Protein AF-A0A8T0JZC1-F1 (afdb_monomer_lite)

Structure (mmCIF, N/CA/C/O backbone):
data_AF-A0A8T0JZC1-F1
#
_entry.id   AF-A0A8T0JZC1-F1
#
loop_
_atom_site.group_PDB
_atom_site.id
_atom_site.type_symbol
_atom_site.label_atom_id
_atom_site.label_alt_id
_atom_site.label_comp_id
_atom_site.label_asym_id
_atom_site.label_entity_id
_atom_site.label_seq_id
_atom_site.pdbx_PDB_ins_code
_atom_site.Cartn_x
_atom_site.Cartn_y
_atom_site.Cartn_z
_atom_site.occupancy
_atom_site.B_iso_or_equiv
_atom_site.auth_seq_id
_atom_site.auth_comp_id
_atom_site.auth_asym_id
_atom_site.auth_atom_id
_atom_site.pdbx_PDB_model_num
ATOM 1 N N . MET A 1 1 ? 53.808 12.771 -13.562 1.00 47.34 1 MET A N 1
ATOM 2 C CA . MET A 1 1 ? 55.279 12.626 -13.417 1.00 47.34 1 MET A CA 1
ATOM 3 C C . MET A 1 1 ? 55.921 11.648 -14.412 1.00 47.34 1 MET A C 1
ATOM 5 O O . MET A 1 1 ? 57.035 11.922 -14.829 1.00 47.34 1 MET A O 1
ATOM 9 N N . HIS A 1 2 ? 55.264 10.574 -14.878 1.00 42.25 2 HIS A N 1
ATOM 10 C CA . HIS A 1 2 ? 55.893 9.611 -15.810 1.00 42.25 2 HIS A CA 1
ATOM 11 C C . HIS A 1 2 ? 56.205 10.121 -17.233 1.00 42.25 2 HIS A C 1
ATOM 13 O O . HIS A 1 2 ? 57.195 9.691 -17.816 1.00 42.25 2 HIS A O 1
ATOM 19 N N . ARG A 1 3 ? 55.459 11.091 -17.787 1.00 44.06 3 ARG A N 1
ATOM 20 C CA . ARG A 1 3 ? 55.759 11.635 -19.134 1.00 44.06 3 ARG A CA 1
ATOM 21 C C . ARG A 1 3 ? 57.061 12.447 -19.205 1.00 44.06 3 ARG A C 1
ATOM 23 O O . ARG A 1 3 ? 57.701 12.469 -20.249 1.00 44.06 3 ARG A O 1
ATOM 30 N N . SER A 1 4 ? 57.489 13.061 -18.099 1.00 50.16 4 SER A N 1
ATOM 31 C CA . SER A 1 4 ? 58.737 13.842 -18.056 1.00 50.16 4 SER A CA 1
ATOM 32 C C . SER A 1 4 ? 59.990 12.961 -17.993 1.00 50.16 4 SER A C 1
ATOM 34 O O . SER A 1 4 ? 61.068 13.413 -18.368 1.00 50.16 4 SER A O 1
ATOM 36 N N . PHE A 1 5 ? 59.860 11.717 -17.522 1.00 50.59 5 PHE A N 1
ATOM 37 C CA . PHE A 1 5 ? 60.988 10.800 -17.349 1.00 50.59 5 PHE A CA 1
ATOM 38 C C . PHE A 1 5 ? 61.365 10.107 -18.668 1.00 50.59 5 PHE A C 1
ATOM 40 O O . PHE A 1 5 ? 62.546 9.977 -18.985 1.00 50.59 5 PHE A O 1
ATOM 47 N N . ASN A 1 6 ? 60.369 9.764 -19.495 1.00 54.78 6 ASN A N 1
ATOM 48 C CA . ASN A 1 6 ? 60.603 9.169 -20.816 1.00 54.78 6 ASN A CA 1
ATOM 49 C C . ASN A 1 6 ? 61.292 10.145 -21.783 1.00 54.78 6 ASN A C 1
ATOM 51 O O . ASN A 1 6 ? 62.243 9.755 -22.455 1.00 54.78 6 ASN A O 1
ATOM 55 N N . GLY A 1 7 ? 60.898 11.426 -21.788 1.00 58.62 7 GLY A N 1
ATOM 56 C CA . GLY A 1 7 ? 61.538 12.439 -22.640 1.00 58.62 7 GLY A CA 1
ATOM 57 C C . GLY A 1 7 ? 63.007 12.711 -22.281 1.00 58.62 7 GLY A C 1
ATOM 58 O O . GLY A 1 7 ? 63.830 12.942 -23.167 1.00 58.62 7 GLY A O 1
ATOM 59 N N . LEU A 1 8 ? 63.365 12.629 -20.993 1.00 59.56 8 LEU A N 1
ATOM 60 C CA . LEU A 1 8 ? 64.747 12.807 -20.537 1.00 59.56 8 LEU A CA 1
ATOM 61 C C . LEU A 1 8 ? 65.630 11.611 -20.932 1.00 59.56 8 LEU A C 1
ATOM 63 O O . LEU A 1 8 ? 66.746 11.804 -21.415 1.00 59.56 8 LEU A O 1
ATOM 67 N N . ASN A 1 9 ? 65.115 10.384 -20.795 1.00 57.81 9 ASN A N 1
ATOM 68 C CA . ASN A 1 9 ? 65.826 9.170 -21.208 1.00 57.81 9 ASN A CA 1
ATOM 69 C C . ASN A 1 9 ? 66.050 9.119 -22.724 1.00 57.81 9 ASN A C 1
ATOM 71 O O . ASN A 1 9 ? 67.135 8.754 -23.183 1.00 57.81 9 ASN A O 1
ATOM 75 N N . GLU A 1 10 ? 65.064 9.538 -23.515 1.00 62.62 10 GLU A N 1
ATOM 76 C CA . GLU A 1 10 ? 65.186 9.569 -24.972 1.00 62.62 10 GLU A CA 1
ATOM 77 C C . GLU A 1 10 ? 66.222 10.612 -25.435 1.00 62.62 10 GLU A C 1
ATOM 79 O O . GLU A 1 10 ? 67.045 10.336 -26.316 1.00 62.62 10 GLU A O 1
ATOM 84 N N . TRP A 1 11 ? 66.266 11.779 -24.779 1.00 68.38 11 TRP A N 1
ATOM 85 C CA . TRP A 1 11 ? 67.260 12.823 -25.044 1.00 68.38 11 TRP A CA 1
ATOM 86 C C . TRP A 1 11 ? 68.688 12.393 -24.677 1.00 68.38 11 TRP A C 1
ATOM 88 O O . TRP A 1 11 ? 69.616 12.591 -25.468 1.00 68.38 11 TRP A O 1
ATOM 98 N N . ILE A 1 12 ? 68.874 11.748 -23.519 1.00 66.88 12 ILE A N 1
ATOM 99 C CA . ILE A 1 12 ? 70.175 11.207 -23.090 1.00 66.88 12 ILE A CA 1
ATOM 100 C C . ILE A 1 12 ? 70.652 10.129 -24.069 1.00 66.88 12 ILE A C 1
ATOM 102 O O . ILE A 1 12 ? 71.805 10.162 -24.503 1.00 66.88 12 ILE A O 1
ATOM 106 N N . THR A 1 13 ? 69.761 9.230 -24.492 1.00 68.12 13 THR A N 1
ATOM 107 C CA . THR A 1 13 ? 70.104 8.143 -25.421 1.00 68.12 13 THR A CA 1
ATOM 108 C C . THR A 1 13 ? 70.494 8.684 -26.801 1.00 68.12 13 THR A C 1
ATOM 110 O O . THR A 1 13 ? 71.486 8.236 -27.382 1.00 68.12 13 THR A O 1
ATOM 113 N N . LYS A 1 14 ? 69.790 9.709 -27.311 1.00 70.25 14 LYS A N 1
ATOM 114 C CA . LYS A 1 14 ? 70.176 10.414 -28.549 1.00 70.25 14 LYS A CA 1
ATOM 115 C C . LYS A 1 14 ? 71.539 11.094 -28.422 1.00 70.25 14 LYS A C 1
ATOM 117 O O . LYS A 1 14 ? 72.369 10.947 -29.317 1.00 70.25 14 LYS A O 1
ATOM 122 N N . LYS A 1 15 ? 71.805 11.791 -27.313 1.00 72.62 15 LYS A N 1
ATOM 123 C CA . LYS A 1 15 ? 73.078 12.494 -27.081 1.00 72.62 15 LYS A CA 1
ATOM 124 C C . LYS A 1 15 ? 74.264 11.531 -26.966 1.00 72.62 15 LYS A C 1
ATOM 126 O O . LYS A 1 15 ? 75.333 11.820 -27.500 1.00 72.62 15 LYS A O 1
ATOM 131 N N . PHE A 1 16 ? 74.068 10.376 -26.332 1.00 71.38 16 PHE A N 1
ATOM 132 C CA . PHE A 1 16 ? 75.100 9.346 -26.202 1.00 71.38 16 PHE A CA 1
ATOM 133 C C . PHE A 1 16 ? 75.422 8.680 -27.548 1.00 71.38 16 PHE A C 1
ATOM 135 O O . PHE A 1 16 ? 76.594 8.536 -27.892 1.00 71.38 16 PHE A O 1
ATOM 142 N N . LYS A 1 17 ? 74.399 8.369 -28.363 1.00 72.94 17 LYS A N 1
ATOM 143 C CA . LYS A 1 17 ? 74.592 7.874 -29.739 1.00 72.94 17 LYS A CA 1
ATOM 144 C C . LYS A 1 17 ? 75.373 8.875 -30.598 1.00 72.94 17 LYS A C 1
ATOM 146 O O . LYS A 1 17 ? 76.289 8.480 -31.310 1.00 72.94 17 LYS A O 1
ATOM 151 N N . LEU A 1 18 ? 75.065 10.170 -30.487 1.00 69.69 18 LEU A N 1
ATOM 152 C CA . LEU A 1 18 ? 75.740 11.231 -31.246 1.00 69.69 18 LEU A CA 1
ATOM 153 C C . LEU A 1 18 ? 77.213 11.401 -30.840 1.00 69.69 18 LEU A C 1
ATOM 155 O O . LEU A 1 18 ? 78.069 11.579 -31.703 1.00 69.69 18 LEU A O 1
ATOM 159 N N . LEU A 1 19 ? 77.524 11.293 -29.544 1.00 74.12 19 LEU A N 1
ATOM 160 C CA . LEU A 1 19 ? 78.903 11.304 -29.044 1.00 74.12 19 LEU A CA 1
ATOM 161 C C . LEU A 1 19 ? 79.692 10.078 -29.515 1.00 74.12 19 LEU A C 1
ATOM 163 O O . LEU A 1 19 ? 80.830 10.229 -29.953 1.00 74.12 19 LEU A O 1
ATOM 167 N N . LEU A 1 20 ? 79.086 8.889 -29.481 1.00 72.62 20 LEU A N 1
ATOM 168 C CA . LEU A 1 20 ? 79.732 7.654 -29.925 1.00 72.62 20 LEU A CA 1
ATOM 169 C C . LEU A 1 20 ? 80.037 7.685 -31.430 1.00 72.62 20 LEU A C 1
ATOM 171 O O . LEU A 1 20 ? 81.151 7.370 -31.837 1.00 72.62 20 LEU A O 1
ATOM 175 N N . ILE A 1 21 ? 79.084 8.153 -32.243 1.00 71.69 21 ILE A N 1
ATOM 176 C CA . ILE A 1 21 ? 79.277 8.353 -33.687 1.00 71.69 21 ILE A CA 1
ATOM 177 C C . ILE A 1 21 ? 80.419 9.345 -33.951 1.00 71.69 21 ILE A C 1
ATOM 179 O O . ILE A 1 21 ? 81.254 9.094 -34.814 1.00 71.69 21 ILE A O 1
ATOM 183 N N . ASN A 1 22 ? 80.506 10.437 -33.185 1.00 72.12 22 ASN A N 1
ATOM 184 C CA . ASN A 1 22 ? 81.554 11.449 -33.349 1.00 72.12 22 ASN A CA 1
ATOM 185 C C . ASN A 1 22 ? 82.952 10.924 -32.957 1.00 72.12 22 ASN A C 1
ATOM 187 O O . ASN A 1 22 ? 83.945 11.254 -33.601 1.00 72.12 22 ASN A O 1
ATOM 191 N N . VAL A 1 23 ? 83.038 10.058 -31.940 1.00 76.44 23 VAL A N 1
ATOM 192 C CA . VAL A 1 23 ? 84.289 9.374 -31.559 1.00 76.44 23 VAL A CA 1
ATOM 193 C C . VAL A 1 23 ? 84.723 8.376 -32.634 1.00 76.44 23 VAL A C 1
ATOM 195 O O . VAL A 1 23 ? 85.892 8.372 -33.014 1.00 76.44 23 VAL A O 1
ATOM 198 N N . ILE A 1 24 ? 83.791 7.583 -33.172 1.00 73.31 24 ILE A N 1
ATOM 199 C CA . ILE A 1 24 ? 84.077 6.628 -34.253 1.00 73.31 24 ILE A CA 1
ATOM 200 C C . ILE A 1 24 ? 84.537 7.373 -35.514 1.00 73.31 24 ILE A C 1
ATOM 202 O O . ILE A 1 24 ? 85.567 7.023 -36.084 1.00 73.31 24 ILE A O 1
ATOM 206 N N . LEU A 1 25 ? 83.845 8.452 -35.901 1.00 69.81 25 LEU A N 1
ATOM 207 C CA . LEU A 1 25 ? 84.245 9.308 -37.023 1.00 69.81 25 LEU A CA 1
ATOM 208 C C . LEU A 1 25 ? 85.635 9.915 -36.817 1.00 69.81 25 LEU A C 1
ATOM 210 O O . LEU A 1 25 ? 86.442 9.887 -37.741 1.00 69.81 25 LEU A O 1
ATOM 214 N N . LYS A 1 26 ? 85.957 10.417 -35.617 1.00 72.06 26 LYS A N 1
ATOM 215 C CA . LYS A 1 26 ? 87.303 10.929 -35.315 1.00 72.06 26 LYS A CA 1
ATOM 216 C C . LYS A 1 26 ? 88.384 9.858 -35.432 1.00 72.06 26 LYS A C 1
ATOM 218 O O . LYS A 1 26 ? 89.443 10.161 -35.973 1.00 72.06 26 LYS A O 1
ATOM 223 N N . ASN A 1 27 ? 88.128 8.638 -34.962 1.00 72.56 27 ASN A N 1
ATOM 224 C CA . ASN A 1 27 ? 89.086 7.538 -35.084 1.00 72.56 27 ASN A CA 1
ATOM 225 C C . ASN A 1 27 ? 89.321 7.160 -36.548 1.00 72.56 27 ASN A C 1
ATOM 227 O O . ASN A 1 27 ? 90.469 7.112 -36.977 1.00 72.56 27 ASN A O 1
ATOM 231 N N . VAL A 1 28 ? 88.250 6.993 -37.331 1.00 70.69 28 VAL A N 1
ATOM 232 C CA . VAL A 1 28 ? 88.349 6.664 -38.762 1.00 70.69 28 VAL A CA 1
ATOM 233 C C . VAL A 1 28 ? 89.075 7.772 -39.532 1.00 70.69 28 VAL A C 1
ATOM 235 O O . VAL A 1 28 ? 89.955 7.486 -40.339 1.00 70.69 28 VAL A O 1
ATOM 238 N N . ILE A 1 29 ? 88.777 9.046 -39.253 1.00 71.25 29 ILE A N 1
ATOM 239 C CA . ILE A 1 29 ? 89.472 10.183 -39.877 1.00 71.25 29 ILE A CA 1
ATOM 240 C C . ILE A 1 29 ? 90.954 10.201 -39.484 1.00 71.25 29 ILE A C 1
ATOM 242 O O . ILE A 1 29 ? 91.805 10.402 -40.345 1.00 71.25 29 ILE A O 1
ATOM 246 N N . SER A 1 30 ? 91.282 9.965 -38.211 1.00 74.81 30 SER A N 1
ATOM 247 C CA . SER A 1 30 ? 92.674 9.938 -37.753 1.00 74.81 30 SER A CA 1
ATOM 248 C C . SER A 1 30 ? 93.465 8.787 -38.384 1.00 74.81 30 SER A C 1
ATOM 250 O O . SER A 1 30 ? 94.638 8.958 -38.706 1.00 74.81 30 SER A O 1
ATOM 252 N N . GLU A 1 31 ? 92.828 7.639 -38.604 1.00 73.56 31 GLU A N 1
ATOM 253 C CA . GLU A 1 31 ? 93.435 6.460 -39.225 1.00 73.56 31 GLU A CA 1
ATOM 254 C C . GLU A 1 31 ? 93.641 6.644 -40.739 1.00 73.56 31 GLU A C 1
ATOM 256 O O . GLU A 1 31 ? 94.682 6.265 -41.280 1.00 73.56 31 GLU A O 1
ATOM 261 N N . ILE A 1 32 ? 92.704 7.318 -41.417 1.00 68.44 32 ILE A N 1
ATOM 262 C CA . ILE A 1 32 ? 92.854 7.726 -42.821 1.00 68.44 32 ILE A CA 1
ATOM 263 C C . ILE A 1 32 ? 93.986 8.751 -42.970 1.00 68.44 32 ILE A C 1
ATOM 265 O O . ILE A 1 32 ? 94.824 8.602 -43.857 1.00 68.44 32 ILE A O 1
ATOM 269 N N . VAL A 1 33 ? 94.056 9.764 -42.097 1.00 72.56 33 VAL A N 1
ATOM 270 C CA . VAL A 1 33 ? 95.120 10.787 -42.124 1.00 72.56 33 VAL A CA 1
ATOM 271 C C . VAL A 1 33 ? 96.493 10.169 -41.849 1.00 72.56 33 VAL A C 1
ATOM 273 O O . VAL A 1 33 ? 97.459 10.523 -42.523 1.00 72.56 33 VAL A O 1
ATOM 276 N N . ALA A 1 34 ? 96.587 9.212 -40.921 1.00 71.06 34 ALA A N 1
ATOM 277 C CA . ALA A 1 34 ? 97.828 8.489 -40.653 1.00 71.06 34 ALA A CA 1
ATOM 278 C C . ALA A 1 34 ? 98.307 7.704 -41.887 1.00 71.06 34 ALA A C 1
ATOM 280 O O . ALA A 1 34 ? 99.453 7.869 -42.300 1.00 71.06 34 ALA A O 1
ATOM 281 N N . LYS A 1 35 ? 97.416 6.940 -42.537 1.00 70.12 35 LYS A N 1
ATOM 282 C CA . LYS A 1 35 ? 97.740 6.210 -43.778 1.00 70.12 35 LYS A CA 1
ATOM 283 C C . LYS A 1 35 ? 98.098 7.142 -44.938 1.00 70.12 35 LYS A C 1
ATOM 285 O O . LYS A 1 35 ? 98.958 6.804 -45.747 1.00 70.12 35 LYS A O 1
ATOM 290 N N . PHE A 1 36 ? 97.462 8.311 -45.032 1.00 66.75 36 PHE A N 1
ATOM 291 C CA . PHE A 1 36 ? 97.771 9.297 -46.070 1.00 66.75 36 PHE A CA 1
ATOM 292 C C . PHE A 1 36 ? 99.149 9.935 -45.855 1.00 66.75 36 PHE A C 1
ATOM 294 O O . PHE A 1 36 ? 99.907 10.068 -46.810 1.00 66.75 36 PHE A O 1
ATOM 301 N N . ASN A 1 37 ? 99.519 10.255 -44.612 1.00 71.62 37 ASN A N 1
ATOM 302 C CA . ASN A 1 37 ? 100.857 10.764 -44.295 1.00 71.62 37 ASN A CA 1
ATOM 303 C C . ASN A 1 37 ? 101.952 9.723 -44.560 1.00 71.62 37 ASN A C 1
ATOM 305 O O . ASN A 1 37 ? 102.977 10.065 -45.141 1.00 71.62 37 ASN A O 1
ATOM 309 N N . GLU A 1 38 ? 101.709 8.454 -44.226 1.00 68.56 38 GLU A N 1
ATOM 310 C CA . GLU A 1 38 ? 102.646 7.353 -44.490 1.00 68.56 38 GLU A CA 1
ATOM 311 C C . GLU A 1 38 ? 102.858 7.138 -46.005 1.00 68.56 38 GLU A C 1
ATOM 313 O O . GLU A 1 38 ? 103.974 6.886 -46.469 1.00 68.56 38 GLU A O 1
ATOM 318 N N . MET A 1 39 ? 101.793 7.317 -46.800 1.00 64.69 39 MET A N 1
ATOM 319 C CA . MET A 1 39 ? 101.839 7.304 -48.267 1.00 64.69 39 MET A CA 1
ATOM 320 C C . MET A 1 39 ? 102.606 8.506 -48.835 1.00 64.69 39 MET A C 1
ATOM 322 O O . MET A 1 39 ? 103.393 8.342 -49.762 1.00 64.69 39 MET A O 1
ATOM 326 N N . VAL A 1 40 ? 102.410 9.707 -48.281 1.00 67.50 40 VAL A N 1
ATOM 327 C CA . VAL A 1 40 ? 103.121 10.927 -48.699 1.00 67.50 40 VAL A CA 1
ATOM 328 C C . VAL A 1 40 ? 104.609 10.841 -48.365 1.00 67.50 40 VAL A C 1
ATOM 330 O O . VAL A 1 40 ? 105.423 11.211 -49.206 1.00 67.50 40 VAL A O 1
ATOM 333 N N . GLU A 1 41 ? 104.986 10.307 -47.200 1.00 66.62 41 GLU A N 1
ATOM 334 C CA . GLU A 1 41 ? 106.390 10.065 -46.839 1.00 66.62 41 GLU A CA 1
ATOM 335 C C . GLU A 1 41 ? 107.053 9.052 -47.774 1.00 66.62 41 GLU A C 1
ATOM 337 O O . GLU A 1 41 ? 108.155 9.298 -48.261 1.00 66.62 41 GLU A O 1
ATOM 342 N N . THR A 1 42 ? 106.373 7.950 -48.106 1.00 64.38 42 THR A N 1
ATOM 343 C CA . THR A 1 42 ? 106.905 6.981 -49.080 1.00 64.38 42 THR A CA 1
ATOM 344 C C . THR A 1 42 ? 107.019 7.568 -50.486 1.00 64.38 42 THR A C 1
ATOM 346 O O . THR A 1 42 ? 107.999 7.287 -51.177 1.00 64.38 42 THR A O 1
ATOM 349 N N . LEU A 1 43 ? 106.083 8.429 -50.898 1.00 65.75 43 LEU A N 1
ATOM 350 C CA . LEU A 1 43 ? 106.166 9.156 -52.167 1.00 65.75 43 LEU A CA 1
ATOM 351 C C . LEU A 1 43 ? 107.312 10.175 -52.168 1.00 65.75 43 LEU A C 1
ATOM 353 O O . LEU A 1 43 ? 107.996 10.306 -53.178 1.00 65.75 43 LEU A O 1
ATOM 357 N N . PHE A 1 44 ? 107.562 10.850 -51.043 1.00 68.62 44 PHE A N 1
ATOM 358 C CA . PHE A 1 44 ? 108.694 11.763 -50.879 1.00 68.62 44 PHE A CA 1
ATOM 359 C C . PHE A 1 44 ? 110.027 11.017 -50.952 1.00 68.62 44 PHE A C 1
ATOM 361 O O . PHE A 1 44 ? 110.924 11.470 -51.651 1.00 68.62 44 PHE A O 1
ATOM 368 N N . ILE A 1 45 ? 110.140 9.848 -50.312 1.00 69.31 45 ILE A N 1
ATOM 369 C CA . ILE A 1 45 ? 111.340 8.999 -50.368 1.00 69.31 45 ILE A CA 1
ATOM 370 C C . ILE A 1 45 ? 111.595 8.508 -51.801 1.00 69.31 45 ILE A C 1
ATOM 372 O O . ILE A 1 45 ? 112.722 8.582 -52.285 1.00 69.31 45 ILE A O 1
ATOM 376 N N . LEU A 1 46 ? 110.557 8.067 -52.519 1.00 63.53 46 LEU A N 1
ATOM 377 C CA . LEU A 1 46 ? 110.663 7.670 -53.930 1.00 63.53 46 LEU A CA 1
ATOM 378 C C . LEU A 1 46 ? 111.041 8.845 -54.839 1.00 63.53 46 LEU A C 1
ATOM 380 O O . LEU A 1 46 ? 111.866 8.681 -55.741 1.00 63.53 46 LEU A O 1
ATOM 384 N N . LEU A 1 47 ? 110.476 10.031 -54.595 1.00 67.44 47 LEU A N 1
ATOM 385 C CA . LEU A 1 47 ? 110.784 11.242 -55.350 1.00 67.44 47 LEU A CA 1
ATOM 386 C C . LEU A 1 47 ? 112.224 11.703 -55.095 1.00 67.44 47 LEU A C 1
ATOM 388 O O . LEU A 1 47 ? 112.914 12.051 -56.048 1.00 67.44 47 LEU A O 1
ATOM 392 N N . ASP A 1 48 ? 112.696 11.647 -53.850 1.00 69.06 48 ASP A N 1
ATOM 393 C CA . ASP A 1 48 ? 114.057 12.030 -53.462 1.00 69.06 48 ASP A CA 1
ATOM 394 C C . ASP A 1 48 ? 115.093 11.018 -53.989 1.00 69.06 48 ASP A C 1
ATOM 396 O O . ASP A 1 48 ? 116.127 11.412 -54.533 1.00 69.06 48 ASP A O 1
ATOM 400 N N . CYS A 1 49 ? 114.770 9.715 -53.990 1.00 64.62 49 CYS A N 1
ATOM 401 C CA . CYS A 1 49 ? 115.542 8.684 -54.695 1.00 64.62 49 CYS A CA 1
ATOM 402 C C . CYS A 1 49 ? 115.617 8.955 -56.207 1.00 64.62 49 CYS A C 1
ATOM 404 O O . CYS A 1 49 ? 116.709 8.926 -56.782 1.00 64.62 49 CYS A O 1
ATOM 406 N N . CYS A 1 50 ? 114.493 9.282 -56.856 1.00 60.47 50 CYS A N 1
ATOM 407 C CA . CYS A 1 50 ? 114.464 9.642 -58.278 1.00 60.47 50 CYS A CA 1
ATOM 408 C C . CYS A 1 50 ? 115.263 10.925 -58.562 1.00 60.47 50 CYS A C 1
ATOM 410 O O . CYS A 1 50 ? 115.957 11.017 -59.579 1.00 60.47 50 CYS A O 1
ATOM 412 N N . PHE A 1 51 ? 115.220 11.906 -57.657 1.00 65.62 51 PHE A N 1
ATOM 413 C CA . PHE A 1 51 ? 115.955 13.162 -57.783 1.00 65.62 51 PHE A CA 1
ATOM 414 C C . PHE A 1 51 ? 117.466 12.957 -57.602 1.00 65.62 51 PHE A C 1
ATOM 416 O O . PHE A 1 51 ? 118.260 13.499 -58.378 1.00 65.62 51 PHE A O 1
ATOM 423 N N . ALA A 1 52 ? 117.882 12.114 -56.651 1.00 62.28 52 ALA A N 1
ATOM 424 C CA . ALA A 1 52 ? 119.273 11.706 -56.456 1.00 62.28 52 ALA A CA 1
ATOM 425 C C . ALA A 1 52 ? 119.826 10.936 -57.672 1.00 62.28 52 ALA A C 1
ATOM 427 O O . ALA A 1 52 ? 120.956 11.187 -58.108 1.00 62.28 52 ALA A O 1
ATOM 428 N N . LEU A 1 53 ? 119.008 10.073 -58.283 1.00 59.16 53 LEU A N 1
ATOM 429 C CA . LEU A 1 53 ? 119.311 9.364 -59.531 1.00 59.16 53 LEU A CA 1
ATOM 430 C C . LEU A 1 53 ? 119.475 10.307 -60.725 1.00 59.16 53 LEU A C 1
ATOM 432 O O . LEU A 1 53 ? 120.473 10.235 -61.448 1.00 59.16 53 LEU A O 1
ATOM 436 N N . CYS A 1 54 ? 118.556 11.260 -60.884 1.00 57.97 54 CYS A N 1
ATOM 437 C CA . CYS A 1 54 ? 118.643 12.287 -61.921 1.00 57.97 54 CYS A CA 1
ATOM 438 C C . CYS A 1 54 ? 119.882 13.180 -61.744 1.00 57.97 54 CYS A C 1
ATOM 440 O O . CYS A 1 54 ? 120.479 13.621 -62.728 1.00 57.97 54 CYS A O 1
ATOM 442 N N . ARG A 1 55 ? 120.306 13.429 -60.499 1.00 61.25 55 ARG A N 1
ATOM 443 C CA . ARG A 1 55 ? 121.498 14.225 -60.176 1.00 61.25 55 ARG A CA 1
ATOM 444 C C . ARG A 1 55 ? 122.806 13.460 -60.440 1.00 61.25 55 ARG A C 1
ATOM 446 O O . ARG A 1 55 ? 123.763 14.073 -60.913 1.00 61.25 55 ARG A O 1
ATOM 453 N N . ARG A 1 56 ? 122.843 12.134 -60.236 1.00 56.53 56 ARG A N 1
ATOM 454 C CA . ARG A 1 56 ? 123.982 11.268 -60.630 1.00 56.53 56 ARG A CA 1
ATOM 455 C C . ARG A 1 56 ? 124.117 11.119 -62.153 1.00 56.53 56 ARG A C 1
ATOM 457 O O . ARG A 1 56 ? 125.232 11.193 -62.666 1.00 56.53 56 ARG A O 1
ATOM 464 N N . LEU A 1 57 ? 123.008 10.997 -62.886 1.00 56.06 57 LEU A N 1
ATOM 465 C CA . LEU A 1 57 ? 123.009 10.954 -64.359 1.00 56.06 57 LEU A CA 1
ATOM 466 C C . LEU A 1 57 ? 123.394 12.303 -64.993 1.00 56.06 57 LEU A C 1
ATOM 468 O O . LEU A 1 57 ? 124.076 12.346 -66.011 1.00 56.06 57 LEU A O 1
ATOM 472 N N . ARG A 1 58 ? 123.024 13.430 -64.373 1.00 52.97 58 ARG A N 1
ATOM 473 C CA . ARG A 1 58 ? 123.356 14.772 -64.888 1.00 52.97 58 ARG A CA 1
ATOM 474 C C . ARG A 1 58 ? 124.839 15.136 -64.754 1.00 52.97 58 ARG A C 1
ATOM 476 O O . ARG A 1 58 ? 125.351 15.875 -65.587 1.00 52.97 58 ARG A O 1
ATOM 483 N N . ASN A 1 59 ? 125.535 14.596 -63.754 1.00 54.09 59 ASN A N 1
ATOM 484 C CA . ASN A 1 59 ? 126.964 14.851 -63.543 1.00 54.09 59 ASN A CA 1
ATOM 485 C C . ASN A 1 59 ? 127.891 13.936 -64.369 1.00 54.09 59 ASN A C 1
ATOM 487 O O . ASN A 1 59 ? 129.092 14.179 -64.397 1.00 54.09 59 ASN A O 1
ATOM 491 N N . SER A 1 60 ? 127.362 12.914 -65.054 1.00 49.97 60 SER A N 1
ATOM 492 C CA . SER A 1 60 ? 128.139 11.969 -65.880 1.00 49.97 60 SER A CA 1
ATOM 493 C C . SER A 1 60 ? 128.119 12.280 -67.387 1.00 49.97 60 SER A C 1
ATOM 495 O O . SER A 1 60 ? 128.785 11.595 -68.156 1.00 49.97 60 SER A O 1
ATOM 497 N N . VAL A 1 61 ? 127.413 13.334 -67.826 1.00 50.03 61 VAL A N 1
ATOM 498 C CA . VAL A 1 61 ? 127.212 13.665 -69.259 1.00 50.03 61 VAL A CA 1
ATOM 499 C C . VAL A 1 61 ? 127.825 15.029 -69.659 1.00 50.03 61 VAL A C 1
ATOM 501 O O . VAL A 1 61 ? 127.601 15.540 -70.752 1.00 50.03 61 VAL A O 1
ATOM 504 N N . GLY A 1 62 ? 128.663 15.631 -68.808 1.00 47.53 62 GLY A N 1
ATOM 505 C CA . GLY A 1 62 ? 129.380 16.877 -69.110 1.00 47.53 62 GLY A CA 1
ATOM 506 C C . GLY A 1 62 ? 130.848 16.670 -69.511 1.00 47.53 62 GLY A C 1
ATOM 507 O O . GLY A 1 62 ? 131.688 16.527 -68.635 1.00 47.53 62 GLY A O 1
ATOM 508 N N . VAL A 1 63 ? 131.143 16.795 -70.815 1.00 45.44 63 VAL A N 1
ATOM 509 C CA . VAL A 1 63 ? 132.473 17.032 -71.441 1.00 45.44 63 VAL A CA 1
ATOM 510 C C . VAL A 1 63 ? 133.428 15.823 -71.535 1.00 45.44 63 VAL A C 1
ATOM 512 O O . VAL A 1 63 ? 133.922 15.296 -70.547 1.00 45.44 63 VAL A O 1
ATOM 515 N N . GLY A 1 64 ? 133.744 15.410 -72.770 1.00 37.22 64 GLY A N 1
ATOM 516 C CA . GLY A 1 64 ? 134.646 14.292 -73.061 1.00 37.22 64 GLY A CA 1
ATOM 517 C C . GLY A 1 64 ? 136.134 14.659 -73.102 1.00 37.22 64 GLY A C 1
ATOM 518 O O . GLY A 1 64 ? 136.501 15.674 -73.685 1.00 37.22 64 GLY A O 1
ATOM 519 N N . SER A 1 65 ? 136.989 13.789 -72.544 1.00 36.50 65 SER A N 1
ATOM 520 C CA . SER A 1 65 ? 138.258 13.314 -73.136 1.00 36.50 65 SER A CA 1
ATOM 521 C C . SER A 1 65 ? 139.143 12.579 -72.106 1.00 36.50 65 SER A C 1
ATOM 523 O O . SER A 1 65 ? 139.642 13.198 -71.174 1.00 36.50 65 SER A O 1
ATOM 525 N N . ARG A 1 66 ? 139.454 11.311 -72.442 1.00 40.34 66 ARG A N 1
ATOM 526 C CA . ARG A 1 66 ? 140.590 10.432 -72.052 1.00 40.34 66 ARG A CA 1
ATOM 527 C C . ARG A 1 66 ? 140.600 9.733 -70.676 1.00 40.34 66 ARG A C 1
ATOM 529 O O . ARG A 1 66 ? 140.827 10.378 -69.669 1.00 40.34 66 ARG A O 1
ATOM 536 N N . PHE A 1 67 ? 140.516 8.390 -70.774 1.00 37.50 67 PHE A N 1
ATOM 537 C CA . PHE A 1 67 ? 141.063 7.290 -69.940 1.00 37.50 67 PHE A CA 1
ATOM 538 C C . PHE A 1 67 ? 140.937 7.447 -68.409 1.00 37.50 67 PHE A C 1
ATOM 540 O O . PHE A 1 67 ? 141.466 8.388 -67.845 1.00 37.50 67 PHE A O 1
ATOM 547 N N . SER A 1 68 ? 140.311 6.555 -67.643 1.00 39.94 68 SER A N 1
ATOM 548 C CA . SER A 1 68 ? 140.399 5.087 -67.612 1.00 39.94 68 SER A CA 1
ATOM 549 C C . SER A 1 68 ? 139.195 4.499 -66.855 1.00 39.94 68 SER A C 1
ATOM 551 O O . SER A 1 68 ? 138.529 5.218 -66.117 1.00 39.94 68 SER A O 1
ATOM 553 N N . GLY A 1 69 ? 138.921 3.208 -67.060 1.00 41.00 69 GLY A N 1
ATOM 554 C CA . GLY A 1 69 ? 137.710 2.521 -66.612 1.00 41.00 69 GLY A CA 1
ATOM 555 C C . GLY A 1 69 ? 137.439 2.523 -65.107 1.00 41.00 69 GLY A C 1
ATOM 556 O O . GLY A 1 69 ? 138.348 2.361 -64.307 1.00 41.00 69 GLY A O 1
ATOM 557 N N . GLU A 1 70 ? 136.162 2.695 -64.781 1.00 43.16 70 GLU A N 1
ATOM 558 C CA . GLU A 1 70 ? 135.321 1.797 -63.979 1.00 43.16 70 GLU A CA 1
ATOM 559 C C . GLU A 1 70 ? 133.866 2.282 -64.156 1.00 43.16 70 GLU A C 1
ATOM 561 O O . GLU A 1 70 ? 133.589 3.483 -64.161 1.00 43.16 70 GLU A O 1
ATOM 566 N N . GLU A 1 71 ? 132.960 1.349 -64.453 1.00 41.53 71 GLU A N 1
ATOM 567 C CA . GLU A 1 71 ? 131.550 1.578 -64.793 1.00 41.53 71 GLU A CA 1
ATOM 568 C C . GLU A 1 71 ? 130.775 2.288 -63.668 1.00 41.53 71 GLU A C 1
ATOM 570 O O . GLU A 1 71 ? 130.936 1.943 -62.497 1.00 41.53 71 GLU A O 1
ATOM 575 N N . PRO A 1 72 ? 129.849 3.217 -63.974 1.00 52.88 72 PRO A N 1
ATOM 576 C CA . PRO A 1 72 ? 128.787 3.538 -63.037 1.00 52.88 72 PRO A CA 1
ATOM 577 C C . PRO A 1 72 ? 127.813 2.350 -62.977 1.00 52.88 72 PRO A C 1
ATOM 579 O O . PRO A 1 72 ? 127.194 1.979 -63.971 1.00 52.88 72 PRO A O 1
ATOM 582 N N . ASP A 1 73 ? 127.734 1.773 -61.782 1.00 58.38 73 ASP A N 1
ATOM 583 C CA . ASP A 1 73 ? 127.108 0.510 -61.381 1.00 58.38 73 ASP A CA 1
ATOM 584 C C . ASP A 1 73 ? 125.604 0.396 -61.736 1.00 58.38 73 ASP A C 1
ATOM 586 O O . ASP A 1 73 ? 124.710 0.563 -60.903 1.00 58.38 73 ASP A O 1
ATOM 590 N N . LEU A 1 74 ? 125.310 0.134 -63.014 1.00 60.22 74 LEU A N 1
ATOM 591 C CA . LEU A 1 74 ? 123.958 -0.079 -63.554 1.00 60.22 74 LEU A CA 1
ATOM 592 C C . LEU A 1 74 ? 123.235 -1.256 -62.880 1.00 60.22 74 LEU A C 1
ATOM 594 O O . LEU A 1 74 ? 122.014 -1.228 -62.765 1.00 60.22 74 LEU A O 1
ATOM 598 N N . ARG A 1 75 ? 123.982 -2.242 -62.366 1.00 65.94 75 ARG A N 1
ATOM 599 C CA . ARG A 1 75 ? 123.433 -3.406 -61.655 1.00 65.94 75 ARG A CA 1
ATOM 600 C C . ARG A 1 75 ? 122.805 -3.058 -60.308 1.00 65.94 75 ARG A C 1
ATOM 602 O O . ARG A 1 75 ? 121.817 -3.680 -59.936 1.00 65.94 75 ARG A O 1
ATOM 609 N N . ILE A 1 76 ? 123.348 -2.077 -59.580 1.00 67.81 76 ILE A N 1
ATOM 610 C CA . ILE A 1 76 ? 122.760 -1.639 -58.302 1.00 67.81 76 ILE A CA 1
ATOM 611 C C . ILE A 1 76 ? 121.428 -0.936 -58.563 1.00 67.81 76 ILE A C 1
ATOM 613 O O . ILE A 1 76 ? 120.444 -1.219 -57.894 1.00 67.81 76 ILE A O 1
ATOM 617 N N . LEU A 1 77 ? 121.372 -0.076 -59.583 1.00 67.31 77 LEU A N 1
ATOM 618 C CA . LEU A 1 77 ? 120.139 0.610 -59.966 1.00 67.31 77 LEU A CA 1
ATOM 619 C C . LEU A 1 77 ? 119.064 -0.356 -60.482 1.00 67.31 77 LEU A C 1
ATOM 621 O O . LEU A 1 77 ? 117.889 -0.197 -60.164 1.00 67.31 77 LEU A O 1
ATOM 625 N N . GLU A 1 78 ? 119.460 -1.344 -61.280 1.00 74.25 78 GLU A N 1
ATOM 626 C CA . GLU A 1 78 ? 118.575 -2.411 -61.747 1.00 74.25 78 GLU A CA 1
ATOM 627 C C . GLU A 1 78 ? 118.034 -3.225 -60.562 1.00 74.25 78 GLU A C 1
ATOM 629 O O . GLU A 1 78 ? 116.824 -3.396 -60.452 1.00 74.25 78 GLU A O 1
ATOM 634 N N . SER A 1 79 ? 118.892 -3.595 -59.604 1.00 78.38 79 SER A N 1
ATOM 635 C CA . SER A 1 79 ? 118.482 -4.260 -58.361 1.00 78.38 79 SER A CA 1
ATOM 636 C C . SER A 1 79 ? 117.558 -3.394 -57.491 1.00 78.38 79 SER A C 1
ATOM 638 O O . SER A 1 79 ? 116.625 -3.923 -56.888 1.00 78.38 79 SER A O 1
ATOM 640 N N . ASP A 1 80 ? 117.788 -2.081 -57.407 1.00 77.75 80 ASP A N 1
ATOM 641 C CA . ASP A 1 80 ? 116.941 -1.148 -56.651 1.00 77.75 80 ASP A CA 1
ATOM 642 C C . ASP A 1 80 ? 115.570 -0.961 -57.325 1.00 77.75 80 ASP A C 1
ATOM 644 O O . ASP A 1 80 ? 114.542 -0.899 -56.646 1.00 77.75 80 ASP A O 1
ATOM 648 N N . LEU A 1 81 ? 115.526 -0.920 -58.662 1.00 76.62 81 LEU A N 1
ATOM 649 C CA . LEU A 1 81 ? 114.285 -0.878 -59.442 1.00 76.62 81 LEU A CA 1
ATOM 650 C C . LEU A 1 81 ? 113.510 -2.197 -59.355 1.00 76.62 81 LEU A C 1
ATOM 652 O O . LEU A 1 81 ? 112.290 -2.170 -59.189 1.00 76.62 81 LEU A O 1
ATOM 656 N N . GLU A 1 82 ? 114.189 -3.342 -59.413 1.00 81.19 82 GLU A N 1
ATOM 657 C CA . GLU A 1 82 ? 113.580 -4.656 -59.191 1.00 81.19 82 GLU A CA 1
ATOM 658 C C . GLU A 1 82 ? 113.035 -4.788 -57.761 1.00 81.19 82 GLU A C 1
ATOM 660 O O . GLU A 1 82 ? 111.918 -5.275 -57.572 1.00 81.19 82 GLU A O 1
ATOM 665 N N . ALA A 1 83 ? 113.756 -4.284 -56.752 1.00 82.44 83 ALA A N 1
ATOM 666 C CA . ALA A 1 83 ? 113.290 -4.249 -55.367 1.00 82.44 83 ALA A CA 1
ATOM 667 C C . ALA A 1 83 ? 112.082 -3.314 -55.180 1.00 82.44 83 ALA A C 1
ATOM 669 O O . ALA A 1 83 ? 111.125 -3.678 -54.491 1.00 82.44 83 ALA A O 1
ATOM 670 N N . ALA A 1 84 ? 112.081 -2.140 -55.821 1.00 77.81 84 ALA A N 1
ATOM 671 C CA . ALA A 1 84 ? 110.952 -1.212 -55.807 1.00 77.81 84 ALA A CA 1
ATOM 672 C C . ALA A 1 84 ? 109.721 -1.796 -56.519 1.00 77.81 84 ALA A C 1
ATOM 674 O O . ALA A 1 84 ? 108.610 -1.688 -56.000 1.00 77.81 84 ALA A O 1
ATOM 675 N N . LEU A 1 85 ? 109.901 -2.478 -57.657 1.00 80.00 85 LEU A N 1
ATOM 676 C CA . LEU A 1 85 ? 108.827 -3.192 -58.353 1.00 80.00 85 LEU A CA 1
ATOM 677 C C . LEU A 1 85 ? 108.282 -4.355 -57.520 1.00 80.00 85 LEU A C 1
ATOM 679 O O . LEU A 1 85 ? 107.067 -4.518 -57.427 1.00 80.00 85 LEU A O 1
ATOM 683 N N . ALA A 1 86 ? 109.144 -5.135 -56.865 1.00 85.69 86 ALA A N 1
ATOM 684 C CA . ALA A 1 86 ? 108.717 -6.200 -55.961 1.00 85.69 86 ALA A CA 1
ATOM 685 C C . ALA A 1 86 ? 107.955 -5.648 -54.741 1.00 85.69 86 ALA A C 1
ATOM 687 O O . ALA A 1 86 ? 106.940 -6.217 -54.334 1.00 85.69 86 ALA A O 1
ATOM 688 N N . ALA A 1 87 ? 108.397 -4.517 -54.181 1.00 84.12 87 ALA A N 1
ATOM 689 C CA . ALA A 1 87 ? 107.711 -3.833 -53.088 1.00 84.12 87 ALA A CA 1
ATOM 690 C C . ALA A 1 87 ? 106.352 -3.262 -53.525 1.00 84.12 87 ALA A C 1
ATOM 692 O O . ALA A 1 87 ? 105.370 -3.420 -52.797 1.00 84.12 87 ALA A O 1
ATOM 693 N N . LEU A 1 88 ? 106.273 -2.655 -54.714 1.00 80.81 88 LEU A N 1
ATOM 694 C CA . LEU A 1 88 ? 105.024 -2.157 -55.296 1.00 80.81 88 LEU A CA 1
ATOM 695 C C . LEU A 1 88 ? 104.046 -3.295 -55.580 1.00 80.81 88 LEU A C 1
ATOM 697 O O . LEU A 1 88 ? 102.894 -3.200 -55.175 1.00 80.81 88 LEU A O 1
ATOM 701 N N . LYS A 1 89 ? 104.510 -4.401 -56.166 1.00 89.94 89 LYS A N 1
ATOM 702 C CA . LYS A 1 89 ? 103.685 -5.589 -56.413 1.00 89.94 89 LYS A CA 1
ATOM 703 C C . LYS A 1 89 ? 103.152 -6.193 -55.114 1.00 89.94 89 LYS A C 1
ATOM 705 O O . LYS A 1 89 ? 101.974 -6.498 -55.005 1.00 89.94 89 LYS A O 1
ATOM 710 N N . LYS A 1 90 ? 103.988 -6.269 -54.074 1.00 91.25 90 LYS A N 1
ATOM 711 C CA . LYS A 1 90 ? 103.553 -6.703 -52.741 1.00 91.25 90 LYS A CA 1
ATOM 712 C C . LYS A 1 90 ? 102.515 -5.749 -52.133 1.00 91.25 90 LYS A C 1
ATOM 714 O O . LYS A 1 90 ? 101.585 -6.198 -51.470 1.00 91.25 90 LYS A O 1
ATOM 719 N N . LYS A 1 91 ? 102.658 -4.434 -52.332 1.00 89.81 91 LYS A N 1
ATOM 720 C CA . LYS A 1 91 ? 101.669 -3.437 -51.886 1.00 89.81 91 LYS A CA 1
ATOM 721 C C . LYS A 1 91 ? 100.365 -3.537 -52.677 1.00 89.81 91 LYS A C 1
ATOM 723 O O . LYS A 1 91 ? 99.313 -3.423 -52.063 1.00 89.81 91 LYS A O 1
ATOM 728 N N . GLU A 1 92 ? 100.425 -3.795 -53.979 1.00 89.56 92 GLU A N 1
ATOM 729 C CA . GLU A 1 92 ? 99.263 -4.071 -54.830 1.00 89.56 92 GLU A CA 1
ATOM 730 C C . GLU A 1 92 ? 98.526 -5.335 -54.370 1.00 89.56 92 GLU A C 1
ATOM 732 O O . GLU A 1 92 ? 97.320 -5.283 -54.151 1.00 89.56 92 GLU A O 1
ATOM 737 N N . ASP A 1 93 ? 99.242 -6.430 -54.098 1.00 91.94 93 ASP A N 1
ATOM 738 C CA . ASP A 1 93 ? 98.658 -7.658 -53.546 1.00 91.94 93 ASP A CA 1
ATOM 739 C C . ASP A 1 93 ? 97.989 -7.409 -52.182 1.00 91.94 93 ASP A C 1
ATOM 741 O O . ASP A 1 93 ? 96.868 -7.857 -51.937 1.00 91.94 93 ASP A O 1
ATOM 745 N N . HIS A 1 94 ? 98.638 -6.647 -51.294 1.00 92.88 94 HIS A N 1
ATOM 746 C CA . HIS A 1 94 ? 98.046 -6.249 -50.015 1.00 92.88 94 HIS A CA 1
ATOM 747 C C . HIS A 1 94 ? 96.829 -5.329 -50.180 1.00 92.88 94 HIS A C 1
ATOM 749 O O . HIS A 1 94 ? 95.895 -5.434 -49.388 1.00 92.88 94 HIS A O 1
ATOM 755 N N . LEU A 1 95 ? 96.821 -4.440 -51.178 1.00 91.56 95 LEU A N 1
ATOM 756 C CA . LEU A 1 95 ? 95.674 -3.584 -51.487 1.00 91.56 95 LEU A CA 1
ATOM 757 C C . LEU A 1 95 ? 94.509 -4.397 -52.049 1.00 91.56 95 LEU A C 1
ATOM 759 O O . LEU A 1 95 ? 93.387 -4.198 -51.599 1.00 91.56 95 LEU A O 1
ATOM 763 N N . MET A 1 96 ? 94.766 -5.346 -52.953 1.00 91.69 96 MET A N 1
ATOM 764 C CA . MET A 1 96 ? 93.741 -6.265 -53.455 1.00 91.69 96 MET A CA 1
ATOM 765 C C . MET A 1 96 ? 93.150 -7.114 -52.326 1.00 91.69 96 MET A C 1
ATOM 767 O O . MET A 1 96 ? 91.940 -7.324 -52.276 1.00 91.69 96 MET A O 1
ATOM 771 N N . GLU A 1 97 ? 93.979 -7.591 -51.394 1.00 93.25 97 GLU A N 1
ATOM 772 C CA . GLU A 1 97 ? 93.492 -8.323 -50.225 1.00 93.25 97 GLU A CA 1
ATOM 773 C C . GLU A 1 97 ? 92.689 -7.413 -49.285 1.00 93.25 97 GLU A C 1
ATOM 775 O O . GLU A 1 97 ? 91.601 -7.784 -48.852 1.00 93.25 97 GLU A O 1
ATOM 780 N N . ALA A 1 98 ? 93.153 -6.183 -49.038 1.00 91.06 98 ALA A N 1
ATOM 781 C CA . ALA A 1 98 ? 92.403 -5.191 -48.274 1.00 91.06 98 ALA A CA 1
ATOM 782 C C . ALA A 1 98 ? 91.043 -4.888 -48.929 1.00 91.06 98 ALA A C 1
ATOM 784 O O . ALA A 1 98 ? 90.022 -4.892 -48.249 1.00 91.06 98 ALA A O 1
ATOM 785 N N . GLU A 1 99 ? 90.991 -4.714 -50.248 1.00 90.38 99 GLU A N 1
ATOM 786 C CA . GLU A 1 99 ? 89.750 -4.494 -50.994 1.00 90.38 99 GLU A CA 1
ATOM 787 C C . GLU A 1 99 ? 88.795 -5.690 -50.873 1.00 90.38 99 GLU A C 1
ATOM 789 O O . GLU A 1 99 ? 87.615 -5.509 -50.564 1.00 90.38 99 GLU A O 1
ATOM 794 N N . ARG A 1 100 ? 89.299 -6.925 -51.015 1.00 93.75 100 ARG A N 1
ATOM 795 C CA . ARG A 1 100 ? 88.505 -8.147 -50.793 1.00 93.75 100 ARG A CA 1
ATOM 796 C C . ARG A 1 100 ? 87.958 -8.224 -49.372 1.00 93.75 100 ARG A C 1
ATOM 798 O O . ARG A 1 100 ? 86.782 -8.546 -49.196 1.00 93.75 100 ARG A O 1
ATOM 805 N N . THR A 1 101 ? 88.775 -7.912 -48.364 1.00 93.62 101 THR A N 1
ATOM 806 C CA . THR A 1 101 ? 88.326 -7.905 -46.963 1.00 93.62 101 THR A CA 1
ATOM 807 C C . THR A 1 101 ? 87.262 -6.837 -46.716 1.00 93.62 101 THR A C 1
ATOM 809 O O . THR A 1 101 ? 86.234 -7.153 -46.124 1.00 93.62 101 THR A O 1
ATOM 812 N N . VAL A 1 102 ? 87.420 -5.626 -47.262 1.00 91.88 102 VAL A N 1
ATOM 813 C CA . VAL A 1 102 ? 86.429 -4.542 -47.161 1.00 91.88 102 VAL A CA 1
ATOM 814 C C . VAL A 1 102 ? 85.119 -4.919 -47.851 1.00 91.88 102 VAL A C 1
ATOM 816 O O . VAL A 1 102 ? 84.049 -4.671 -47.302 1.00 91.88 102 VAL A O 1
ATOM 819 N N . LEU A 1 103 ? 85.161 -5.556 -49.025 1.00 93.44 103 LEU A N 1
ATOM 820 C CA . LEU A 1 103 ? 83.953 -6.040 -49.703 1.00 93.44 103 LEU A CA 1
ATOM 821 C C . LEU A 1 103 ? 83.229 -7.111 -48.878 1.00 93.44 103 LEU A C 1
ATOM 823 O O . LEU A 1 103 ? 82.004 -7.057 -48.731 1.00 93.44 103 LEU A O 1
ATOM 827 N N . LEU A 1 104 ? 83.976 -8.056 -48.299 1.00 94.19 104 LEU A N 1
ATOM 828 C CA . LEU A 1 104 ? 83.420 -9.071 -47.407 1.00 94.19 104 LEU A CA 1
ATOM 829 C C . LEU A 1 104 ? 82.791 -8.425 -46.164 1.00 94.19 104 LEU A C 1
ATOM 831 O O . LEU A 1 104 ? 81.666 -8.766 -45.800 1.00 94.19 104 LEU A O 1
ATOM 835 N N . GLU A 1 105 ? 83.471 -7.475 -45.529 1.00 93.00 105 GLU A N 1
ATOM 836 C CA . GLU A 1 105 ? 82.955 -6.733 -44.377 1.00 93.00 105 GLU A CA 1
ATOM 837 C C . GLU A 1 105 ? 81.723 -5.902 -44.728 1.00 93.00 105 GLU A C 1
ATOM 839 O O . GLU A 1 105 ? 80.752 -5.923 -43.978 1.00 93.00 105 GLU A O 1
ATOM 844 N N . ASN A 1 106 ? 81.698 -5.250 -45.890 1.00 93.00 106 ASN A N 1
ATOM 845 C CA . ASN A 1 106 ? 80.540 -4.492 -46.354 1.00 93.00 106 ASN A CA 1
ATOM 846 C C . ASN A 1 106 ? 79.334 -5.410 -46.621 1.00 93.00 106 ASN A C 1
ATOM 848 O O . ASN A 1 106 ? 78.205 -5.068 -46.275 1.00 93.00 106 ASN A O 1
ATOM 852 N N . SER A 1 107 ? 79.561 -6.613 -47.165 1.00 94.31 107 SER A N 1
ATOM 853 C CA . SER A 1 107 ? 78.500 -7.619 -47.328 1.00 94.31 107 SER A CA 1
ATOM 854 C C . SER A 1 107 ? 77.953 -8.110 -45.979 1.00 94.31 107 SER A C 1
ATOM 856 O O . SER A 1 107 ? 76.737 -8.216 -45.810 1.00 94.31 107 SER A O 1
ATOM 858 N N . LYS A 1 108 ? 78.831 -8.320 -44.986 1.00 95.81 108 LYS A N 1
ATOM 859 C CA . LYS A 1 108 ? 78.444 -8.668 -43.610 1.00 95.81 108 LYS A CA 1
ATOM 860 C C . LYS A 1 108 ? 77.676 -7.528 -42.944 1.00 95.81 108 LYS A C 1
ATOM 862 O O . LYS A 1 108 ? 76.650 -7.783 -42.328 1.00 95.81 108 LYS A O 1
ATOM 867 N N . LEU A 1 109 ? 78.136 -6.286 -43.096 1.00 94.06 109 LEU A N 1
ATOM 868 C CA . LEU A 1 109 ? 77.485 -5.092 -42.555 1.00 94.06 109 LEU A CA 1
ATOM 869 C C . LEU A 1 109 ? 76.099 -4.894 -43.169 1.00 94.06 109 LEU A C 1
ATOM 871 O O . LEU A 1 109 ? 75.146 -4.579 -42.462 1.00 94.06 109 LEU A O 1
ATOM 875 N N . LYS A 1 110 ? 75.958 -5.124 -44.476 1.00 94.56 110 LYS A N 1
ATOM 876 C CA . LYS A 1 110 ? 74.656 -5.094 -45.143 1.00 94.56 110 LYS A CA 1
ATOM 877 C C . LYS A 1 110 ? 73.701 -6.132 -44.546 1.00 94.56 110 LYS A C 1
ATOM 879 O O . LYS A 1 110 ? 72.590 -5.770 -44.175 1.00 94.56 110 LYS A O 1
ATOM 884 N N . HIS A 1 111 ? 74.148 -7.378 -44.378 1.00 95.12 111 HIS A N 1
ATOM 885 C CA . HIS A 1 111 ? 73.325 -8.422 -43.763 1.00 95.12 111 HIS A CA 1
ATOM 886 C C . HIS A 1 111 ? 72.947 -8.079 -42.311 1.00 95.12 111 HIS A C 1
ATOM 888 O O . HIS A 1 111 ? 71.804 -8.286 -41.909 1.00 95.12 111 HIS A O 1
ATOM 894 N N . THR A 1 112 ? 73.872 -7.564 -41.494 1.00 95.19 112 THR A N 1
ATOM 895 C CA . THR A 1 112 ? 73.544 -7.190 -40.107 1.00 95.19 112 THR A CA 1
ATOM 896 C C . THR A 1 112 ? 72.587 -6.005 -40.049 1.00 95.19 112 THR A C 1
ATOM 898 O O . THR A 1 112 ? 71.727 -5.971 -39.174 1.00 95.19 112 THR A O 1
ATOM 901 N N . LYS A 1 113 ? 72.686 -5.060 -40.989 1.00 94.62 113 LYS A N 1
ATOM 902 C CA . LYS A 1 113 ? 71.737 -3.951 -41.116 1.00 94.62 113 LYS A CA 1
ATOM 903 C C . LYS A 1 113 ? 70.329 -4.446 -41.456 1.00 94.62 113 LYS A C 1
ATOM 905 O O . LYS A 1 113 ? 69.388 -4.050 -40.782 1.00 94.62 113 LYS A O 1
ATOM 910 N N . GLU A 1 114 ? 70.195 -5.319 -42.452 1.00 95.62 114 GLU A N 1
ATOM 911 C CA . GLU A 1 114 ? 68.904 -5.909 -42.841 1.00 95.62 114 GLU A CA 1
ATOM 912 C C . GLU A 1 114 ? 68.276 -6.705 -41.682 1.00 95.62 114 GLU A C 1
ATOM 914 O O . GLU A 1 114 ? 67.081 -6.597 -41.416 1.00 95.62 114 GLU A O 1
ATOM 919 N N . GLU A 1 115 ? 69.090 -7.447 -40.929 1.00 95.19 115 GLU A N 1
ATOM 920 C CA . GLU A 1 115 ? 68.646 -8.175 -39.737 1.00 95.19 115 GLU A CA 1
ATOM 921 C C . GLU A 1 115 ? 68.197 -7.233 -38.604 1.00 95.19 115 GLU A C 1
ATOM 923 O O . GLU A 1 115 ? 67.194 -7.499 -37.942 1.00 95.19 115 GLU A O 1
ATOM 928 N N . LEU A 1 116 ? 68.885 -6.105 -38.398 1.00 94.50 116 LEU A N 1
ATOM 929 C CA . LEU A 1 116 ? 68.456 -5.080 -37.442 1.00 94.50 116 LEU A CA 1
ATOM 930 C C . LEU A 1 116 ? 67.148 -4.403 -37.870 1.00 94.50 116 LEU A C 1
ATOM 932 O O . LEU A 1 116 ? 66.278 -4.206 -37.028 1.00 94.50 116 LEU A O 1
ATOM 936 N N . GLU A 1 117 ? 66.980 -4.091 -39.158 1.00 95.12 117 GLU A N 1
ATOM 937 C CA . GLU A 1 117 ? 65.730 -3.538 -39.704 1.00 95.12 117 GLU A CA 1
ATOM 938 C C . GLU A 1 117 ? 64.559 -4.527 -39.529 1.00 95.12 117 GLU A C 1
ATOM 940 O O . GLU A 1 117 ? 63.445 -4.131 -39.165 1.00 95.12 117 GLU A O 1
ATOM 945 N N . ARG A 1 118 ? 64.813 -5.835 -39.703 1.00 96.06 118 ARG A N 1
ATOM 946 C CA . ARG A 1 118 ? 63.840 -6.901 -39.413 1.00 96.06 118 ARG A CA 1
ATOM 947 C C . ARG A 1 118 ? 63.460 -6.923 -37.932 1.00 96.06 118 ARG A C 1
ATOM 949 O O . ARG A 1 118 ? 62.273 -6.933 -37.610 1.00 96.06 118 ARG A O 1
ATOM 956 N N . GLN A 1 119 ? 64.442 -6.895 -37.032 1.00 95.00 119 GLN A N 1
ATOM 957 C CA . GLN A 1 119 ? 64.198 -6.882 -35.586 1.00 95.00 119 GLN A CA 1
ATOM 958 C C . GLN A 1 119 ? 63.462 -5.617 -35.131 1.00 95.00 119 GLN A C 1
ATOM 960 O O . GLN A 1 119 ? 62.564 -5.699 -34.299 1.00 95.00 119 GLN A O 1
ATOM 965 N N . GLU A 1 120 ? 63.795 -4.451 -35.685 1.00 92.75 120 GLU A N 1
ATOM 966 C CA . GLU A 1 120 ? 63.092 -3.197 -35.402 1.00 92.75 120 GLU A CA 1
ATOM 967 C C . GLU A 1 120 ? 61.622 -3.277 -35.832 1.00 92.75 120 GLU A C 1
ATOM 969 O O . GLU A 1 120 ? 60.732 -2.919 -35.059 1.00 92.75 120 GLU A O 1
ATOM 974 N N . SER A 1 121 ? 61.357 -3.846 -37.011 1.00 94.50 121 SER A N 1
ATOM 975 C CA . SER A 1 121 ? 59.995 -4.090 -37.499 1.00 94.50 121 SER A CA 1
ATOM 976 C C . SER A 1 121 ? 59.217 -5.054 -36.592 1.00 94.50 121 SER A C 1
ATOM 978 O O . SER A 1 121 ? 58.038 -4.834 -36.310 1.00 94.50 121 SER A O 1
ATOM 980 N N . GLU A 1 122 ? 59.867 -6.106 -36.087 1.00 95.94 122 GLU A N 1
ATOM 981 C CA . GLU A 1 122 ? 59.267 -7.053 -35.138 1.00 95.94 122 GLU A CA 1
ATOM 982 C C . GLU A 1 122 ? 58.981 -6.419 -33.775 1.00 95.94 122 GLU A C 1
ATOM 984 O O . GLU A 1 122 ? 57.922 -6.664 -33.192 1.00 95.94 122 GLU A O 1
ATOM 989 N N . ILE A 1 123 ? 59.886 -5.571 -33.281 1.00 94.44 123 ILE A N 1
ATOM 990 C CA . ILE A 1 123 ? 59.695 -4.807 -32.045 1.00 94.44 123 ILE A CA 1
ATOM 991 C C . ILE A 1 123 ? 58.511 -3.853 -32.195 1.00 94.44 123 ILE A C 1
ATOM 993 O O . ILE A 1 123 ? 57.677 -3.777 -31.293 1.00 94.44 123 ILE A O 1
ATOM 997 N N . GLU A 1 124 ? 58.399 -3.150 -33.320 1.00 95.19 124 GLU A N 1
ATOM 998 C CA . GLU A 1 124 ? 57.289 -2.228 -33.555 1.00 95.19 124 GLU A CA 1
ATOM 999 C C . GLU A 1 124 ? 55.953 -2.975 -33.658 1.00 95.19 124 GLU A C 1
ATOM 1001 O O . GLU A 1 124 ? 54.973 -2.599 -33.012 1.00 95.19 124 GLU A O 1
ATOM 1006 N N . ALA A 1 125 ? 55.927 -4.118 -34.350 1.00 96.06 125 ALA A N 1
ATOM 1007 C CA . ALA A 1 125 ? 54.759 -4.993 -34.374 1.00 96.06 125 ALA A CA 1
ATOM 1008 C C . ALA A 1 125 ? 54.384 -5.507 -32.970 1.00 96.06 125 ALA A C 1
ATOM 1010 O O . ALA A 1 125 ? 53.200 -5.587 -32.634 1.00 96.06 125 ALA A O 1
ATOM 1011 N N . ALA A 1 126 ? 55.368 -5.839 -32.128 1.00 94.50 126 ALA A N 1
ATOM 1012 C CA . ALA A 1 126 ? 55.129 -6.237 -30.744 1.00 94.50 126 ALA A CA 1
ATOM 1013 C C . ALA A 1 126 ? 54.564 -5.084 -29.900 1.00 94.50 126 ALA A C 1
ATOM 1015 O O . ALA A 1 126 ? 53.625 -5.311 -29.140 1.00 94.50 126 ALA A O 1
ATOM 1016 N N . LYS A 1 127 ? 55.062 -3.849 -30.058 1.00 93.75 127 LYS A N 1
ATOM 1017 C CA . LYS A 1 127 ? 54.512 -2.667 -29.368 1.00 93.75 127 LYS A CA 1
ATOM 1018 C C . LYS A 1 127 ? 53.048 -2.437 -29.716 1.00 93.75 127 LYS A C 1
ATOM 1020 O O . LYS A 1 127 ? 52.241 -2.306 -28.805 1.00 93.75 127 LYS A O 1
ATOM 1025 N N . VAL A 1 128 ? 52.694 -2.481 -31.001 1.00 96.50 128 VAL A N 1
ATOM 1026 C CA . VAL A 1 128 ? 51.297 -2.337 -31.443 1.00 96.50 128 VAL A CA 1
ATOM 1027 C C . VAL A 1 128 ? 50.409 -3.421 -30.822 1.00 96.50 128 VAL A C 1
ATOM 1029 O O . VAL A 1 128 ? 49.294 -3.142 -30.383 1.00 96.50 128 VAL A O 1
ATOM 1032 N N . ARG A 1 129 ? 50.903 -4.664 -30.718 1.00 97.06 129 ARG A N 1
ATOM 1033 C CA . ARG A 1 129 ? 50.179 -5.745 -30.022 1.00 97.06 129 ARG A CA 1
ATOM 1034 C C . ARG A 1 129 ? 49.999 -5.453 -28.531 1.00 97.06 129 ARG A C 1
ATOM 1036 O O . ARG A 1 129 ? 48.912 -5.688 -28.012 1.00 97.06 129 ARG A O 1
ATOM 1043 N N . TYR A 1 130 ? 51.026 -4.940 -27.854 1.00 95.06 130 TYR A N 1
ATOM 1044 C CA . TYR A 1 130 ? 50.931 -4.554 -26.444 1.00 95.06 130 TYR A CA 1
ATOM 1045 C C . TYR A 1 130 ? 49.973 -3.386 -26.220 1.00 95.06 130 TYR A C 1
ATOM 1047 O O . TYR A 1 130 ? 49.199 -3.428 -25.270 1.00 95.06 130 TYR A O 1
ATOM 1055 N N . GLU A 1 131 ? 49.982 -2.373 -27.085 1.00 95.88 131 GLU A N 1
ATOM 1056 C CA . GLU A 1 131 ? 49.030 -1.260 -27.021 1.00 95.88 131 GLU A CA 1
ATOM 1057 C C . GLU A 1 131 ? 47.594 -1.745 -27.211 1.00 95.88 131 GLU A C 1
ATOM 1059 O O . GLU A 1 131 ? 46.720 -1.374 -26.431 1.00 95.88 131 GLU A O 1
ATOM 1064 N N . LYS A 1 132 ? 47.361 -2.641 -28.180 1.00 97.19 132 LYS A N 1
ATOM 1065 C CA . LYS A 1 132 ? 46.046 -3.254 -28.390 1.00 97.19 132 LYS A CA 1
ATOM 1066 C C . LYS A 1 132 ? 45.579 -4.029 -27.157 1.00 97.19 132 LYS A C 1
ATOM 1068 O O . LYS A 1 132 ? 44.461 -3.821 -26.702 1.00 97.19 132 LYS A O 1
ATOM 1073 N N . LEU A 1 133 ? 46.440 -4.879 -26.595 1.00 96.38 133 LEU A N 1
ATOM 1074 C CA . LEU A 1 133 ? 46.124 -5.637 -25.384 1.00 96.38 133 LEU A CA 1
ATOM 1075 C C . LEU A 1 133 ? 45.854 -4.710 -24.192 1.00 96.38 133 LEU A C 1
ATOM 1077 O O . LEU A 1 133 ? 44.959 -4.967 -23.395 1.00 96.38 133 LEU A O 1
ATOM 1081 N N . LEU A 1 134 ? 46.613 -3.622 -24.063 1.00 96.62 134 LEU A N 1
ATOM 1082 C CA . LEU A 1 134 ? 46.430 -2.640 -23.001 1.00 96.62 134 LEU A CA 1
ATOM 1083 C C . LEU A 1 134 ? 45.089 -1.908 -23.134 1.00 96.62 134 LEU A C 1
ATOM 1085 O O . LEU A 1 134 ? 44.443 -1.649 -22.122 1.00 96.62 134 LEU A O 1
ATOM 1089 N N . GLU A 1 135 ? 44.651 -1.609 -24.354 1.00 96.19 135 GLU A N 1
ATOM 1090 C CA . GLU A 1 135 ? 43.341 -1.005 -24.596 1.00 96.19 135 GLU A CA 1
ATOM 1091 C C . GLU A 1 135 ? 42.193 -1.995 -24.345 1.00 96.19 135 GLU A C 1
ATOM 1093 O O . GLU A 1 135 ? 41.218 -1.643 -23.689 1.00 96.19 135 GLU A O 1
ATOM 1098 N N . GLU A 1 136 ? 42.341 -3.261 -24.751 1.00 96.38 136 GLU A N 1
ATOM 1099 C CA . GLU A 1 136 ? 41.400 -4.339 -24.403 1.00 96.38 136 GLU A CA 1
ATOM 1100 C C . GLU A 1 136 ? 41.308 -4.540 -22.875 1.00 96.38 136 GLU A C 1
ATOM 1102 O O . GLU A 1 136 ? 40.221 -4.714 -22.318 1.00 96.38 136 GLU A O 1
ATOM 1107 N N . MET A 1 137 ? 42.435 -4.457 -22.162 1.00 95.19 137 MET A N 1
ATOM 1108 C CA . MET A 1 137 ? 42.475 -4.513 -20.696 1.00 95.19 137 MET A CA 1
ATOM 1109 C C . MET A 1 137 ? 41.780 -3.311 -20.043 1.00 95.19 137 MET A C 1
ATOM 1111 O O . MET A 1 137 ? 41.119 -3.477 -19.019 1.00 95.19 137 MET A O 1
ATOM 1115 N N . LYS A 1 138 ? 41.891 -2.105 -20.612 1.00 96.56 138 LYS A N 1
ATOM 1116 C CA . LYS A 1 138 ? 41.132 -0.941 -20.126 1.00 96.56 138 LYS A CA 1
ATOM 1117 C C . LYS A 1 138 ? 39.639 -1.116 -20.355 1.00 96.56 138 LYS A C 1
ATOM 1119 O O . LYS A 1 138 ? 38.886 -0.979 -19.405 1.00 96.56 138 LYS A O 1
ATOM 1124 N N . ASP A 1 139 ? 39.226 -1.500 -21.560 1.00 96.69 139 ASP A N 1
ATOM 1125 C CA . ASP A 1 139 ? 37.812 -1.706 -21.896 1.00 96.69 139 ASP A CA 1
ATOM 1126 C C . ASP A 1 139 ? 37.168 -2.786 -21.005 1.00 96.69 139 ASP A C 1
ATOM 1128 O O . ASP A 1 139 ? 36.061 -2.623 -20.494 1.00 96.69 139 ASP A O 1
ATOM 1132 N N . THR A 1 140 ? 37.884 -3.883 -20.740 1.00 95.44 140 THR A N 1
ATOM 1133 C CA . THR A 1 140 ? 37.422 -4.911 -19.790 1.00 95.44 140 THR A CA 1
ATOM 1134 C C . THR A 1 140 ? 37.384 -4.409 -18.346 1.00 95.44 140 THR A C 1
ATOM 1136 O O . THR A 1 140 ? 36.448 -4.743 -17.619 1.00 95.44 140 THR A O 1
ATOM 1139 N N . THR A 1 141 ? 38.342 -3.575 -17.934 1.00 96.81 141 THR A N 1
ATOM 1140 C CA . THR A 1 141 ? 38.335 -2.933 -16.610 1.00 96.81 141 THR A CA 1
ATOM 1141 C C . THR A 1 141 ? 37.149 -1.980 -16.464 1.00 96.81 141 THR A C 1
ATOM 1143 O O . THR A 1 141 ? 36.436 -2.056 -15.467 1.00 96.81 141 THR A O 1
ATOM 1146 N N . ASP A 1 142 ? 36.874 -1.143 -17.464 1.00 96.62 142 ASP A N 1
ATOM 1147 C CA . ASP A 1 142 ? 35.753 -0.199 -17.462 1.00 96.62 142 ASP A CA 1
ATOM 1148 C C . ASP A 1 142 ? 34.407 -0.935 -17.403 1.00 96.62 142 ASP A C 1
ATOM 1150 O O . ASP A 1 142 ? 33.526 -0.570 -16.621 1.00 96.62 142 ASP A O 1
ATOM 1154 N N . LYS A 1 143 ? 34.263 -2.040 -18.150 1.00 97.56 143 LYS A N 1
ATOM 1155 C CA . LYS A 1 143 ? 33.086 -2.922 -18.060 1.00 97.56 143 LYS A CA 1
ATOM 1156 C C . LYS A 1 143 ? 32.929 -3.533 -16.672 1.00 97.56 143 LYS A C 1
ATOM 1158 O O . LYS A 1 143 ? 31.814 -3.569 -16.157 1.00 97.56 143 LYS A O 1
ATOM 1163 N N . LEU A 1 144 ? 34.019 -3.992 -16.055 1.00 96.38 144 LEU A N 1
ATOM 1164 C CA . LEU A 1 144 ? 33.981 -4.562 -14.709 1.00 96.38 144 LEU A CA 1
ATOM 1165 C C . LEU A 1 144 ? 33.600 -3.504 -13.661 1.00 96.38 144 LEU A C 1
ATOM 1167 O O . LEU A 1 144 ? 32.808 -3.789 -12.768 1.00 96.38 144 LEU A O 1
ATOM 1171 N N . VAL A 1 145 ? 34.103 -2.274 -13.790 1.00 96.50 145 VAL A N 1
ATOM 1172 C CA . VAL A 1 145 ? 33.731 -1.142 -12.924 1.00 96.50 145 VAL A CA 1
ATOM 1173 C C . VAL A 1 145 ? 32.256 -0.772 -13.102 1.00 96.50 145 VAL A C 1
ATOM 1175 O O . VAL A 1 145 ? 31.557 -0.546 -12.112 1.00 96.50 145 VAL A O 1
ATOM 1178 N N . ALA A 1 146 ? 31.749 -0.766 -14.338 1.00 95.31 146 ALA A N 1
ATOM 1179 C CA . ALA A 1 146 ? 30.331 -0.540 -14.608 1.00 95.31 146 ALA A CA 1
ATOM 1180 C C . ALA A 1 146 ? 29.454 -1.642 -13.990 1.00 95.31 146 ALA A C 1
ATOM 1182 O O . ALA A 1 146 ? 28.454 -1.339 -13.340 1.00 95.31 146 ALA A O 1
ATOM 1183 N N . GLN A 1 147 ? 29.857 -2.911 -14.115 1.00 97.62 147 GLN A N 1
ATOM 1184 C CA . GLN A 1 147 ? 29.174 -4.037 -13.470 1.00 97.62 147 GLN A CA 1
ATOM 1185 C C . GLN A 1 147 ? 29.213 -3.937 -11.941 1.00 97.62 147 GLN A C 1
ATOM 1187 O O . GLN A 1 147 ? 28.182 -4.109 -11.298 1.00 97.62 147 GLN A O 1
ATOM 1192 N N . ALA A 1 148 ? 30.362 -3.609 -11.347 1.00 95.50 148 ALA A N 1
ATOM 1193 C CA . ALA A 1 148 ? 30.484 -3.411 -9.903 1.00 95.50 148 ALA A CA 1
ATOM 1194 C C . ALA A 1 148 ? 29.572 -2.276 -9.403 1.00 95.50 148 ALA A C 1
ATOM 1196 O O . ALA A 1 148 ? 28.932 -2.409 -8.362 1.00 95.50 148 ALA A O 1
ATOM 1197 N N . SER A 1 149 ? 29.453 -1.196 -10.181 1.00 95.06 149 SER A N 1
ATOM 1198 C CA . SER A 1 149 ? 28.551 -0.079 -9.874 1.00 95.06 149 SER A CA 1
ATOM 1199 C C . SER A 1 149 ? 27.078 -0.506 -9.925 1.00 95.06 149 SER A C 1
ATOM 1201 O O . SER A 1 149 ? 26.318 -0.183 -9.017 1.00 95.06 149 SER A O 1
ATOM 1203 N N . GLN A 1 150 ? 26.683 -1.292 -10.935 1.00 97.81 150 GLN A N 1
ATOM 1204 C CA . GLN A 1 150 ? 25.328 -1.853 -11.031 1.00 97.81 150 GLN A CA 1
ATOM 1205 C C . GLN A 1 150 ? 25.009 -2.802 -9.868 1.00 97.81 150 GLN A C 1
ATOM 1207 O O . GLN A 1 150 ? 23.903 -2.773 -9.333 1.00 97.81 150 GLN A O 1
ATOM 1212 N N . VAL A 1 151 ? 25.969 -3.633 -9.453 1.00 96.75 151 VAL A N 1
ATOM 1213 C CA . VAL A 1 151 ? 25.801 -4.532 -8.301 1.00 96.75 151 VAL A CA 1
ATOM 1214 C C . VAL A 1 151 ? 25.579 -3.739 -7.013 1.00 96.75 151 VAL A C 1
ATOM 1216 O O . VAL A 1 151 ? 24.696 -4.094 -6.233 1.00 96.75 151 VAL A O 1
ATOM 1219 N N . GLU A 1 152 ? 26.321 -2.653 -6.789 1.00 96.44 152 GLU A N 1
ATOM 1220 C CA . GLU A 1 152 ? 26.136 -1.834 -5.585 1.00 96.44 152 GLU A CA 1
ATOM 1221 C C . GLU A 1 152 ? 24.793 -1.078 -5.602 1.00 96.44 152 GLU A C 1
ATOM 1223 O O . GLU A 1 152 ? 24.142 -0.969 -4.563 1.00 96.44 152 GLU A O 1
ATOM 1228 N N . GLU A 1 153 ? 24.318 -0.638 -6.774 1.00 97.00 153 GLU A N 1
ATOM 1229 C CA . GLU A 1 153 ? 22.971 -0.070 -6.933 1.00 97.00 153 GLU A CA 1
ATOM 1230 C C . GLU A 1 153 ? 21.877 -1.102 -6.615 1.00 97.00 153 GLU A C 1
ATOM 1232 O O . GLU A 1 153 ? 20.940 -0.815 -5.870 1.00 97.00 153 GLU A O 1
ATOM 1237 N N . LEU A 1 154 ? 22.001 -2.329 -7.131 1.00 97.25 154 LEU A N 1
ATOM 1238 C CA . LEU A 1 154 ? 21.064 -3.410 -6.813 1.00 97.25 154 LEU A CA 1
ATOM 1239 C C . LEU A 1 154 ? 21.079 -3.743 -5.320 1.00 97.25 154 LEU A C 1
ATOM 1241 O O . LEU A 1 154 ? 20.025 -3.938 -4.724 1.00 97.25 154 LEU A O 1
ATOM 1245 N N . LYS A 1 155 ? 22.252 -3.748 -4.689 1.00 97.50 155 LYS A N 1
ATOM 1246 C CA . LYS A 1 155 ? 22.403 -3.973 -3.248 1.00 97.50 155 LYS A CA 1
ATOM 1247 C C . LYS A 1 155 ? 21.793 -2.851 -2.400 1.00 97.50 155 LYS A C 1
ATOM 1249 O O . LYS A 1 155 ? 21.313 -3.120 -1.302 1.00 97.50 155 LYS A O 1
ATOM 1254 N N . LEU A 1 156 ? 21.803 -1.603 -2.874 1.00 96.25 156 LEU A N 1
ATOM 1255 C CA . LEU A 1 156 ? 21.043 -0.509 -2.256 1.00 96.25 156 LEU A CA 1
ATOM 1256 C C . LEU A 1 156 ? 19.537 -0.777 -2.351 1.00 96.25 156 LEU A C 1
ATOM 1258 O O . LEU A 1 156 ? 18.881 -0.820 -1.319 1.00 96.25 156 LEU A O 1
ATOM 1262 N N . LYS A 1 157 ? 19.025 -1.096 -3.546 1.00 97.25 157 LYS A N 1
ATOM 1263 C CA . LYS A 1 157 ? 17.599 -1.417 -3.745 1.00 97.25 157 LYS A CA 1
ATOM 1264 C C . LYS A 1 157 ? 17.125 -2.605 -2.903 1.00 97.25 157 LYS A C 1
ATOM 1266 O O . LYS A 1 157 ? 15.997 -2.595 -2.424 1.00 97.25 157 LYS A O 1
ATOM 1271 N N . VAL A 1 158 ? 17.969 -3.625 -2.729 1.00 96.06 158 VAL A N 1
ATOM 1272 C CA . VAL A 1 158 ? 17.679 -4.765 -1.845 1.00 96.06 158 VAL A CA 1
ATOM 1273 C C . VAL A 1 158 ? 17.581 -4.307 -0.391 1.00 96.06 158 VAL A C 1
ATOM 1275 O O . VAL A 1 158 ? 16.592 -4.620 0.252 1.00 96.06 158 VAL A O 1
ATOM 1278 N N . ARG A 1 159 ? 18.525 -3.493 0.102 1.00 97.38 159 ARG A N 1
ATOM 1279 C CA . ARG A 1 159 ? 18.451 -2.942 1.468 1.00 97.38 159 ARG A CA 1
ATOM 1280 C C . ARG A 1 159 ? 17.219 -2.067 1.696 1.00 97.38 159 ARG A C 1
ATOM 1282 O O . ARG A 1 159 ? 16.631 -2.141 2.768 1.00 97.38 159 ARG A O 1
ATOM 1289 N N . ASP A 1 160 ? 16.830 -1.261 0.711 1.00 96.06 160 ASP A N 1
ATOM 1290 C CA . ASP A 1 160 ? 15.627 -0.427 0.807 1.00 96.06 160 ASP A CA 1
ATOM 1291 C C . ASP A 1 160 ? 14.366 -1.301 0.903 1.00 96.06 160 ASP A C 1
ATOM 1293 O O . ASP A 1 160 ? 13.505 -1.068 1.748 1.00 96.06 160 ASP A O 1
ATOM 1297 N N . ARG A 1 161 ? 14.289 -2.365 0.093 1.00 96.62 161 ARG A N 1
ATOM 1298 C CA . ARG A 1 161 ? 13.213 -3.364 0.167 1.00 96.62 161 ARG A CA 1
ATOM 1299 C C . ARG A 1 161 ? 13.212 -4.124 1.490 1.00 96.62 161 ARG A C 1
ATOM 1301 O O . ARG A 1 161 ? 12.136 -4.327 2.037 1.00 96.62 161 ARG A O 1
ATOM 1308 N N . ASP A 1 162 ? 14.374 -4.519 2.004 1.00 97.44 162 ASP A N 1
ATOM 1309 C CA . ASP A 1 162 ? 14.490 -5.175 3.311 1.00 97.44 162 ASP A CA 1
ATOM 1310 C C . ASP A 1 162 ? 13.971 -4.253 4.422 1.00 97.44 162 ASP A C 1
ATOM 1312 O O . ASP A 1 162 ? 13.180 -4.678 5.260 1.00 97.44 162 ASP A O 1
ATOM 1316 N N . HIS A 1 163 ? 14.321 -2.963 4.378 1.00 96.56 163 HIS A N 1
ATOM 1317 C CA . HIS A 1 163 ? 13.807 -1.983 5.330 1.00 96.56 163 HIS A CA 1
ATOM 1318 C C . HIS A 1 163 ? 12.285 -1.829 5.238 1.00 96.56 163 HIS A C 1
ATOM 1320 O O . HIS A 1 163 ? 11.600 -1.814 6.258 1.00 96.56 163 HIS A O 1
ATOM 1326 N N . GLU A 1 164 ? 11.731 -1.757 4.027 1.00 97.31 164 GLU A N 1
ATOM 1327 C CA . GLU A 1 164 ? 10.280 -1.738 3.843 1.00 97.31 164 GLU A CA 1
ATOM 1328 C C . GLU A 1 164 ? 9.618 -3.016 4.374 1.00 97.31 164 GLU A C 1
ATOM 1330 O O . GLU A 1 164 ? 8.589 -2.935 5.044 1.00 97.31 164 GLU A O 1
ATOM 1335 N N . ILE A 1 165 ? 10.212 -4.190 4.139 1.00 96.25 165 ILE A N 1
ATOM 1336 C CA . ILE A 1 165 ? 9.715 -5.463 4.676 1.00 96.25 165 ILE A CA 1
ATOM 1337 C C . ILE A 1 165 ? 9.702 -5.421 6.204 1.00 96.25 165 ILE A C 1
ATOM 1339 O O . ILE A 1 165 ? 8.680 -5.768 6.790 1.00 96.25 165 ILE A O 1
ATOM 1343 N N . ASP A 1 166 ? 10.768 -4.942 6.846 1.00 97.50 166 ASP A N 1
ATOM 1344 C CA . ASP A 1 166 ? 10.822 -4.791 8.303 1.00 97.50 166 ASP A CA 1
ATOM 1345 C C . ASP A 1 166 ? 9.718 -3.852 8.816 1.00 97.50 166 ASP A C 1
ATOM 1347 O O . ASP A 1 166 ? 9.048 -4.160 9.806 1.00 97.50 166 ASP A O 1
ATOM 1351 N N . THR A 1 167 ? 9.470 -2.728 8.128 1.00 96.44 167 THR A N 1
ATOM 1352 C CA . THR A 1 167 ? 8.379 -1.811 8.505 1.00 96.44 167 THR A CA 1
ATOM 1353 C C . THR A 1 167 ? 7.006 -2.470 8.377 1.00 96.44 167 THR A C 1
ATOM 1355 O O . THR A 1 167 ? 6.191 -2.371 9.294 1.00 96.44 167 THR A O 1
ATOM 1358 N N . VAL A 1 168 ? 6.761 -3.209 7.289 1.00 95.69 168 VAL A N 1
ATOM 1359 C CA . VAL A 1 168 ? 5.502 -3.929 7.066 1.00 95.69 168 VAL A CA 1
ATOM 1360 C C . VAL A 1 168 ? 5.327 -5.052 8.087 1.00 95.69 168 VAL A C 1
ATOM 1362 O O . VAL A 1 168 ? 4.236 -5.209 8.629 1.00 95.69 168 VAL A O 1
ATOM 1365 N N . GLN A 1 169 ? 6.384 -5.804 8.402 1.00 97.06 169 GLN A N 1
ATOM 1366 C CA . GLN A 1 169 ? 6.354 -6.849 9.427 1.00 97.06 169 GLN A CA 1
ATOM 1367 C C . GLN A 1 169 ? 6.051 -6.281 10.815 1.00 97.06 169 GLN A C 1
ATOM 1369 O O . GLN A 1 169 ? 5.285 -6.882 11.568 1.00 97.06 169 GLN A O 1
ATOM 1374 N N . TYR A 1 170 ? 6.614 -5.120 11.158 1.00 95.75 170 TYR A N 1
ATOM 1375 C CA . TYR A 1 170 ? 6.308 -4.440 12.413 1.00 95.75 170 TYR A CA 1
ATOM 1376 C C . TYR A 1 170 ? 4.837 -4.000 12.478 1.00 95.75 170 TYR A C 1
ATOM 1378 O O . TYR A 1 170 ? 4.153 -4.280 13.463 1.00 95.75 170 TYR A O 1
ATOM 1386 N N . SER A 1 171 ? 4.318 -3.375 11.416 1.00 96.88 171 SER A N 1
ATOM 1387 C CA . SER A 1 171 ? 2.903 -2.992 11.335 1.00 96.88 171 SER A CA 1
ATOM 1388 C C . SER A 1 171 ? 1.960 -4.196 11.374 1.00 96.88 171 SER A C 1
ATOM 1390 O O . SER A 1 171 ? 0.915 -4.127 12.019 1.00 96.88 171 SER A O 1
ATOM 1392 N N . LEU A 1 172 ? 2.322 -5.303 10.721 1.00 97.00 172 LEU A N 1
ATOM 1393 C CA . LEU A 1 172 ? 1.546 -6.540 10.751 1.00 97.00 172 LEU A CA 1
ATOM 1394 C C . LEU A 1 172 ? 1.490 -7.121 12.165 1.00 97.00 172 LEU A C 1
ATOM 1396 O O . LEU A 1 172 ? 0.401 -7.432 12.631 1.00 97.00 172 LEU A O 1
ATOM 1400 N N . ARG A 1 173 ? 2.625 -7.181 12.871 1.00 97.19 173 ARG A N 1
ATOM 1401 C CA . ARG A 1 173 ? 2.680 -7.659 14.259 1.00 97.19 173 ARG A CA 1
ATOM 1402 C C . ARG A 1 173 ? 1.779 -6.843 15.183 1.00 97.19 173 ARG A C 1
ATOM 1404 O O . ARG A 1 173 ? 1.037 -7.418 15.967 1.00 97.19 173 ARG A O 1
ATOM 1411 N N . LEU A 1 174 ? 1.785 -5.515 15.049 1.00 96.31 174 LEU A N 1
ATOM 1412 C CA . LEU A 1 174 ? 0.869 -4.654 15.806 1.00 96.31 174 LEU A CA 1
ATOM 1413 C C . LEU A 1 174 ? -0.602 -4.988 15.516 1.00 96.31 174 LEU A C 1
ATOM 1415 O O . LEU A 1 174 ? -1.422 -5.017 16.430 1.00 96.31 174 LEU A O 1
ATOM 1419 N N . LYS A 1 175 ? -0.951 -5.277 14.255 1.00 96.44 175 LYS A N 1
ATOM 1420 C CA . LYS A 1 175 ? -2.310 -5.708 13.896 1.00 96.44 175 LYS A CA 1
ATOM 1421 C C . LYS A 1 175 ? -2.648 -7.112 14.391 1.00 96.44 175 LYS A C 1
ATOM 1423 O O . LYS A 1 175 ? -3.787 -7.333 14.789 1.00 96.44 175 LYS A O 1
ATOM 1428 N N . GLU A 1 176 ? -1.696 -8.036 14.415 1.00 95.50 176 GLU A N 1
ATOM 1429 C CA . GLU A 1 176 ? -1.870 -9.359 15.026 1.00 95.50 176 GLU A CA 1
ATOM 1430 C C . GLU A 1 176 ? -2.131 -9.243 16.534 1.00 95.50 176 GLU A C 1
ATOM 1432 O O . GLU A 1 176 ? -3.057 -9.874 17.038 1.00 95.50 176 GLU A O 1
ATOM 1437 N N . GLU A 1 177 ? -1.394 -8.379 17.239 1.00 96.06 177 GLU A N 1
ATOM 1438 C CA . GLU A 1 177 ? -1.612 -8.086 18.662 1.00 96.06 177 GLU A CA 1
ATOM 1439 C C . GLU A 1 177 ? -2.995 -7.457 18.918 1.00 96.06 177 GLU A C 1
ATOM 1441 O O . GLU A 1 177 ? -3.698 -7.860 19.847 1.00 96.06 177 GLU A O 1
ATOM 1446 N N . GLU A 1 178 ? -3.434 -6.510 18.078 1.00 96.69 178 GLU A N 1
ATOM 1447 C CA . GLU A 1 178 ? -4.792 -5.947 18.144 1.00 96.69 178 GLU A CA 1
ATOM 1448 C C . GLU A 1 178 ? -5.873 -7.020 17.917 1.00 96.69 178 GLU A C 1
ATOM 1450 O O . GLU A 1 178 ? -6.877 -7.052 18.632 1.00 96.69 178 GLU A O 1
ATOM 1455 N N . VAL A 1 179 ? -5.681 -7.910 16.937 1.00 94.44 179 VAL A N 1
ATOM 1456 C CA . VAL A 1 179 ? -6.616 -9.009 16.647 1.00 94.44 179 VAL A CA 1
ATOM 1457 C C . VAL A 1 179 ? -6.672 -10.008 17.797 1.00 94.44 179 VAL A C 1
ATOM 1459 O O . VAL A 1 179 ? -7.765 -10.444 18.160 1.00 94.44 179 VAL A O 1
ATOM 1462 N N . GLU A 1 180 ? -5.536 -10.335 18.409 1.00 96.75 180 GLU A N 1
ATOM 1463 C CA . GLU A 1 180 ? -5.496 -11.220 19.571 1.00 96.75 180 GLU A CA 1
ATOM 1464 C C . GLU A 1 180 ? -6.195 -10.585 20.778 1.00 96.75 180 GLU A C 1
ATOM 1466 O O . GLU A 1 180 ? -6.997 -11.237 21.447 1.00 96.75 180 GLU A O 1
ATOM 1471 N N . LYS A 1 181 ? -6.007 -9.277 21.000 1.00 97.38 181 LYS A N 1
ATOM 1472 C CA . LYS A 1 181 ? -6.755 -8.539 22.025 1.00 97.38 181 LYS A CA 1
ATOM 1473 C C . LYS A 1 181 ? -8.266 -8.612 21.781 1.00 97.38 181 LYS A C 1
ATOM 1475 O O . LYS A 1 181 ? -9.017 -8.932 22.699 1.00 97.38 181 LYS A O 1
ATOM 1480 N N . MET A 1 182 ? -8.715 -8.375 20.545 1.00 96.69 182 MET A N 1
ATOM 1481 C CA . MET A 1 182 ? -10.134 -8.492 20.183 1.00 96.69 182 MET A CA 1
ATOM 1482 C C . MET A 1 182 ? -10.668 -9.919 20.362 1.00 96.69 182 MET A C 1
ATOM 1484 O O . MET A 1 182 ? -11.809 -10.093 20.787 1.00 96.69 182 MET A O 1
ATOM 1488 N N . ARG A 1 183 ? -9.860 -10.944 20.064 1.00 97.44 183 ARG A N 1
ATOM 1489 C CA . ARG A 1 183 ? -10.216 -12.353 20.284 1.00 97.44 183 ARG A CA 1
ATOM 1490 C C . ARG A 1 183 ? -10.434 -12.638 21.770 1.00 97.44 183 ARG A C 1
ATOM 1492 O O . ARG A 1 183 ? -11.459 -13.218 22.117 1.00 97.44 183 ARG A O 1
ATOM 1499 N N . VAL A 1 184 ? -9.516 -12.203 22.635 1.00 96.62 184 VAL A N 1
ATOM 1500 C CA . VAL A 1 184 ? -9.642 -12.365 24.093 1.00 96.62 184 VAL A CA 1
ATOM 1501 C C . VAL A 1 184 ? -10.868 -11.618 24.624 1.00 96.62 184 VAL A C 1
ATOM 1503 O O . VAL A 1 184 ? -11.647 -12.188 25.383 1.00 96.62 184 VAL A O 1
ATOM 1506 N N . GLU A 1 185 ? -11.098 -10.373 24.193 1.00 96.75 185 GLU A N 1
ATOM 1507 C CA . GLU A 1 185 ? -12.292 -9.605 24.580 1.00 96.75 185 GLU A CA 1
ATOM 1508 C C . GLU A 1 185 ? -13.598 -10.291 24.146 1.00 96.75 185 GLU A C 1
ATOM 1510 O O . GLU A 1 185 ? -14.589 -10.270 24.880 1.00 96.75 185 GLU A O 1
ATOM 1515 N N . LEU A 1 186 ? -13.616 -10.911 22.962 1.00 96.44 186 LEU A N 1
ATOM 1516 C CA . LEU A 1 186 ? -14.773 -11.656 22.472 1.00 96.44 186 LEU A CA 1
ATOM 1517 C C . LEU A 1 186 ? -15.016 -12.931 23.290 1.00 96.44 186 LEU A C 1
ATOM 1519 O O . LEU A 1 186 ? -16.167 -13.228 23.605 1.00 96.44 186 LEU A O 1
ATOM 1523 N N . GLU A 1 187 ? -13.957 -13.652 23.658 1.00 96.25 187 GLU A N 1
ATOM 1524 C CA . GLU A 1 187 ? -14.047 -14.845 24.507 1.00 96.25 187 GLU A CA 1
ATOM 1525 C C . GLU A 1 187 ? -14.607 -14.494 25.891 1.00 96.25 187 GLU A C 1
ATOM 1527 O O . GLU A 1 187 ? -15.546 -15.133 26.366 1.00 96.25 187 GLU A O 1
ATOM 1532 N N . VAL A 1 188 ? -14.120 -13.407 26.501 1.00 96.44 188 VAL A N 1
ATOM 1533 C CA . VAL A 1 188 ? -14.646 -12.904 27.779 1.00 96.44 188 VAL A CA 1
ATOM 1534 C C . VAL A 1 188 ? -16.129 -12.552 27.658 1.00 96.44 188 VAL A C 1
ATOM 1536 O O . VAL A 1 188 ? -16.931 -13.010 28.469 1.00 96.44 188 VAL A O 1
ATOM 1539 N N . LYS A 1 189 ? -16.534 -11.819 26.612 1.00 95.81 189 LYS A N 1
ATOM 1540 C CA . LYS A 1 189 ? -17.953 -11.490 26.379 1.00 95.81 189 LYS A CA 1
ATOM 1541 C C . LYS A 1 189 ? -18.819 -12.724 26.131 1.00 95.81 189 LYS A C 1
ATOM 1543 O O . LYS A 1 189 ? -19.975 -12.751 26.547 1.00 95.81 189 LYS A O 1
ATOM 1548 N N . SER A 1 190 ? -18.286 -13.737 25.451 1.00 93.44 190 SER A N 1
ATOM 1549 C CA . SER A 1 190 ? -18.962 -15.022 25.249 1.00 93.44 190 SER A CA 1
ATOM 1550 C C . SER A 1 190 ? -19.200 -15.727 26.587 1.00 93.44 190 SER A C 1
ATOM 1552 O O . SER A 1 190 ? -20.311 -16.185 26.867 1.00 93.44 190 SER A O 1
ATOM 1554 N N . GLN A 1 191 ? -18.192 -15.730 27.462 1.00 95.75 191 GLN A N 1
ATOM 1555 C CA . GLN A 1 191 ? -18.299 -16.299 28.800 1.00 95.75 191 GLN A CA 1
ATOM 1556 C C . GLN A 1 191 ? -19.292 -15.526 29.678 1.00 95.75 191 GLN A C 1
ATOM 1558 O O . GLN A 1 191 ? -20.149 -16.141 30.312 1.00 95.75 191 GLN A O 1
ATOM 1563 N N . GLU A 1 192 ? -19.248 -14.191 29.672 1.00 95.31 192 GLU A N 1
ATOM 1564 C CA . GLU A 1 192 ? -20.234 -13.338 30.351 1.00 95.31 192 GLU A CA 1
ATOM 1565 C C . GLU A 1 192 ? -21.660 -13.616 29.851 1.00 95.31 192 GLU A C 1
ATOM 1567 O O . GLU A 1 192 ? -22.585 -13.765 30.650 1.00 95.31 192 GLU A O 1
ATOM 1572 N N . ALA A 1 193 ? -21.849 -13.757 28.535 1.00 93.81 193 ALA A N 1
ATOM 1573 C CA . ALA A 1 193 ? -23.142 -14.100 27.949 1.00 93.81 193 ALA A CA 1
ATOM 1574 C C . ALA A 1 193 ? -23.627 -15.496 28.376 1.00 93.81 193 ALA A C 1
ATOM 1576 O O . ALA A 1 193 ? -24.822 -15.685 28.616 1.00 93.81 193 ALA A O 1
ATOM 1577 N N . SER A 1 194 ? -22.718 -16.466 28.512 1.00 94.00 194 SER A N 1
ATOM 1578 C CA . SER A 1 194 ? -23.021 -17.803 29.035 1.00 94.00 194 SER A CA 1
ATOM 1579 C C . SER A 1 194 ? -23.476 -17.750 30.498 1.00 94.00 194 SER A C 1
ATOM 1581 O O . SER A 1 194 ? -24.508 -18.334 30.845 1.00 94.00 194 SER A O 1
ATOM 1583 N N . VAL A 1 195 ? -22.778 -16.977 31.340 1.00 95.69 195 VAL A N 1
ATOM 1584 C CA . VAL A 1 195 ? -23.153 -16.746 32.747 1.00 95.69 195 VAL A CA 1
ATOM 1585 C C . VAL A 1 195 ? -24.529 -16.086 32.835 1.00 95.69 195 VAL A C 1
ATOM 1587 O O . VAL A 1 195 ? -25.419 -16.634 33.484 1.00 95.69 195 VAL A O 1
ATOM 1590 N N . LEU A 1 196 ? -24.767 -14.995 32.102 1.00 94.62 196 LEU A N 1
ATOM 1591 C CA . LEU A 1 196 ? -26.080 -14.340 32.052 1.00 94.62 196 LEU A CA 1
ATOM 1592 C C . LEU A 1 196 ? -27.182 -15.286 31.555 1.00 94.62 196 LEU A C 1
ATOM 1594 O O . LEU A 1 196 ? -28.295 -15.281 32.082 1.00 94.62 196 LEU A O 1
ATOM 1598 N N . GLY A 1 197 ? -26.883 -16.133 30.567 1.00 95.25 197 GLY A N 1
ATOM 1599 C CA . GLY A 1 197 ? -27.800 -17.165 30.089 1.00 95.25 197 GLY A CA 1
ATOM 1600 C C . GLY A 1 197 ? -28.140 -18.209 31.159 1.00 95.25 197 GLY A C 1
ATOM 1601 O O . GLY A 1 197 ? -29.275 -18.690 31.209 1.00 95.25 197 GLY A O 1
ATOM 1602 N N . SER A 1 198 ? -27.188 -18.549 32.032 1.00 93.62 198 SER A N 1
ATOM 1603 C CA . SER A 1 198 ? -27.413 -19.442 33.174 1.00 93.62 198 SER A CA 1
ATOM 1604 C C . SER A 1 198 ? -28.272 -18.785 34.261 1.00 93.62 198 SER A C 1
ATOM 1606 O O . SER A 1 198 ? -29.287 -19.364 34.650 1.00 93.62 198 SER A O 1
ATOM 1608 N N . GLU A 1 199 ? -27.980 -17.537 34.637 1.00 95.88 199 GLU A N 1
ATOM 1609 C CA . GLU A 1 199 ? -28.775 -16.768 35.605 1.00 95.88 199 GLU A CA 1
ATOM 1610 C C . GLU A 1 199 ? -30.214 -16.550 35.127 1.00 95.88 199 GLU A C 1
ATOM 1612 O O . GLU A 1 199 ? -31.168 -16.665 35.898 1.00 95.88 199 GLU A O 1
ATOM 1617 N N . LEU A 1 200 ? -30.401 -16.246 33.837 1.00 95.12 200 LEU A N 1
ATOM 1618 C CA . LEU A 1 200 ? -31.730 -16.078 33.252 1.00 95.12 200 LEU A CA 1
ATOM 1619 C C . LEU A 1 200 ? -32.531 -17.384 33.324 1.00 95.12 200 LEU A C 1
ATOM 1621 O O . LEU A 1 200 ? -33.728 -17.366 33.611 1.00 95.12 200 LEU A O 1
ATOM 1625 N N . ARG A 1 201 ? -31.871 -18.525 33.101 1.00 96.00 201 ARG A N 1
ATOM 1626 C CA . ARG A 1 201 ? -32.488 -19.852 33.210 1.00 96.00 201 ARG A CA 1
ATOM 1627 C C . ARG A 1 201 ? -32.889 -20.168 34.650 1.00 96.00 201 ARG A C 1
ATOM 1629 O O . ARG A 1 201 ? -33.961 -20.727 34.860 1.00 96.00 201 ARG A O 1
ATOM 1636 N N . GLU A 1 202 ? -32.067 -19.807 35.631 1.00 95.50 202 GLU A N 1
ATOM 1637 C CA . GLU A 1 202 ? -32.396 -19.953 37.055 1.00 95.50 202 GLU A CA 1
ATOM 1638 C C . GLU A 1 202 ? -33.563 -19.057 37.471 1.00 95.50 202 GLU A C 1
ATOM 1640 O O . GLU A 1 202 ? -34.509 -19.537 38.093 1.00 95.50 202 GLU A O 1
ATOM 1645 N N . LYS A 1 203 ? -33.564 -17.787 37.048 1.00 95.19 203 LYS A N 1
ATOM 1646 C CA . LYS A 1 203 ? -34.710 -16.885 37.240 1.00 95.19 203 LYS A CA 1
ATOM 1647 C C . LYS A 1 203 ? -35.982 -17.432 36.594 1.00 95.19 203 LYS A C 1
ATOM 1649 O O . LYS A 1 203 ? -37.052 -17.309 37.182 1.00 95.19 203 LYS A O 1
ATOM 1654 N N . GLY A 1 204 ? -35.867 -18.067 35.427 1.00 96.12 204 GLY A N 1
ATOM 1655 C CA . GLY A 1 204 ? -36.967 -18.787 34.784 1.00 96.12 204 GLY A CA 1
ATOM 1656 C C . GLY A 1 204 ? -37.538 -19.892 35.677 1.00 96.12 204 GLY A C 1
ATOM 1657 O O . GLY A 1 204 ? -38.737 -19.903 35.927 1.00 96.12 204 GLY A O 1
ATOM 1658 N N . LYS A 1 205 ? -36.680 -20.747 36.250 1.00 96.19 205 LYS A N 1
ATOM 1659 C CA . LYS A 1 205 ? -37.111 -21.804 37.186 1.00 96.19 205 LYS A CA 1
ATOM 1660 C C . LYS A 1 205 ? -37.812 -21.242 38.427 1.00 96.19 205 LYS A C 1
ATOM 1662 O O . LYS A 1 205 ? -38.838 -21.776 38.833 1.00 96.19 205 LYS A O 1
ATOM 1667 N N . LEU A 1 206 ? -37.282 -20.165 39.013 1.00 95.75 206 LEU A N 1
ATOM 1668 C CA . LEU A 1 206 ? -37.903 -19.506 40.170 1.00 95.75 206 LEU A CA 1
ATOM 1669 C C . LEU A 1 206 ? -39.274 -18.912 39.826 1.00 95.75 206 LEU A C 1
ATOM 1671 O O . LEU A 1 206 ? -40.189 -18.964 40.644 1.00 95.75 206 LEU A O 1
ATOM 1675 N N . LEU A 1 207 ? -39.430 -18.354 38.622 1.00 95.94 207 LEU A N 1
ATOM 1676 C CA . LEU A 1 207 ? -40.721 -17.868 38.136 1.00 95.94 207 LEU A CA 1
ATOM 1677 C C . LEU A 1 207 ? -41.721 -19.009 37.940 1.00 95.94 207 LEU A C 1
ATOM 1679 O O . LEU A 1 207 ? -42.872 -18.860 38.343 1.00 95.94 207 LEU A O 1
ATOM 1683 N N . ASP A 1 208 ? -41.290 -20.137 37.374 1.00 95.50 208 ASP A N 1
ATOM 1684 C CA . ASP A 1 208 ? -42.136 -21.325 37.228 1.00 95.50 208 ASP A CA 1
ATOM 1685 C C . ASP A 1 208 ? -42.597 -21.838 38.603 1.00 95.50 208 ASP A C 1
ATOM 1687 O O . ASP A 1 208 ? -43.783 -22.095 38.809 1.00 95.50 208 ASP A O 1
ATOM 1691 N N . GLU A 1 209 ? -41.692 -21.900 39.584 1.00 96.44 209 GLU A N 1
ATOM 1692 C CA . GLU A 1 209 ? -42.007 -22.315 40.955 1.00 96.44 209 GLU A CA 1
ATOM 1693 C C . GLU A 1 209 ? -42.953 -21.330 41.661 1.00 96.44 209 GLU A C 1
ATOM 1695 O O . GLU A 1 209 ? -43.934 -21.739 42.288 1.00 96.44 209 GLU A O 1
ATOM 1700 N N . ALA A 1 210 ? -42.730 -20.022 41.505 1.00 94.81 210 ALA A N 1
ATOM 1701 C CA . ALA A 1 210 ? -43.637 -18.995 42.008 1.00 94.81 210 ALA A CA 1
ATOM 1702 C C . ALA A 1 210 ? -45.030 -19.097 41.365 1.00 94.81 210 ALA A C 1
ATOM 1704 O O . ALA A 1 210 ? -46.042 -18.906 42.043 1.00 94.81 210 ALA A O 1
ATOM 1705 N N . ASN A 1 211 ? -45.099 -19.430 40.076 1.00 95.44 211 ASN A N 1
ATOM 1706 C CA . ASN A 1 211 ? -46.358 -19.618 39.365 1.00 95.44 211 ASN A CA 1
ATOM 1707 C C . ASN A 1 211 ? -47.107 -20.869 39.856 1.00 95.44 211 ASN A C 1
ATOM 1709 O O . ASN A 1 211 ? -48.320 -20.819 40.058 1.00 95.44 211 ASN A O 1
ATOM 1713 N N . GLU A 1 212 ? -46.395 -21.961 40.141 1.00 96.50 212 GLU A N 1
ATOM 1714 C CA . GLU A 1 212 ? -46.965 -23.150 40.787 1.00 96.50 212 GLU A CA 1
ATOM 1715 C C . GLU A 1 212 ? -47.513 -22.842 42.188 1.00 96.50 212 GLU A C 1
ATOM 1717 O O . GLU A 1 212 ? -48.628 -23.248 42.524 1.00 96.50 212 GLU A O 1
ATOM 1722 N N . ILE A 1 213 ? -46.780 -22.075 43.003 1.00 95.94 213 ILE A N 1
ATOM 1723 C CA . ILE A 1 213 ? -47.259 -21.624 44.321 1.00 95.94 213 ILE A CA 1
ATOM 1724 C C . ILE A 1 213 ? -48.516 -20.763 44.170 1.00 95.94 213 ILE A C 1
ATOM 1726 O O . ILE A 1 213 ? -49.498 -20.981 44.878 1.00 95.94 213 ILE A O 1
ATOM 1730 N N . MET A 1 214 ? -48.523 -19.822 43.227 1.00 94.19 214 MET A N 1
ATOM 1731 C CA . MET A 1 214 ? -49.680 -18.969 42.960 1.00 94.19 214 MET A CA 1
ATOM 1732 C C . MET A 1 214 ? -50.904 -19.791 42.530 1.00 94.19 214 MET A C 1
ATOM 1734 O O . MET A 1 214 ? -52.023 -19.508 42.960 1.00 94.19 214 MET A O 1
ATOM 1738 N N . ASN A 1 215 ? -50.706 -20.833 41.718 1.00 95.31 215 ASN A N 1
ATOM 1739 C CA . ASN A 1 215 ? -51.768 -21.755 41.320 1.00 95.31 215 ASN A CA 1
ATOM 1740 C C . ASN A 1 215 ? -52.312 -22.555 42.512 1.00 95.31 215 ASN A C 1
ATOM 1742 O O . ASN A 1 215 ? -53.529 -22.703 42.630 1.00 95.31 215 ASN A O 1
ATOM 1746 N N . LYS A 1 216 ? -51.446 -23.012 43.428 1.00 95.94 216 LYS A N 1
ATOM 1747 C CA . LYS A 1 216 ? -51.866 -23.669 44.680 1.00 95.94 216 LYS A CA 1
ATOM 1748 C C . LYS A 1 216 ? -52.668 -22.726 45.574 1.00 95.94 216 LYS A C 1
ATOM 1750 O O . LYS A 1 216 ? -53.781 -23.065 45.957 1.00 95.94 216 LYS A O 1
ATOM 1755 N N . GLN A 1 217 ? -52.162 -21.518 45.822 1.00 94.69 217 GLN A N 1
ATOM 1756 C CA . GLN A 1 217 ? -52.864 -20.504 46.617 1.00 94.69 217 GLN A CA 1
ATOM 1757 C C . GLN A 1 217 ? -54.218 -20.132 46.005 1.00 94.69 217 GLN A C 1
ATOM 1759 O O . GLN A 1 217 ? -55.200 -19.962 46.722 1.00 94.69 217 GLN A O 1
ATOM 1764 N N . ARG A 1 218 ? -54.305 -20.040 44.672 1.00 95.62 218 ARG A N 1
ATOM 1765 C CA . ARG A 1 218 ? -55.575 -19.831 43.967 1.00 95.62 218 ARG A CA 1
ATOM 1766 C C . ARG A 1 218 ? -56.563 -20.966 44.235 1.00 95.62 218 ARG A C 1
ATOM 1768 O O . ARG A 1 218 ? -57.737 -20.685 44.447 1.00 95.62 218 ARG A O 1
ATOM 1775 N N . ALA A 1 219 ? -56.110 -22.219 44.212 1.00 94.94 219 ALA A N 1
ATOM 1776 C CA . ALA A 1 219 ? -56.964 -23.368 44.496 1.00 94.94 219 ALA A CA 1
ATOM 1777 C C . ALA A 1 219 ? -57.453 -23.370 45.956 1.00 94.94 219 ALA A C 1
ATOM 1779 O O . ALA A 1 219 ? -58.648 -23.535 46.189 1.00 94.94 219 ALA A O 1
ATOM 1780 N N . GLU A 1 220 ? -56.560 -23.109 46.916 1.00 95.75 220 GLU A N 1
ATOM 1781 C CA . GLU A 1 220 ? -56.894 -23.003 48.346 1.00 95.75 220 GLU A CA 1
ATOM 1782 C C . GLU A 1 220 ? -57.901 -21.879 48.622 1.00 95.75 220 GLU A C 1
ATOM 1784 O O . GLU A 1 220 ? -58.862 -22.070 49.366 1.00 95.75 220 GLU A O 1
ATOM 1789 N N . LEU A 1 221 ? -57.729 -20.709 47.997 1.00 94.69 221 LEU A N 1
ATOM 1790 C CA . LEU A 1 221 ? -58.680 -19.602 48.120 1.00 94.69 221 LEU A CA 1
ATOM 1791 C C . LEU A 1 221 ? -60.066 -19.970 47.587 1.00 94.69 221 LEU A C 1
ATOM 1793 O O . LEU A 1 221 ? -61.068 -19.597 48.197 1.00 94.69 221 LEU A O 1
ATOM 1797 N N . GLU A 1 222 ? -60.138 -20.706 46.479 1.00 95.56 222 GLU A N 1
ATOM 1798 C CA . GLU A 1 222 ? -61.422 -21.104 45.904 1.00 95.56 222 GLU A CA 1
ATOM 1799 C C . GLU A 1 222 ? -62.120 -22.182 46.750 1.00 95.56 222 GLU A C 1
ATOM 1801 O O . GLU A 1 222 ? -63.346 -22.168 46.873 1.00 95.56 222 GLU A O 1
ATOM 1806 N N . GLU A 1 223 ? -61.356 -23.049 47.421 1.00 95.44 223 GLU A N 1
ATOM 1807 C CA . GLU A 1 223 ? -61.875 -23.988 48.421 1.00 95.44 223 GLU A CA 1
ATOM 1808 C C . GLU A 1 223 ? -62.371 -23.269 49.685 1.00 95.44 223 GLU A C 1
ATOM 1810 O O . GLU A 1 223 ? -63.492 -23.519 50.133 1.00 95.44 223 GLU A O 1
ATOM 1815 N N . LEU A 1 224 ? -61.599 -22.317 50.223 1.00 94.31 224 LEU A N 1
ATOM 1816 C CA . LEU A 1 224 ? -62.022 -21.491 51.360 1.00 94.31 224 LEU A CA 1
ATOM 1817 C C . LEU A 1 224 ? -63.291 -20.706 51.041 1.00 94.31 224 LEU A C 1
ATOM 1819 O O . LEU A 1 224 ? -64.212 -20.666 51.851 1.00 94.31 224 LEU A O 1
ATOM 1823 N N . LYS A 1 225 ? -63.370 -20.112 49.850 1.00 95.00 225 LYS A N 1
ATOM 1824 C CA . LYS A 1 225 ? -64.554 -19.392 49.378 1.00 95.00 225 LYS A CA 1
ATOM 1825 C C . LYS A 1 225 ? -65.778 -20.305 49.295 1.00 95.00 225 LYS A C 1
ATOM 1827 O O . LYS A 1 225 ? -66.865 -19.885 49.683 1.00 95.00 225 LYS A O 1
ATOM 1832 N N . LYS A 1 226 ? -65.607 -21.555 48.852 1.00 94.94 226 LYS A N 1
ATOM 1833 C CA . LYS A 1 226 ? -66.674 -22.564 48.889 1.00 94.94 226 LYS A CA 1
ATOM 1834 C C . LYS A 1 226 ? -67.098 -22.877 50.328 1.00 94.94 226 LYS A C 1
ATOM 1836 O O . LYS A 1 226 ? -68.289 -22.863 50.613 1.00 94.94 226 LYS A O 1
ATOM 1841 N N . GLY A 1 227 ? -66.142 -23.098 51.233 1.00 94.88 227 GLY A N 1
ATOM 1842 C CA . GLY A 1 227 ? -66.421 -23.367 52.647 1.00 94.88 227 GLY A CA 1
ATOM 1843 C C . GLY A 1 227 ? -67.111 -22.203 53.368 1.00 94.88 227 GLY A C 1
ATOM 1844 O O . GLY A 1 227 ? -67.993 -22.429 54.192 1.00 94.88 227 GLY A O 1
ATOM 1845 N N . VAL A 1 228 ? -66.761 -20.955 53.037 1.00 93.44 228 VAL A N 1
ATOM 1846 C CA . VAL A 1 228 ? -67.473 -19.762 53.524 1.00 93.44 228 VAL A CA 1
ATOM 1847 C C . VAL A 1 228 ? -68.920 -19.764 53.034 1.00 93.44 228 VAL A C 1
ATOM 1849 O O . VAL A 1 228 ? -69.810 -19.582 53.856 1.00 93.44 228 VAL A O 1
ATOM 1852 N N . GLY A 1 229 ? -69.168 -20.049 51.751 1.00 94.75 229 GLY A N 1
ATOM 1853 C CA . GLY A 1 229 ? -70.530 -20.169 51.216 1.00 94.75 229 GLY A CA 1
ATOM 1854 C C . GLY A 1 229 ? -71.356 -21.257 51.914 1.00 94.75 229 GLY A C 1
ATOM 1855 O O . GLY A 1 229 ? -72.483 -21.004 52.322 1.00 94.75 229 GLY A O 1
ATOM 1856 N N . GLU A 1 230 ? -70.773 -22.436 52.153 1.00 93.81 230 GLU A N 1
ATOM 1857 C CA . GLU A 1 230 ? -71.429 -23.514 52.916 1.00 93.81 230 GLU A CA 1
ATOM 1858 C C . GLU A 1 230 ? -71.786 -23.067 54.350 1.00 93.81 230 GLU A C 1
ATOM 1860 O O . GLU A 1 230 ? -72.853 -23.398 54.868 1.00 93.81 230 GLU A O 1
ATOM 1865 N N . LYS A 1 231 ? -70.924 -22.272 55.002 1.00 92.81 231 LYS A N 1
ATOM 1866 C CA . LYS A 1 231 ? -71.208 -21.713 56.334 1.00 92.81 231 LYS A CA 1
ATOM 1867 C C . LYS A 1 231 ? -72.249 -20.602 56.320 1.00 92.81 231 LYS A C 1
ATOM 1869 O O . LYS A 1 231 ? -73.019 -20.503 57.273 1.00 92.81 231 LYS A O 1
ATOM 1874 N N . GLU A 1 232 ? -72.282 -19.779 55.280 1.00 92.75 232 GLU A N 1
ATOM 1875 C CA . GLU A 1 232 ? -73.337 -18.785 55.083 1.00 92.75 232 GLU A CA 1
ATOM 1876 C C . GLU A 1 232 ? -74.708 -19.469 54.947 1.00 92.75 232 GLU A C 1
ATOM 1878 O O . GLU A 1 232 ? -75.643 -19.069 55.641 1.00 92.75 232 GLU A O 1
ATOM 1883 N N . GLU A 1 233 ? -74.799 -20.559 54.175 1.00 92.38 233 GLU A N 1
ATOM 1884 C CA . GLU A 1 233 ? -76.011 -21.389 54.062 1.00 92.38 233 GLU A CA 1
ATOM 1885 C C . GLU A 1 233 ? -76.410 -22.020 55.413 1.00 92.38 233 GLU A C 1
ATOM 1887 O O . GLU A 1 233 ? -77.577 -21.974 55.807 1.00 92.38 233 GLU A O 1
ATOM 1892 N N . GLU A 1 234 ? -75.456 -22.571 56.180 1.00 92.94 234 GLU A N 1
ATOM 1893 C CA . GLU A 1 234 ? -75.732 -23.095 57.530 1.00 92.94 234 GLU A CA 1
ATOM 1894 C C . GLU A 1 234 ? -76.285 -22.010 58.473 1.00 92.94 234 GLU A C 1
ATOM 1896 O O . GLU A 1 234 ? -77.222 -22.263 59.237 1.00 92.94 234 GLU A O 1
ATOM 1901 N N . ILE A 1 235 ? -75.709 -20.802 58.442 1.00 91.56 235 ILE A N 1
ATOM 1902 C CA . ILE A 1 235 ? -76.173 -19.672 59.257 1.00 91.56 235 ILE A CA 1
ATOM 1903 C C . ILE A 1 235 ? -77.591 -19.268 58.851 1.00 91.56 235 ILE A C 1
ATOM 1905 O O . ILE A 1 235 ? -78.407 -19.006 59.735 1.00 91.56 235 ILE A O 1
ATOM 1909 N N . GLU A 1 236 ? -77.899 -19.241 57.554 1.00 93.56 236 GLU A N 1
ATOM 1910 C CA . GLU A 1 236 ? -79.245 -18.955 57.050 1.00 93.56 236 GLU A CA 1
ATOM 1911 C C . GLU A 1 236 ? -80.269 -19.951 57.620 1.00 93.56 236 GLU A C 1
ATOM 1913 O O . GLU A 1 236 ? -81.263 -19.534 58.219 1.00 93.56 236 GLU A O 1
ATOM 1918 N N . VAL A 1 237 ? -79.965 -21.254 57.596 1.00 92.38 237 VAL A N 1
ATOM 1919 C CA . VAL A 1 237 ? -80.817 -22.301 58.195 1.00 92.38 237 VAL A CA 1
ATOM 1920 C C . VAL A 1 237 ? -80.987 -22.117 59.712 1.00 92.38 237 VAL A C 1
ATOM 1922 O O . VAL A 1 237 ? -82.094 -22.250 60.241 1.00 92.38 237 VAL A O 1
ATOM 1925 N N . ILE A 1 238 ? -79.914 -21.792 60.445 1.00 91.69 238 ILE A N 1
ATOM 1926 C CA . ILE A 1 238 ? -79.991 -21.544 61.898 1.00 91.69 238 ILE A CA 1
ATOM 1927 C C . ILE A 1 238 ? -80.841 -20.304 62.197 1.00 91.69 238 ILE A C 1
ATOM 1929 O O . ILE A 1 238 ? -81.605 -20.300 63.166 1.00 91.69 238 ILE A O 1
ATOM 1933 N N . LEU A 1 239 ? -80.720 -19.245 61.392 1.00 91.94 239 LEU A N 1
ATOM 1934 C CA . LEU A 1 239 ? -81.533 -18.039 61.532 1.00 91.94 239 LEU A CA 1
ATOM 1935 C C . LEU A 1 239 ? -83.018 -18.348 61.321 1.00 91.94 239 LEU A C 1
ATOM 1937 O O . LEU A 1 239 ? -83.835 -17.924 62.143 1.00 91.94 239 LEU A O 1
ATOM 1941 N N . GLU A 1 240 ? -83.362 -19.135 60.299 1.00 92.75 240 GLU A N 1
ATOM 1942 C CA . GLU A 1 240 ? -84.732 -19.612 60.076 1.00 92.75 240 GLU A CA 1
ATOM 1943 C C . GLU A 1 240 ? -85.250 -20.429 61.270 1.00 92.75 240 GLU A C 1
ATOM 1945 O O . GLU A 1 240 ? -86.350 -20.180 61.774 1.00 92.75 240 GLU A O 1
ATOM 1950 N N . GLN A 1 241 ? -84.446 -21.359 61.797 1.00 92.25 241 GLN A N 1
ATOM 1951 C CA . GLN A 1 241 ? -84.820 -22.159 62.967 1.00 92.25 241 GLN A CA 1
ATOM 1952 C C . GLN A 1 241 ? -85.031 -21.297 64.219 1.00 92.25 241 GLN A C 1
ATOM 1954 O O . GLN A 1 241 ? -86.002 -21.493 64.958 1.00 92.25 241 GLN A O 1
ATOM 1959 N N . ARG A 1 242 ? -84.148 -20.324 64.460 1.00 90.25 242 ARG A N 1
ATOM 1960 C CA . ARG A 1 242 ? -84.258 -19.398 65.591 1.00 90.25 242 ARG A CA 1
ATOM 1961 C C . ARG A 1 242 ? -85.531 -18.563 65.505 1.00 90.25 242 ARG A C 1
ATOM 1963 O O . ARG A 1 242 ? -86.145 -18.291 66.535 1.00 90.25 242 ARG A O 1
ATOM 1970 N N . GLU A 1 243 ? -85.944 -18.167 64.305 1.00 92.69 243 GLU A N 1
ATOM 1971 C CA . GLU A 1 243 ? -87.193 -17.434 64.115 1.00 92.69 243 GLU A CA 1
ATOM 1972 C C . GLU A 1 243 ? -88.412 -18.298 64.465 1.00 92.69 243 GLU A C 1
ATOM 1974 O O . GLU A 1 243 ? -89.302 -17.851 65.191 1.00 92.69 243 GLU A O 1
ATOM 1979 N N . VAL A 1 244 ? -88.405 -19.577 64.075 1.00 91.38 244 VAL A N 1
ATOM 1980 C CA . VAL A 1 244 ? -89.439 -20.543 64.485 1.00 91.38 244 VAL A CA 1
ATOM 1981 C C . VAL A 1 244 ? -89.488 -20.708 66.010 1.00 91.38 244 VAL A C 1
ATOM 1983 O O . VAL A 1 244 ? -90.571 -20.763 66.598 1.00 91.38 244 VAL A O 1
ATOM 1986 N N . GLU A 1 245 ? -88.339 -20.791 66.683 1.00 88.62 245 GLU A N 1
ATOM 1987 C CA . GLU A 1 245 ? -88.284 -20.869 68.149 1.00 88.62 245 GLU A CA 1
ATOM 1988 C C . GLU A 1 245 ? -88.758 -19.583 68.829 1.00 88.62 245 GLU A C 1
ATOM 1990 O O . GLU A 1 245 ? -89.478 -19.652 69.827 1.00 88.62 245 GLU A O 1
ATOM 1995 N N . ARG A 1 246 ? -88.418 -18.415 68.275 1.00 91.56 246 ARG A N 1
ATOM 1996 C CA . ARG A 1 246 ? -88.908 -17.118 68.754 1.00 91.56 246 ARG A CA 1
ATOM 1997 C C . ARG A 1 246 ? -90.435 -17.072 68.739 1.00 91.56 246 ARG A C 1
ATOM 1999 O O . ARG A 1 246 ? -91.036 -16.645 69.722 1.00 91.56 246 ARG A O 1
ATOM 2006 N N . GLU A 1 247 ? -91.065 -17.554 67.670 1.00 89.12 247 GLU A N 1
ATOM 2007 C CA . GLU A 1 247 ? -92.526 -17.645 67.589 1.00 89.12 247 GLU A CA 1
ATOM 2008 C C . GLU A 1 247 ? -93.110 -18.623 68.622 1.00 89.12 247 GLU A C 1
ATOM 2010 O O . GLU A 1 247 ? -94.108 -18.312 69.274 1.00 89.12 247 GLU A O 1
ATOM 2015 N N . LYS A 1 248 ? -92.458 -19.767 68.877 1.00 91.25 248 LYS A N 1
ATOM 2016 C CA . LYS A 1 248 ? -92.868 -20.680 69.966 1.00 91.25 248 LYS A CA 1
ATOM 2017 C C . LYS A 1 248 ? -92.775 -20.020 71.345 1.00 91.25 248 LYS A C 1
ATOM 2019 O O . LYS A 1 248 ? -93.661 -20.226 72.175 1.00 91.25 248 LYS A O 1
ATOM 2024 N N . LEU A 1 249 ? -91.725 -19.235 71.595 1.00 87.88 249 LEU A N 1
ATOM 2025 C CA . LEU A 1 249 ? -91.549 -18.511 72.855 1.00 87.88 249 LEU A CA 1
ATOM 2026 C C . LEU A 1 249 ? -92.623 -17.441 73.051 1.00 87.88 249 LEU A C 1
ATOM 2028 O O . LEU A 1 249 ? -93.181 -17.380 74.141 1.00 87.88 249 LEU A O 1
ATOM 2032 N N . LYS A 1 250 ? -92.992 -16.682 72.010 1.00 91.12 250 LYS A N 1
ATOM 2033 C CA . LYS A 1 250 ? -94.116 -15.726 72.081 1.00 91.12 250 LYS A CA 1
ATOM 2034 C C . LYS A 1 250 ? -95.422 -16.408 72.500 1.00 91.12 250 LYS A C 1
ATOM 2036 O O . LYS A 1 250 ? -96.172 -15.876 73.314 1.00 91.12 250 LYS A O 1
ATOM 2041 N N . VAL A 1 251 ? -95.688 -17.612 71.984 1.00 89.44 251 VAL A N 1
ATOM 2042 C CA . VAL A 1 251 ? -96.863 -18.407 72.382 1.00 89.44 251 VAL A CA 1
ATOM 2043 C C . VAL A 1 251 ? -96.781 -18.837 73.853 1.00 89.44 251 VAL A C 1
ATOM 2045 O O . VAL A 1 251 ? -97.782 -18.787 74.568 1.00 89.44 251 VAL A O 1
ATOM 2048 N N . ALA A 1 252 ? -95.606 -19.257 74.328 1.00 85.06 252 ALA A N 1
ATOM 2049 C CA . ALA A 1 252 ? -95.406 -19.635 75.727 1.00 85.06 252 ALA A CA 1
ATOM 2050 C C . ALA A 1 252 ? -95.521 -18.433 76.685 1.00 85.06 252 ALA A C 1
ATOM 2052 O O . ALA A 1 252 ? -96.134 -18.556 77.744 1.00 85.06 252 ALA A O 1
ATOM 2053 N N . GLU A 1 253 ? -94.984 -17.276 76.294 1.00 89.62 253 GLU A N 1
ATOM 2054 C CA . GLU A 1 253 ? -95.073 -16.013 77.032 1.00 89.62 253 GLU A CA 1
ATOM 2055 C C . GLU A 1 253 ? -96.534 -15.585 77.219 1.00 89.62 253 GLU A C 1
ATOM 2057 O O . GLU A 1 253 ? -96.969 -15.382 78.352 1.00 89.62 253 GLU A O 1
ATOM 2062 N N . ALA A 1 254 ? -97.330 -15.594 76.144 1.00 88.38 254 ALA A N 1
ATOM 2063 C CA . ALA A 1 254 ? -98.763 -15.303 76.215 1.00 88.38 254 ALA A CA 1
ATOM 2064 C C . ALA A 1 254 ? -99.532 -16.268 77.147 1.00 88.38 254 ALA A C 1
ATOM 2066 O O . ALA A 1 254 ? -100.484 -15.874 77.824 1.00 88.38 254 ALA A O 1
ATOM 2067 N N . ASN A 1 255 ? -99.120 -17.540 77.223 1.00 86.69 255 ASN A N 1
ATOM 2068 C CA . ASN A 1 255 ? -99.722 -18.513 78.140 1.00 86.69 255 ASN A CA 1
ATOM 2069 C C . ASN A 1 255 ? -99.365 -18.246 79.615 1.00 86.69 255 ASN A C 1
ATOM 2071 O O . ASN A 1 255 ? -100.217 -18.436 80.486 1.00 86.69 255 ASN A O 1
ATOM 2075 N N . LEU A 1 256 ? -98.133 -17.819 79.908 1.00 83.69 256 LEU A N 1
ATOM 2076 C CA . LEU A 1 256 ? -97.693 -17.480 81.268 1.00 83.69 256 LEU A CA 1
ATOM 2077 C C . LEU A 1 256 ? -98.324 -16.179 81.768 1.00 83.69 256 LEU A C 1
ATOM 2079 O O . LEU A 1 256 ? -98.739 -16.111 82.923 1.00 83.69 256 LEU A O 1
ATOM 2083 N N . GLU A 1 257 ? -98.449 -15.173 80.902 1.00 86.94 257 GLU A N 1
ATOM 2084 C CA . GLU A 1 257 ? -99.121 -13.912 81.231 1.00 86.94 257 GLU A CA 1
ATOM 2085 C C . GLU A 1 257 ? -100.563 -14.158 81.702 1.00 86.94 257 GLU A C 1
ATOM 2087 O O . GLU A 1 257 ? -101.005 -13.607 82.713 1.00 86.94 257 GLU A O 1
ATOM 2092 N N . LYS A 1 258 ? -101.264 -15.089 81.046 1.00 85.69 258 LYS A N 1
ATOM 2093 C CA . LYS A 1 258 ? -102.596 -15.536 81.465 1.00 85.69 258 LYS A CA 1
ATOM 2094 C C . LYS A 1 258 ? -102.596 -16.155 82.869 1.00 85.69 258 LYS A C 1
ATOM 2096 O O . LYS A 1 258 ? -103.439 -15.796 83.684 1.00 85.69 258 LYS A O 1
ATOM 2101 N N . GLN A 1 259 ? -101.646 -17.045 83.173 1.00 82.56 259 GLN A N 1
ATOM 2102 C CA . GLN A 1 259 ? -101.534 -17.655 84.507 1.00 82.56 259 GLN A CA 1
ATOM 2103 C C . GLN A 1 259 ? -101.198 -16.632 85.604 1.00 82.56 259 GLN A C 1
ATOM 2105 O O . GLN A 1 259 ? -101.681 -16.757 86.730 1.00 82.56 259 GLN A O 1
ATOM 2110 N N . ALA A 1 260 ? -100.384 -15.619 85.298 1.00 85.38 260 ALA A N 1
ATOM 2111 C CA . ALA A 1 260 ? -100.012 -14.578 86.254 1.00 85.38 260 ALA A CA 1
ATOM 2112 C C . ALA A 1 260 ? -101.209 -13.700 86.664 1.00 85.38 260 ALA A C 1
ATOM 2114 O O . ALA A 1 260 ? -101.325 -13.335 87.837 1.00 85.38 260 ALA A O 1
ATOM 2115 N N . MET A 1 261 ? -102.128 -13.403 85.736 1.00 79.69 261 MET A N 1
ATOM 2116 C CA . MET A 1 261 ? -103.362 -12.678 86.063 1.00 79.69 261 MET A CA 1
ATOM 2117 C C . MET A 1 261 ? -104.263 -13.457 87.032 1.00 79.69 261 MET A C 1
ATOM 2119 O O . MET A 1 261 ? -104.827 -12.860 87.950 1.00 79.69 261 MET A O 1
ATOM 2123 N N . ASP A 1 262 ? -104.341 -14.782 86.890 1.00 78.62 262 ASP A N 1
ATOM 2124 C CA . ASP A 1 262 ? -105.147 -15.635 87.770 1.00 78.62 262 ASP A CA 1
ATOM 2125 C C . ASP A 1 262 ? -104.597 -15.680 89.218 1.00 78.62 262 ASP A C 1
ATOM 2127 O O . ASP A 1 262 ? -105.370 -15.768 90.172 1.00 78.62 262 ASP A O 1
ATOM 2131 N N . TRP A 1 263 ? -103.273 -15.565 89.417 1.00 80.62 263 TRP A N 1
ATOM 2132 C CA . TRP A 1 263 ? -102.640 -15.566 90.751 1.00 80.62 263 TRP A CA 1
ATOM 2133 C C . TRP A 1 263 ? -102.875 -14.269 91.540 1.00 80.62 263 TRP A C 1
ATOM 2135 O O . TRP A 1 263 ? -103.106 -14.310 92.751 1.00 80.62 263 TRP A O 1
ATOM 2145 N N . LEU A 1 264 ? -102.857 -13.112 90.869 1.00 78.12 264 LEU A N 1
ATOM 2146 C CA . LEU A 1 264 ? -103.055 -11.810 91.521 1.00 78.12 264 LEU A CA 1
ATOM 2147 C C . LEU A 1 264 ? -104.445 -11.676 92.162 1.00 78.12 264 LEU A C 1
ATOM 2149 O O . LEU A 1 264 ? -104.573 -11.065 93.222 1.00 78.12 264 LEU A O 1
ATOM 2153 N N . LEU A 1 265 ? -105.468 -12.310 91.586 1.00 73.62 265 LEU A N 1
ATOM 2154 C CA . LEU A 1 265 ? -106.818 -12.333 92.156 1.00 73.62 265 LEU A CA 1
ATOM 2155 C C . LEU A 1 265 ? -106.887 -13.076 93.506 1.00 73.62 265 LEU A C 1
ATOM 2157 O O . LEU A 1 265 ? -107.716 -12.729 94.343 1.00 73.62 265 LEU A O 1
ATOM 2161 N N . ALA A 1 266 ? -105.992 -14.037 93.762 1.00 70.31 266 ALA A N 1
ATOM 2162 C CA . ALA A 1 266 ? -105.940 -14.789 95.020 1.00 70.31 266 ALA A CA 1
ATOM 2163 C C . ALA A 1 266 ? -105.189 -14.051 96.149 1.00 70.31 266 ALA A C 1
ATOM 2165 O O . ALA A 1 266 ? -105.436 -14.292 97.331 1.00 70.31 266 ALA A O 1
ATOM 2166 N N . GLN A 1 267 ? -104.268 -13.139 95.812 1.00 72.88 267 GLN A N 1
ATOM 2167 C CA . GLN A 1 267 ? -103.463 -12.397 96.792 1.00 72.88 267 GLN A CA 1
ATOM 2168 C C . GLN A 1 267 ? -104.268 -11.304 97.520 1.00 72.88 267 GLN A C 1
ATOM 2170 O O . GLN A 1 267 ? -104.002 -11.011 98.690 1.00 72.88 267 GLN A O 1
ATOM 2175 N N . GLU A 1 268 ? -105.271 -10.725 96.857 1.00 72.12 268 GLU A N 1
ATOM 2176 C CA . GLU A 1 268 ? -106.121 -9.663 97.412 1.00 72.12 268 GLU A CA 1
ATOM 2177 C C . GLU A 1 268 ? -107.006 -10.174 98.575 1.00 72.12 268 GLU A C 1
ATOM 2179 O O . GLU A 1 268 ? -107.299 -9.430 99.512 1.00 72.12 268 GLU A O 1
ATOM 2184 N N . GLU A 1 269 ? -107.354 -11.469 98.600 1.00 57.84 269 GLU A N 1
ATOM 2185 C CA . GLU A 1 269 ? -108.169 -12.075 99.668 1.00 57.84 269 GLU A CA 1
ATOM 2186 C C . GLU A 1 269 ? -107.416 -12.236 101.009 1.00 57.84 269 GLU A C 1
ATOM 2188 O O . GLU A 1 269 ? -108.035 -12.183 102.075 1.00 57.84 269 GLU A O 1
ATOM 2193 N N . LEU A 1 270 ? -106.079 -12.349 100.998 1.00 56.66 270 LEU A N 1
ATOM 2194 C CA . LEU A 1 270 ? -105.247 -12.542 102.203 1.00 56.66 270 LEU A CA 1
ATOM 2195 C C . LEU A 1 270 ? -104.989 -11.251 102.997 1.00 56.66 270 LEU A C 1
ATOM 2197 O O . LEU A 1 270 ? -104.755 -11.303 104.207 1.00 56.66 270 LEU A O 1
ATOM 2201 N N . LYS A 1 271 ? -105.065 -10.080 102.352 1.00 63.81 271 LYS A N 1
ATOM 2202 C CA . LYS A 1 271 ? -104.836 -8.780 103.010 1.00 63.81 271 LYS A CA 1
ATOM 2203 C C . LYS A 1 271 ? -105.940 -8.386 103.998 1.00 63.81 271 LYS A C 1
ATOM 2205 O O . LYS A 1 271 ? -105.662 -7.641 104.930 1.00 63.81 271 LYS A O 1
ATOM 2210 N N . ARG A 1 272 ? -107.160 -8.927 103.874 1.00 53.62 272 ARG A N 1
ATOM 2211 C CA . ARG A 1 272 ? -108.287 -8.618 104.783 1.00 53.62 272 ARG A CA 1
ATOM 2212 C C . ARG A 1 272 ? -108.174 -9.210 106.195 1.00 53.62 272 ARG A C 1
ATOM 2214 O O . ARG A 1 272 ? -108.989 -8.861 107.042 1.00 53.62 272 ARG A O 1
ATOM 2221 N N . LEU A 1 273 ? -107.211 -10.098 106.457 1.00 46.09 273 LEU A N 1
ATOM 2222 C CA . LEU A 1 273 ? -107.063 -10.814 107.736 1.00 46.09 273 LEU A CA 1
ATOM 2223 C C . LEU A 1 273 ? -105.886 -10.317 108.603 1.00 46.09 273 LEU A C 1
ATOM 2225 O O . LEU A 1 273 ? -105.669 -10.844 109.690 1.00 46.09 273 LEU A O 1
ATOM 2229 N N . GLY A 1 274 ? -105.128 -9.312 108.146 1.00 47.28 274 GLY A N 1
ATOM 2230 C CA . GLY A 1 274 ? -103.888 -8.855 108.793 1.00 47.28 274 GLY A CA 1
ATOM 2231 C C . GLY A 1 274 ? -103.998 -7.648 109.736 1.00 47.28 274 GLY A C 1
ATOM 2232 O O . GLY A 1 274 ? -102.996 -7.286 110.344 1.00 47.28 274 GLY A O 1
ATOM 2233 N N . GLU A 1 275 ? -105.166 -7.011 109.873 1.00 43.16 275 GLU A N 1
ATOM 2234 C CA . GLU A 1 275 ? -105.282 -5.696 110.538 1.00 43.16 275 GLU A CA 1
ATOM 2235 C C . GLU A 1 275 ? -105.623 -5.734 112.049 1.00 43.16 275 GLU A C 1
ATOM 2237 O O . GLU A 1 275 ? -105.540 -4.698 112.704 1.00 43.16 275 GLU A O 1
ATOM 2242 N N . ASP A 1 276 ? -105.898 -6.899 112.654 1.00 37.25 276 ASP A N 1
ATOM 2243 C CA . ASP A 1 276 ? -106.332 -7.000 114.070 1.00 37.25 276 ASP A CA 1
ATOM 2244 C C . ASP A 1 276 ? -105.241 -7.401 115.090 1.00 37.25 276 ASP A C 1
ATOM 2246 O O . ASP A 1 276 ? -105.510 -7.512 116.290 1.00 37.25 276 ASP A O 1
ATOM 2250 N N . ALA A 1 277 ? -103.983 -7.578 114.681 1.00 38.06 277 ALA A N 1
ATOM 2251 C CA . ALA A 1 277 ? -102.926 -8.043 115.583 1.00 38.06 277 ALA A CA 1
ATOM 2252 C C . ALA A 1 277 ? -101.928 -6.942 115.984 1.00 38.06 277 ALA A C 1
ATOM 2254 O O . ALA A 1 277 ? -100.852 -6.790 115.416 1.00 38.06 277 ALA A O 1
ATOM 2255 N N . ALA A 1 278 ? -102.281 -6.300 117.098 1.00 32.59 278 ALA A N 1
ATOM 2256 C CA . ALA A 1 278 ? -101.373 -6.011 118.211 1.00 32.59 278 ALA A CA 1
ATOM 2257 C C . ALA A 1 278 ? -100.500 -4.740 118.154 1.00 32.59 278 ALA A C 1
ATOM 2259 O O . ALA A 1 278 ? -99.329 -4.730 117.777 1.00 32.59 278 ALA A O 1
ATOM 2260 N N . ARG A 1 279 ? -101.080 -3.684 118.743 1.00 32.66 279 ARG A N 1
ATOM 2261 C CA . ARG A 1 279 ? -100.385 -2.670 119.549 1.00 32.66 279 ARG A CA 1
ATOM 2262 C C . ARG A 1 279 ? -99.921 -3.264 120.892 1.00 32.66 279 ARG A C 1
ATOM 2264 O O . ARG A 1 279 ? -100.628 -4.087 121.465 1.00 32.66 279 ARG A O 1
ATOM 2271 N N . HIS A 1 280 ? -98.836 -2.676 121.407 1.00 33.38 280 HIS A N 1
ATOM 2272 C CA . HIS A 1 280 ? -98.233 -2.747 122.752 1.00 33.38 280 HIS A CA 1
ATOM 2273 C C . HIS A 1 280 ? -97.107 -3.765 122.977 1.00 33.38 280 HIS A C 1
ATOM 2275 O O . HIS A 1 280 ? -97.340 -4.961 123.083 1.00 33.38 280 HIS A O 1
ATOM 2281 N N . ALA A 1 281 ? -95.899 -3.248 123.224 1.00 34.41 281 ALA A N 1
ATOM 2282 C CA . ALA A 1 281 ? -95.403 -3.096 124.597 1.00 34.41 281 ALA A CA 1
ATOM 2283 C C . ALA A 1 281 ? -94.100 -2.275 124.595 1.00 34.41 281 ALA A C 1
ATOM 2285 O O . ALA A 1 281 ? -93.071 -2.702 124.077 1.00 34.41 281 ALA A O 1
ATOM 2286 N N . GLU A 1 282 ? -94.175 -1.082 125.174 1.00 37.75 282 GLU A N 1
ATOM 2287 C CA . GLU A 1 282 ? -93.057 -0.196 125.479 1.00 37.75 282 GLU A CA 1
ATOM 2288 C C . GLU A 1 282 ? -92.851 -0.237 126.996 1.00 37.75 282 GLU A C 1
ATOM 2290 O O . GLU A 1 282 ? -93.841 -0.255 127.721 1.00 37.75 282 GLU A O 1
ATOM 2295 N N . GLU A 1 283 ? -91.587 -0.313 127.435 1.00 41.09 283 GLU A N 1
ATOM 2296 C CA . GLU A 1 283 ? -91.005 0.310 128.644 1.00 41.09 283 GLU A CA 1
ATOM 2297 C C . GLU A 1 283 ? -89.819 -0.508 129.196 1.00 41.09 283 GLU A C 1
ATOM 2299 O O . GLU A 1 283 ? -89.955 -1.444 129.978 1.00 41.09 283 GLU A O 1
ATOM 2304 N N . SER A 1 284 ? -88.602 -0.107 128.816 1.00 50.25 284 SER A N 1
ATOM 2305 C CA . SER A 1 284 ? -87.370 -0.409 129.561 1.00 50.25 284 SER A CA 1
ATOM 2306 C C . SER A 1 284 ? -86.366 0.733 129.350 1.00 50.25 284 SER A C 1
ATOM 2308 O O . SER A 1 284 ? -85.301 0.596 128.752 1.00 50.25 284 SER A O 1
ATOM 2310 N N . ASN A 1 285 ? -86.764 1.931 129.785 1.00 55.44 285 ASN A N 1
ATOM 2311 C CA . ASN A 1 285 ? -85.963 3.153 129.732 1.00 55.44 285 ASN A CA 1
ATOM 2312 C C . ASN A 1 285 ? -85.156 3.317 131.028 1.00 55.44 285 ASN A C 1
ATOM 2314 O O . ASN A 1 285 ? -85.556 4.061 131.914 1.00 55.44 285 ASN A O 1
ATOM 2318 N N . GLN A 1 286 ? -84.008 2.635 131.122 1.00 52.69 286 GLN A N 1
ATOM 2319 C CA . GLN A 1 286 ? -82.849 3.136 131.888 1.00 52.69 286 GLN A CA 1
ATOM 2320 C C . GLN A 1 286 ? -81.527 2.447 131.494 1.00 52.69 286 GLN A C 1
ATOM 2322 O O . GLN A 1 286 ? -80.472 3.068 131.563 1.00 52.69 286 GLN A O 1
ATOM 2327 N N . THR A 1 287 ? -81.574 1.225 130.944 1.00 55.78 287 THR A N 1
ATOM 2328 C CA . THR A 1 287 ? -80.469 0.621 130.165 1.00 55.78 287 THR A CA 1
ATOM 2329 C C . THR A 1 287 ? -80.242 1.354 128.838 1.00 55.78 287 THR A C 1
ATOM 2331 O O . THR A 1 287 ? -79.127 1.382 128.319 1.00 55.78 287 THR A O 1
ATOM 2334 N N . LEU A 1 288 ? -81.277 2.022 128.316 1.00 57.75 288 LEU A N 1
ATOM 2335 C CA . LEU A 1 288 ? -81.216 2.790 127.076 1.00 57.75 288 LEU A CA 1
ATOM 2336 C C . LEU A 1 288 ? -80.218 3.956 127.101 1.00 57.75 288 LEU A C 1
ATOM 2338 O O . LEU A 1 288 ? -79.752 4.312 126.027 1.00 57.75 288 LEU A O 1
ATOM 2342 N N . ASP A 1 289 ? -79.838 4.526 128.250 1.00 59.44 289 ASP A N 1
ATOM 2343 C CA . ASP A 1 289 ? -78.926 5.687 128.286 1.00 59.44 289 ASP A CA 1
ATOM 2344 C C . ASP A 1 289 ? -77.435 5.318 128.204 1.00 59.44 289 ASP A C 1
ATOM 2346 O O . ASP A 1 289 ? -76.670 5.991 127.504 1.00 59.44 289 ASP A O 1
ATOM 2350 N N . ASP A 1 290 ? -77.011 4.205 128.803 1.00 60.69 290 ASP A N 1
ATOM 2351 C CA . ASP A 1 290 ? -75.647 3.693 128.609 1.00 60.69 290 ASP A CA 1
ATOM 2352 C C . ASP A 1 290 ? -75.500 3.003 127.247 1.00 60.69 290 ASP A C 1
ATOM 2354 O O . ASP A 1 290 ? -74.500 3.216 126.555 1.00 60.69 290 ASP A O 1
ATOM 2358 N N . PHE A 1 291 ? -76.550 2.319 126.766 1.00 70.00 291 PHE A N 1
ATOM 2359 C CA . PHE A 1 291 ? -76.638 1.914 125.361 1.00 70.00 291 PHE A CA 1
ATOM 2360 C C . PHE A 1 291 ? -76.632 3.124 124.414 1.00 70.00 291 PHE A C 1
ATOM 2362 O O . PHE A 1 291 ? -76.033 3.032 123.349 1.00 70.00 291 PHE A O 1
ATOM 2369 N N . ARG A 1 292 ? -77.214 4.278 124.778 1.00 74.56 292 ARG A N 1
ATOM 2370 C CA . ARG A 1 292 ? -77.172 5.515 123.971 1.00 74.56 292 ARG A CA 1
ATOM 2371 C C . ARG A 1 292 ? -75.771 6.117 123.924 1.00 74.56 292 ARG A C 1
ATOM 2373 O O . ARG A 1 292 ? -75.366 6.578 122.860 1.00 74.56 292 ARG A O 1
ATOM 2380 N N . ARG A 1 293 ? -75.008 6.066 125.023 1.00 74.62 293 ARG A N 1
ATOM 2381 C CA . ARG A 1 293 ? -73.597 6.497 125.050 1.00 74.62 293 ARG A CA 1
ATOM 2382 C C . ARG A 1 293 ? -72.679 5.578 124.246 1.00 74.62 293 ARG A C 1
ATOM 2384 O O . ARG A 1 293 ? -71.925 6.078 123.417 1.00 74.62 293 ARG A O 1
ATOM 2391 N N . VAL A 1 294 ? -72.780 4.258 124.419 1.00 78.62 294 VAL A N 1
ATOM 2392 C CA . VAL A 1 294 ? -72.004 3.285 123.624 1.00 78.62 294 VAL A CA 1
ATOM 2393 C C . VAL A 1 294 ? -72.397 3.349 122.148 1.00 78.62 294 VAL A C 1
ATOM 2395 O O . VAL A 1 294 ? -71.531 3.340 121.282 1.00 78.62 294 VAL A O 1
ATOM 2398 N N . LYS A 1 295 ? -73.688 3.501 121.838 1.00 81.94 295 LYS A N 1
ATOM 2399 C CA . LYS A 1 295 ? -74.182 3.694 120.467 1.00 81.94 295 LYS A CA 1
ATOM 2400 C C . LYS A 1 295 ? -73.689 5.003 119.856 1.00 81.94 295 LYS A C 1
ATOM 2402 O O . LYS A 1 295 ? -73.413 5.022 118.665 1.00 81.94 295 LYS A O 1
ATOM 2407 N N . LYS A 1 296 ? -73.537 6.070 120.648 1.00 84.69 296 LYS A N 1
ATOM 2408 C CA . LYS A 1 296 ? -72.926 7.323 120.187 1.00 84.69 296 LYS A CA 1
ATOM 2409 C C . LYS A 1 296 ? -71.454 7.116 119.822 1.00 84.69 296 LYS A C 1
ATOM 2411 O O . LYS A 1 296 ? -71.099 7.391 118.689 1.00 84.69 296 LYS A O 1
ATOM 2416 N N . LEU A 1 297 ? -70.651 6.516 120.705 1.00 80.81 297 LEU A N 1
ATOM 2417 C CA . LEU A 1 297 ? -69.246 6.192 120.407 1.00 80.81 297 LEU A CA 1
ATOM 2418 C C . LEU A 1 297 ? -69.098 5.231 119.217 1.00 80.81 297 LEU A C 1
ATOM 2420 O O . LEU A 1 297 ? -68.225 5.412 118.378 1.00 80.81 297 LEU A O 1
ATOM 2424 N N . LEU A 1 298 ? -69.971 4.228 119.103 1.00 85.06 298 LEU A N 1
ATOM 2425 C CA . LEU A 1 298 ? -69.988 3.302 117.970 1.00 85.06 298 LEU A CA 1
ATOM 2426 C C . LEU A 1 298 ? -70.376 4.003 116.660 1.00 85.06 298 LEU A C 1
ATOM 2428 O O . LEU A 1 298 ? -69.855 3.647 115.606 1.00 85.06 298 LEU A O 1
ATOM 2432 N N . ASN A 1 299 ? -71.280 4.985 116.714 1.00 87.44 299 ASN A N 1
ATOM 2433 C CA . ASN A 1 299 ? -71.631 5.822 115.567 1.00 87.44 299 ASN A CA 1
ATOM 2434 C C . ASN A 1 299 ? -70.475 6.750 115.181 1.00 87.44 299 ASN A C 1
ATOM 2436 O O . ASN A 1 299 ? -70.206 6.884 113.990 1.00 87.44 299 ASN A O 1
ATOM 2440 N N . ASP A 1 300 ? -69.772 7.319 116.162 1.00 87.06 300 ASP A N 1
ATOM 2441 C CA . ASP A 1 300 ? -68.599 8.164 115.938 1.00 87.06 300 ASP A CA 1
ATOM 2442 C C . ASP A 1 300 ? -67.486 7.337 115.262 1.00 87.06 300 ASP A C 1
ATOM 2444 O O . ASP A 1 300 ? -67.058 7.681 114.163 1.00 87.06 300 ASP A O 1
ATOM 2448 N N . VAL A 1 301 ? -67.140 6.154 115.790 1.00 87.81 301 VAL A N 1
ATOM 2449 C CA . VAL A 1 301 ? -66.167 5.229 115.168 1.00 87.81 301 VAL A CA 1
ATOM 2450 C C . VAL A 1 301 ? -66.627 4.739 113.791 1.00 87.81 301 VAL A C 1
ATOM 2452 O O . VAL A 1 301 ? -65.816 4.618 112.878 1.00 87.81 301 VAL A O 1
ATOM 2455 N N . ARG A 1 302 ? -67.925 4.475 113.586 1.00 91.06 302 ARG A N 1
ATOM 2456 C CA . ARG A 1 302 ? -68.454 4.152 112.249 1.00 91.06 302 ARG A CA 1
ATOM 2457 C C . ARG A 1 302 ? -68.297 5.318 111.280 1.00 91.06 302 ARG A C 1
ATOM 2459 O O . ARG A 1 302 ? -67.974 5.079 110.124 1.00 91.06 302 ARG A O 1
ATOM 2466 N N . SER A 1 303 ? -68.522 6.551 111.725 1.00 88.00 303 SER A N 1
ATOM 2467 C CA . SER A 1 303 ? -68.353 7.744 110.891 1.00 88.00 303 SER A CA 1
ATOM 2468 C C . SER A 1 303 ? -66.881 8.020 110.569 1.00 88.00 303 SER A C 1
ATOM 2470 O O . SER A 1 303 ? -66.558 8.362 109.433 1.00 88.00 303 SER A O 1
ATOM 2472 N N . GLU A 1 304 ? -65.971 7.763 111.511 1.00 87.69 304 GLU A N 1
ATOM 2473 C CA . GLU A 1 304 ? -64.520 7.788 111.293 1.00 87.69 304 GLU A CA 1
ATOM 2474 C C . GLU A 1 304 ? -64.066 6.670 110.344 1.00 87.69 304 GLU A C 1
ATOM 2476 O O . GLU A 1 304 ? -63.265 6.902 109.443 1.00 87.69 304 GLU A O 1
ATOM 2481 N N . LEU A 1 305 ? -64.631 5.466 110.463 1.00 90.62 305 LEU A N 1
ATOM 2482 C CA . LEU A 1 305 ? -64.329 4.350 109.566 1.00 90.62 305 LEU A CA 1
ATOM 2483 C C . LEU A 1 305 ? -64.850 4.604 108.147 1.00 90.62 305 LEU A C 1
ATOM 2485 O O . LEU A 1 305 ? -64.133 4.360 107.183 1.00 90.62 305 LEU A O 1
ATOM 2489 N N . VAL A 1 306 ? -66.075 5.116 108.004 1.00 91.31 306 VAL A N 1
ATOM 2490 C CA . VAL A 1 306 ? -66.660 5.461 106.699 1.00 91.31 306 VAL A CA 1
ATOM 2491 C C . VAL A 1 306 ? -65.915 6.635 106.070 1.00 91.31 306 VAL A C 1
ATOM 2493 O O . VAL A 1 306 ? -65.623 6.587 104.879 1.00 91.31 306 VAL A O 1
ATOM 2496 N N . SER A 1 307 ? -65.540 7.656 106.845 1.00 88.38 307 SER A N 1
ATOM 2497 C CA . SER A 1 307 ? -64.714 8.753 106.324 1.00 88.38 307 SER A CA 1
ATOM 2498 C C . SER A 1 307 ? -63.310 8.281 105.939 1.00 88.38 307 SER A C 1
ATOM 2500 O O . SER A 1 307 ? -62.811 8.690 104.894 1.00 88.38 307 SER A O 1
ATOM 2502 N N . SER A 1 308 ? -62.707 7.350 106.687 1.00 88.75 308 SER A N 1
ATOM 2503 C CA . SER A 1 308 ? -61.444 6.702 106.311 1.00 88.75 308 SER A CA 1
ATOM 2504 C C . SER A 1 308 ? -61.586 5.857 105.039 1.00 88.75 308 SER A C 1
ATOM 2506 O O . SER A 1 308 ? -60.760 5.961 104.135 1.00 88.75 308 SER A O 1
ATOM 2508 N N . GLN A 1 309 ? -62.671 5.092 104.901 1.00 92.25 309 GLN A N 1
ATOM 2509 C CA . GLN A 1 309 ? -62.977 4.314 103.700 1.00 92.25 309 GLN A CA 1
ATOM 2510 C C . GLN A 1 309 ? -63.210 5.215 102.480 1.00 92.25 309 GLN A C 1
ATOM 2512 O O . GLN A 1 309 ? -62.728 4.914 101.390 1.00 92.25 309 GLN A O 1
ATOM 2517 N N . GLN A 1 310 ? -63.899 6.342 102.656 1.00 92.44 310 GLN A N 1
ATOM 2518 C CA . GLN A 1 310 ? -64.139 7.325 101.602 1.00 92.44 310 GLN A CA 1
ATOM 2519 C C . GLN A 1 310 ? -62.857 8.085 101.229 1.00 92.44 310 GLN A C 1
ATOM 2521 O O . GLN A 1 310 ? -62.618 8.336 100.048 1.00 92.44 310 GLN A O 1
ATOM 2526 N N . ALA A 1 311 ? -61.990 8.387 102.201 1.00 91.44 311 ALA A N 1
ATOM 2527 C CA . ALA A 1 311 ? -60.666 8.959 101.963 1.00 91.44 311 ALA A CA 1
ATOM 2528 C C . ALA A 1 311 ? -59.742 7.975 101.226 1.00 91.44 311 ALA A C 1
ATOM 2530 O O . ALA A 1 311 ? -59.031 8.377 100.307 1.00 91.44 311 ALA A O 1
ATOM 2531 N N . LEU A 1 312 ? -59.793 6.682 101.564 1.00 92.12 312 LEU A N 1
ATOM 2532 C CA . LEU A 1 312 ? -59.071 5.628 100.848 1.00 92.12 312 LEU A CA 1
ATOM 2533 C C . LEU A 1 312 ? -59.602 5.431 99.425 1.00 92.12 312 LEU A C 1
ATOM 2535 O O . LEU A 1 312 ? -58.803 5.319 98.502 1.00 92.12 312 LEU A O 1
ATOM 2539 N N . ALA A 1 313 ? -60.922 5.439 99.221 1.00 92.94 313 ALA A N 1
ATOM 2540 C CA . ALA A 1 313 ? -61.523 5.366 97.889 1.00 92.94 313 ALA A CA 1
ATOM 2541 C C . ALA A 1 313 ? -61.155 6.588 97.028 1.00 92.94 313 ALA A C 1
ATOM 2543 O O . ALA A 1 313 ? -60.808 6.430 95.862 1.00 92.94 313 ALA A O 1
ATOM 2544 N N . SER A 1 314 ? -61.155 7.789 97.617 1.00 93.94 314 SER A N 1
ATOM 2545 C CA . SER A 1 314 ? -60.693 9.022 96.965 1.00 93.94 314 SER A CA 1
ATOM 2546 C C . SER A 1 314 ? -59.202 8.956 96.609 1.00 93.94 314 SER A C 1
ATOM 2548 O O . SER A 1 314 ? -58.817 9.264 95.483 1.00 93.94 314 SER A O 1
ATOM 2550 N N . SER A 1 315 ? -58.361 8.466 97.527 1.00 93.81 315 SER A N 1
ATOM 2551 C CA . SER A 1 315 ? -56.931 8.237 97.282 1.00 93.81 315 SER A CA 1
ATOM 2552 C C . SER A 1 315 ? -56.694 7.226 96.153 1.00 93.81 315 SER A C 1
ATOM 2554 O O . SER A 1 315 ? -55.892 7.474 95.256 1.00 93.81 315 SER A O 1
ATOM 2556 N N . ARG A 1 316 ? -57.442 6.115 96.147 1.00 93.94 316 ARG A N 1
ATOM 2557 C CA . ARG A 1 316 ? -57.372 5.082 95.107 1.00 93.94 316 ARG A CA 1
ATOM 2558 C C . ARG A 1 316 ? -57.821 5.607 93.746 1.00 93.94 316 ARG A C 1
ATOM 2560 O O . ARG A 1 316 ? -57.113 5.395 92.774 1.00 93.94 316 ARG A O 1
ATOM 2567 N N . SER A 1 317 ? -58.929 6.345 93.688 1.00 93.06 317 SER A N 1
ATOM 2568 C CA . SER A 1 317 ? -59.400 6.976 92.450 1.00 93.06 317 SER A CA 1
ATOM 2569 C C . SER A 1 317 ? -58.379 7.976 91.897 1.00 93.06 317 SER A C 1
ATOM 2571 O O . SER A 1 317 ? -58.133 7.993 90.695 1.00 93.06 317 SER A O 1
ATOM 2573 N N . LYS A 1 318 ? -57.724 8.758 92.766 1.00 95.25 318 LYS A N 1
ATOM 2574 C CA . LYS A 1 318 ? -56.648 9.673 92.362 1.00 95.25 318 LYS A CA 1
ATOM 2575 C C . LYS A 1 318 ? -55.413 8.930 91.841 1.00 95.25 318 LYS A C 1
ATOM 2577 O O . LYS A 1 318 ? -54.783 9.388 90.895 1.00 95.25 318 LYS A O 1
ATOM 2582 N N . MET A 1 319 ? -55.070 7.795 92.445 1.00 94.50 319 MET A N 1
ATOM 2583 C CA . MET A 1 319 ? -53.975 6.935 91.989 1.00 94.50 319 MET A CA 1
ATOM 2584 C C . MET A 1 319 ? -54.291 6.269 90.642 1.00 94.50 319 MET A C 1
ATOM 2586 O O . MET A 1 319 ? -53.441 6.290 89.762 1.00 94.50 319 MET A O 1
ATOM 2590 N N . GLU A 1 320 ? -55.515 5.771 90.440 1.00 95.44 320 GLU A N 1
ATOM 2591 C CA . GLU A 1 320 ? -55.986 5.230 89.151 1.00 95.44 320 GLU A CA 1
ATOM 2592 C C . GLU A 1 320 ? -55.990 6.311 88.049 1.00 95.44 320 GLU A C 1
ATOM 2594 O O . GLU A 1 320 ? -55.641 6.049 86.900 1.00 95.44 320 GLU A O 1
ATOM 2599 N N . GLU A 1 321 ? -56.334 7.561 88.375 1.00 95.69 321 GLU A N 1
ATOM 2600 C CA . GLU A 1 321 ? -56.229 8.680 87.429 1.00 95.69 321 GLU A CA 1
ATOM 2601 C C . GLU A 1 321 ? -54.771 9.000 87.060 1.00 95.69 321 GLU A C 1
ATOM 2603 O O . GLU A 1 321 ? -54.473 9.243 85.889 1.00 95.69 321 GLU A O 1
ATOM 2608 N N . GLN A 1 322 ? -53.855 8.952 88.032 1.00 95.75 322 GLN A N 1
ATOM 2609 C CA . GLN A 1 322 ? -52.419 9.092 87.776 1.00 95.75 322 GLN A CA 1
ATOM 2610 C C . GLN A 1 322 ? -51.861 7.933 86.939 1.00 95.75 322 GLN A C 1
ATOM 2612 O O . GLN A 1 322 ? -51.034 8.176 86.064 1.00 95.75 322 GLN A O 1
ATOM 2617 N N . GLU A 1 323 ? -52.320 6.702 87.167 1.00 94.88 323 GLU A N 1
ATOM 2618 C CA . GLU A 1 323 ? -51.942 5.521 86.383 1.00 94.88 323 GLU A CA 1
ATOM 2619 C C . GLU A 1 323 ? -52.356 5.674 84.916 1.00 94.88 323 GLU A C 1
ATOM 2621 O O . GLU A 1 323 ? -51.505 5.557 84.037 1.00 94.88 323 GLU A O 1
ATOM 2626 N N . ARG A 1 324 ? -53.605 6.080 84.642 1.00 96.69 324 ARG A N 1
ATOM 2627 C CA . ARG A 1 324 ? -54.054 6.367 83.266 1.00 96.69 324 ARG A CA 1
ATOM 2628 C C . ARG A 1 324 ? -53.243 7.475 82.595 1.00 96.69 324 ARG A C 1
ATOM 2630 O O . ARG A 1 324 ? -52.971 7.393 81.400 1.00 96.69 324 ARG A O 1
ATOM 2637 N N . LEU A 1 325 ? -52.865 8.518 83.339 1.00 97.12 325 LEU A N 1
ATOM 2638 C CA . LEU A 1 325 ? -52.028 9.590 82.798 1.00 97.12 325 LEU A CA 1
ATOM 2639 C C . LEU A 1 325 ? -50.628 9.073 82.428 1.00 97.12 325 LEU A C 1
ATOM 2641 O O . LEU A 1 325 ? -50.107 9.434 81.375 1.00 97.12 325 LEU A O 1
ATOM 2645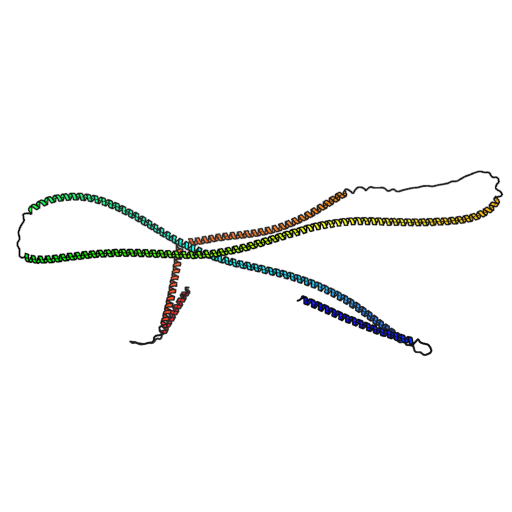 N N . LEU A 1 326 ? -50.031 8.216 83.263 1.00 96.81 326 LEU A N 1
ATOM 2646 C CA . LEU A 1 326 ? -48.742 7.584 82.969 1.00 96.81 326 LEU A CA 1
ATOM 2647 C C . LEU A 1 326 ? -48.834 6.624 81.777 1.00 96.81 326 LEU A C 1
ATOM 2649 O O . LEU A 1 326 ? -47.950 6.644 80.924 1.00 96.81 326 LEU A O 1
ATOM 2653 N N . GLU A 1 327 ? -49.898 5.826 81.674 1.00 96.31 327 GLU A N 1
ATOM 2654 C CA . GLU A 1 327 ? -50.150 4.967 80.510 1.00 96.31 327 GLU A CA 1
ATOM 2655 C C . GLU A 1 327 ? -50.258 5.783 79.219 1.00 96.31 327 GLU A C 1
ATOM 2657 O O . GLU A 1 327 ? -49.633 5.433 78.217 1.00 96.31 327 GLU A O 1
ATOM 2662 N N . GLN A 1 328 ? -50.983 6.905 79.252 1.00 97.31 328 GLN A N 1
ATOM 2663 C CA . GLN A 1 328 ? -51.085 7.806 78.107 1.00 97.31 328 GLN A CA 1
ATOM 2664 C C . GLN A 1 328 ? -49.712 8.373 77.712 1.00 97.31 328 GLN A C 1
ATOM 2666 O O . GLN A 1 328 ? -49.356 8.354 76.535 1.00 97.31 328 GLN A O 1
ATOM 2671 N N . GLN A 1 329 ? -48.903 8.809 78.682 1.00 97.31 329 GLN A N 1
ATOM 2672 C CA . GLN A 1 329 ? -47.544 9.295 78.416 1.00 97.31 329 GLN A CA 1
ATOM 2673 C C . GLN A 1 329 ? -46.627 8.207 77.841 1.00 97.31 329 GLN A C 1
ATOM 2675 O O . GLN A 1 329 ? -45.818 8.488 76.956 1.00 97.31 329 GLN A O 1
ATOM 2680 N N . LEU A 1 330 ? -46.739 6.962 78.318 1.00 96.62 330 LEU A N 1
ATOM 2681 C CA . LEU A 1 330 ? -45.988 5.829 77.772 1.00 96.62 330 LEU A CA 1
ATOM 2682 C C . LEU A 1 330 ? -46.402 5.518 76.333 1.00 96.62 330 LEU A C 1
ATOM 2684 O O . LEU A 1 330 ? -45.537 5.239 75.501 1.00 96.62 330 LEU A O 1
ATOM 2688 N N . PHE A 1 331 ? -47.698 5.602 76.029 1.00 96.94 331 PHE A N 1
ATOM 2689 C CA . PHE A 1 331 ? -48.205 5.431 74.67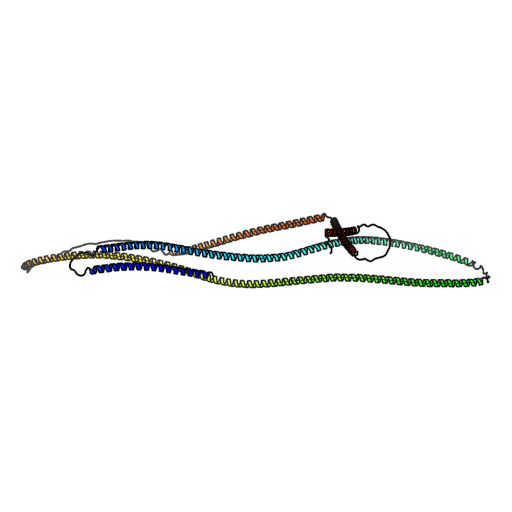3 1.00 96.94 331 PHE A CA 1
ATOM 2690 C C . PHE A 1 331 ? -47.671 6.524 73.734 1.00 96.94 331 PHE A C 1
ATOM 2692 O O . PHE A 1 331 ? -47.069 6.198 72.710 1.00 96.94 331 PHE A O 1
ATOM 2699 N N . GLU A 1 332 ? -47.769 7.799 74.120 1.00 96.69 332 GLU A N 1
ATOM 2700 C CA . GLU A 1 332 ? -47.238 8.933 73.345 1.00 96.69 332 GLU A CA 1
ATOM 2701 C C . GLU A 1 332 ? -45.719 8.813 73.114 1.00 96.69 332 GLU A C 1
ATOM 2703 O O . GLU A 1 332 ? -45.233 9.015 71.999 1.00 96.69 332 GLU A O 1
ATOM 2708 N N . LEU A 1 333 ? -44.950 8.410 74.135 1.00 96.81 333 LEU A N 1
ATOM 2709 C CA . LEU A 1 333 ? -43.515 8.131 73.995 1.00 96.81 333 LEU A CA 1
ATOM 2710 C C . LEU A 1 333 ? -43.237 6.971 73.029 1.00 96.81 333 LEU A C 1
ATOM 2712 O O . LEU A 1 333 ? -42.252 7.011 72.287 1.00 96.81 333 LEU A O 1
ATOM 2716 N N . SER A 1 334 ? -44.081 5.937 73.027 1.00 96.12 334 SER A N 1
ATOM 2717 C CA . SER A 1 334 ? -43.945 4.802 72.112 1.00 96.12 334 SER A CA 1
ATOM 2718 C C . SER A 1 334 ? -44.204 5.202 70.654 1.00 96.12 334 SER A C 1
ATOM 2720 O O . SER A 1 334 ? -43.421 4.822 69.781 1.00 96.12 334 SER A O 1
ATOM 2722 N N . GLU A 1 335 ? -45.209 6.047 70.394 1.00 97.06 335 GLU A N 1
ATOM 2723 C CA . GLU A 1 335 ? -45.485 6.596 69.060 1.00 97.06 335 GLU A CA 1
ATOM 2724 C C . GLU A 1 335 ? -44.360 7.518 68.589 1.00 97.06 335 GLU A C 1
ATOM 2726 O O . GLU A 1 335 ? -43.888 7.400 67.456 1.00 97.06 335 GLU A O 1
ATOM 2731 N N . GLN A 1 336 ? -43.856 8.392 69.467 1.00 97.06 336 GLN A N 1
ATOM 2732 C CA . GLN A 1 336 ? -42.700 9.229 69.148 1.00 97.06 336 GLN A CA 1
ATOM 2733 C C . GLN A 1 336 ? -41.484 8.372 68.798 1.00 97.06 336 GLN A C 1
ATOM 2735 O O . GLN A 1 336 ? -40.831 8.619 67.783 1.00 97.06 336 GLN A O 1
ATOM 2740 N N . ARG A 1 337 ? -41.207 7.318 69.574 1.00 97.00 337 ARG A N 1
ATOM 2741 C CA . ARG A 1 337 ? -40.118 6.381 69.278 1.00 97.00 337 ARG A CA 1
ATOM 2742 C C . ARG A 1 337 ? -40.314 5.694 67.925 1.00 97.00 337 ARG A C 1
ATOM 2744 O O . ARG A 1 337 ? -39.351 5.603 67.168 1.00 97.00 337 ARG A O 1
ATOM 2751 N N . ALA A 1 338 ? -41.531 5.258 67.602 1.00 97.06 338 ALA A N 1
ATOM 2752 C CA . ALA A 1 338 ? -41.852 4.676 66.300 1.00 97.06 338 ALA A CA 1
ATOM 2753 C C . ALA A 1 338 ? -41.618 5.674 65.153 1.00 97.06 338 ALA A C 1
ATOM 2755 O O . ALA A 1 338 ? -40.966 5.332 64.167 1.00 97.06 338 ALA A O 1
ATOM 2756 N N . SER A 1 339 ? -42.046 6.930 65.313 1.00 97.06 339 SER A N 1
ATOM 2757 C CA . SER A 1 339 ? -41.823 7.978 64.311 1.00 97.06 339 SER A CA 1
ATOM 2758 C C . SER A 1 339 ? -40.335 8.276 64.087 1.00 97.06 339 SER A C 1
ATOM 2760 O O . SER A 1 339 ? -39.891 8.372 62.946 1.00 97.06 339 SER A O 1
ATOM 2762 N N . VAL A 1 340 ? -39.530 8.339 65.156 1.00 97.88 340 VAL A N 1
ATOM 2763 C CA . VAL A 1 340 ? -38.075 8.545 65.071 1.00 97.88 340 VAL A CA 1
ATOM 2764 C C . VAL A 1 340 ? -37.391 7.369 64.380 1.00 97.88 340 VAL A C 1
ATOM 2766 O O . VAL A 1 340 ? -36.488 7.588 63.575 1.00 97.88 340 VAL A O 1
ATOM 2769 N N . MET A 1 341 ? -37.819 6.131 64.650 1.00 96.81 341 MET A N 1
ATOM 2770 C CA . MET A 1 341 ? -37.300 4.960 63.937 1.00 96.81 341 MET A CA 1
ATOM 2771 C C . MET A 1 341 ? -37.609 5.034 62.439 1.00 96.81 341 MET A C 1
ATOM 2773 O O . MET A 1 341 ? -36.698 4.820 61.645 1.00 96.81 341 MET A O 1
ATOM 2777 N N . SER A 1 342 ? -38.826 5.431 62.055 1.00 97.25 342 SER A N 1
ATOM 2778 C CA . SER A 1 342 ? -39.190 5.621 60.645 1.00 97.25 342 SER A CA 1
ATOM 2779 C C . SER A 1 342 ? -38.382 6.739 59.972 1.00 97.25 342 SER A C 1
ATOM 2781 O O . SER A 1 342 ? -37.857 6.543 58.880 1.00 97.25 342 SER A O 1
ATOM 2783 N N . TYR A 1 343 ? -38.194 7.894 60.623 1.00 97.50 343 TYR A N 1
ATOM 2784 C CA . TYR A 1 343 ? -37.342 8.957 60.074 1.00 97.50 343 TYR A CA 1
ATOM 2785 C C . TYR A 1 343 ? -35.884 8.521 59.921 1.00 97.50 343 TYR A C 1
ATOM 2787 O O . TYR A 1 343 ? -35.225 8.894 58.954 1.00 97.50 343 TYR A O 1
ATOM 2795 N N . MET A 1 344 ? -35.374 7.732 60.864 1.00 97.81 344 MET A N 1
ATOM 2796 C CA . MET A 1 344 ? -34.020 7.192 60.810 1.00 97.81 344 MET A CA 1
ATOM 2797 C C . MET A 1 344 ? -33.860 6.144 59.702 1.00 97.81 344 MET A C 1
ATOM 2799 O O . MET A 1 344 ? -32.797 6.083 59.091 1.00 97.81 344 MET A O 1
ATOM 2803 N N . GLU A 1 345 ? -34.890 5.346 59.426 1.00 97.62 345 GLU A N 1
ATOM 2804 C CA . GLU A 1 345 ? -34.928 4.416 58.293 1.00 97.62 345 GLU A CA 1
ATOM 2805 C C . GLU A 1 345 ? -34.941 5.173 56.959 1.00 97.62 345 GLU A C 1
ATOM 2807 O O . GLU A 1 345 ? -34.025 5.000 56.163 1.00 97.62 345 GLU A O 1
ATOM 2812 N N . ASN A 1 346 ? -35.843 6.145 56.788 1.00 97.69 346 ASN A N 1
ATOM 2813 C CA . ASN A 1 346 ? -35.878 7.002 55.596 1.00 97.69 346 ASN A CA 1
ATOM 2814 C C . ASN A 1 346 ? -34.554 7.758 55.371 1.00 97.69 346 ASN A C 1
ATOM 2816 O O . ASN A 1 346 ? -34.129 7.967 54.236 1.00 97.69 346 ASN A O 1
ATOM 2820 N N . LEU A 1 347 ? -33.885 8.187 56.449 1.00 97.69 347 LEU A N 1
ATOM 2821 C CA . LEU A 1 347 ? -32.578 8.839 56.361 1.00 97.69 347 LEU A CA 1
ATOM 2822 C C . LEU A 1 347 ? -31.488 7.871 55.880 1.00 97.69 347 LEU A C 1
ATOM 2824 O O . LEU A 1 347 ? -30.620 8.277 55.108 1.00 97.69 347 LEU A O 1
ATOM 2828 N N . LYS A 1 348 ? -31.527 6.606 56.318 1.00 97.94 348 LYS A N 1
ATOM 2829 C CA . LYS A 1 348 ? -30.620 5.565 55.817 1.00 97.94 348 LYS A CA 1
ATOM 2830 C C . LYS A 1 348 ? -30.874 5.293 54.339 1.00 97.94 348 LYS A C 1
ATOM 2832 O O . LYS A 1 348 ? -29.911 5.261 53.581 1.00 97.94 348 LYS A O 1
ATOM 2837 N N . ASP A 1 349 ? -32.131 5.188 53.923 1.00 97.50 349 ASP A N 1
ATOM 2838 C CA . ASP A 1 349 ? -32.483 4.973 52.517 1.00 97.50 349 ASP A CA 1
ATOM 2839 C C . ASP A 1 349 ? -31.985 6.131 51.642 1.00 97.50 349 ASP A C 1
ATOM 2841 O O . ASP A 1 349 ? -31.259 5.907 50.672 1.00 97.50 349 ASP A O 1
ATOM 2845 N N . ALA A 1 350 ? -32.235 7.379 52.050 1.00 97.00 350 ALA A N 1
ATOM 2846 C CA . ALA A 1 350 ? -31.712 8.559 51.360 1.00 97.00 350 ALA A CA 1
ATOM 2847 C C . ALA A 1 350 ? -30.172 8.576 51.307 1.00 97.00 350 ALA A C 1
ATOM 2849 O O . ALA A 1 350 ? -29.582 8.962 50.297 1.00 97.00 350 ALA A O 1
ATOM 2850 N N . GLN A 1 351 ? -29.495 8.134 52.373 1.00 97.81 351 GLN A N 1
ATOM 2851 C CA . GLN A 1 351 ? -28.040 7.991 52.375 1.00 97.81 351 GLN A CA 1
ATOM 2852 C C . GLN A 1 351 ? -27.575 6.941 51.355 1.00 97.81 351 GLN A C 1
ATOM 2854 O O . GLN A 1 351 ? -26.599 7.188 50.642 1.00 97.81 351 GLN A O 1
ATOM 2859 N N . THR A 1 352 ? -28.258 5.795 51.262 1.00 96.56 352 THR A N 1
ATOM 2860 C CA . THR A 1 352 ? -27.933 4.770 50.260 1.00 96.56 352 THR A CA 1
ATOM 2861 C C . THR A 1 352 ? -28.170 5.268 48.836 1.00 96.56 352 THR A C 1
ATOM 2863 O O . THR A 1 352 ? -27.305 5.070 47.987 1.00 96.56 352 THR A O 1
ATOM 2866 N N . GLU A 1 353 ? -29.258 5.999 48.580 1.00 97.94 353 GLU A N 1
ATOM 2867 C CA . GLU A 1 353 ? -29.562 6.576 47.266 1.00 97.94 353 GLU A CA 1
ATOM 2868 C C . GLU A 1 353 ? -28.497 7.593 46.831 1.00 97.94 353 GLU A C 1
ATOM 2870 O O . GLU A 1 353 ? -27.994 7.530 45.707 1.00 97.94 353 GLU A O 1
ATOM 2875 N N . VAL A 1 354 ? -28.069 8.480 47.737 1.00 97.75 354 VAL A N 1
ATOM 2876 C CA . VAL A 1 354 ? -26.975 9.428 47.467 1.00 97.75 354 VAL A CA 1
ATOM 2877 C C . VAL A 1 354 ? -25.671 8.699 47.145 1.00 97.75 354 VAL A C 1
ATOM 2879 O O . VAL A 1 354 ? -24.943 9.114 46.240 1.00 97.75 354 VAL A O 1
ATOM 2882 N N . GLU A 1 355 ? -25.351 7.619 47.858 1.00 97.75 355 GLU A N 1
ATOM 2883 C CA . GLU A 1 355 ? -24.137 6.848 47.587 1.00 97.75 355 GLU A CA 1
ATOM 2884 C C . GLU A 1 355 ? -24.231 6.101 46.244 1.00 97.75 355 GLU A C 1
ATOM 2886 O O . GLU A 1 355 ? -23.271 6.108 45.468 1.00 97.75 355 GLU A O 1
ATOM 2891 N N . CYS A 1 356 ? -25.405 5.569 45.891 1.00 95.88 356 CYS A N 1
ATOM 2892 C CA . CYS A 1 356 ? -25.673 5.018 44.563 1.00 95.88 356 CYS A CA 1
ATOM 2893 C C . CYS A 1 356 ? -25.474 6.071 43.461 1.00 95.88 356 CYS A C 1
ATOM 2895 O O . CYS A 1 356 ? -24.740 5.820 42.504 1.00 95.88 356 CYS A O 1
ATOM 2897 N N . GLU A 1 357 ? -26.037 7.271 43.594 1.00 97.81 357 GLU A N 1
ATOM 2898 C CA . GLU A 1 357 ? -25.848 8.339 42.603 1.00 97.81 357 GLU A CA 1
ATOM 2899 C C . GLU A 1 357 ? -24.386 8.803 42.512 1.00 97.81 357 GLU A C 1
ATOM 2901 O O . GLU A 1 357 ? -23.869 9.026 41.415 1.00 97.81 357 GLU A O 1
ATOM 2906 N N . ARG A 1 358 ? -23.649 8.844 43.629 1.00 97.88 358 ARG A N 1
ATOM 2907 C CA . ARG A 1 358 ? -22.197 9.100 43.615 1.00 97.88 358 ARG A CA 1
ATOM 2908 C C . ARG A 1 358 ? -21.420 8.034 42.852 1.00 97.88 358 ARG A C 1
ATOM 2910 O O . ARG A 1 358 ? -20.453 8.367 42.165 1.00 97.88 358 ARG A O 1
ATOM 2917 N N . THR A 1 359 ? -21.791 6.759 42.974 1.00 97.56 359 THR A N 1
ATOM 2918 C CA . THR A 1 359 ? -21.147 5.693 42.187 1.00 97.56 359 THR A CA 1
ATOM 2919 C C . THR A 1 359 ? -21.438 5.848 40.696 1.00 97.56 359 THR A C 1
ATOM 2921 O O . THR A 1 359 ? -20.501 5.798 39.900 1.00 97.56 359 THR A O 1
ATOM 2924 N N . LYS A 1 360 ? -22.689 6.147 40.312 1.00 98.25 360 LYS A N 1
ATOM 2925 C CA . LYS A 1 360 ? -23.059 6.429 38.914 1.00 98.25 360 LYS A CA 1
ATOM 2926 C C . LYS A 1 360 ? -22.290 7.627 38.356 1.00 98.25 360 LYS A C 1
ATOM 2928 O O . LYS A 1 360 ? -21.771 7.545 37.244 1.00 98.25 360 LYS A O 1
ATOM 2933 N N . LEU A 1 361 ? -22.148 8.701 39.137 1.00 97.69 361 LEU A N 1
ATOM 2934 C CA . LEU A 1 361 ? -21.366 9.875 38.750 1.00 97.69 361 LEU A CA 1
ATOM 2935 C C . LEU A 1 361 ? -19.891 9.521 38.518 1.00 97.69 361 LEU A C 1
ATOM 2937 O O . LEU A 1 361 ? -19.342 9.879 37.481 1.00 97.69 361 LEU A O 1
ATOM 2941 N N . ARG A 1 362 ? -19.264 8.756 39.424 1.00 98.12 362 ARG A N 1
ATOM 2942 C CA . ARG A 1 362 ? -17.871 8.298 39.257 1.00 98.12 362 ARG A CA 1
ATOM 2943 C C . ARG A 1 362 ? -17.679 7.465 37.988 1.00 98.12 362 ARG A C 1
ATOM 2945 O O . ARG A 1 362 ? -16.685 7.645 37.287 1.00 98.12 362 ARG A O 1
ATOM 2952 N N . VAL A 1 363 ? -18.626 6.580 37.675 1.00 98.06 363 VAL A N 1
ATOM 2953 C CA . VAL A 1 363 ? -18.601 5.782 36.437 1.00 98.06 363 VAL A CA 1
ATOM 2954 C C . VAL A 1 363 ? -18.737 6.681 35.203 1.00 98.06 363 VAL A C 1
ATOM 2956 O O . VAL A 1 363 ? -17.977 6.527 34.248 1.00 98.06 363 VAL A O 1
ATOM 2959 N N . ALA A 1 364 ? -19.650 7.655 35.225 1.00 96.56 364 ALA A N 1
ATOM 2960 C CA . ALA A 1 364 ? -19.818 8.608 34.129 1.00 96.56 364 ALA A CA 1
ATOM 2961 C C . ALA A 1 364 ? -18.569 9.485 33.918 1.00 96.56 364 ALA A C 1
ATOM 2963 O O . ALA A 1 364 ? -18.137 9.683 32.783 1.00 96.56 364 ALA A O 1
ATOM 2964 N N . GLU A 1 365 ? -17.941 9.962 34.994 1.00 97.50 365 GLU A N 1
ATOM 2965 C CA . GLU A 1 365 ? -16.681 10.712 34.933 1.00 97.50 365 GLU A CA 1
ATOM 2966 C C . GLU A 1 365 ? -15.533 9.874 34.358 1.00 97.50 365 GLU A C 1
ATOM 2968 O O . GLU A 1 365 ? -14.742 10.379 33.559 1.00 97.50 365 GLU A O 1
ATOM 2973 N N . ALA A 1 366 ? -15.433 8.597 34.739 1.00 97.00 366 ALA A N 1
ATOM 2974 C CA . ALA A 1 366 ? -14.438 7.685 34.183 1.00 97.00 366 ALA A CA 1
ATOM 2975 C C . ALA A 1 366 ? -14.642 7.491 32.672 1.00 97.00 366 ALA A C 1
ATOM 2977 O O . ALA A 1 366 ? -13.688 7.642 31.907 1.00 97.00 366 ALA A O 1
ATOM 2978 N N . ARG A 1 367 ? -15.890 7.264 32.242 1.00 98.25 367 ARG A N 1
ATOM 2979 C CA . ARG A 1 367 ? -16.254 7.128 30.825 1.00 98.25 367 ARG A CA 1
ATOM 2980 C C . ARG A 1 367 ? -15.970 8.402 30.026 1.00 98.25 367 ARG A C 1
ATOM 2982 O O . ARG A 1 367 ? -15.463 8.323 28.915 1.00 98.25 367 ARG A O 1
ATOM 2989 N N . ASN A 1 368 ? -16.234 9.582 30.588 1.00 97.25 368 ASN A N 1
ATOM 2990 C CA . ASN A 1 368 ? -15.894 10.848 29.929 1.00 97.25 368 ASN A CA 1
ATOM 2991 C C . ASN A 1 368 ? -14.380 11.008 29.743 1.00 97.25 368 ASN A C 1
ATOM 2993 O O . ASN A 1 368 ? -13.939 11.397 28.666 1.00 97.25 368 ASN A O 1
ATOM 2997 N N . LYS A 1 369 ? -13.574 10.657 30.752 1.00 98.00 369 LYS A N 1
ATOM 2998 C CA . LYS A 1 369 ? -12.105 10.689 30.637 1.00 98.00 369 LYS A CA 1
ATOM 2999 C C . LYS A 1 369 ? -11.576 9.700 29.598 1.00 98.00 369 LYS A C 1
ATOM 3001 O O . LYS A 1 369 ? -10.530 9.944 29.006 1.00 98.00 369 LYS A O 1
ATOM 3006 N N . GLU A 1 370 ? -12.223 8.554 29.429 1.00 97.12 370 GLU A N 1
ATOM 3007 C CA . GLU A 1 370 ? -11.896 7.591 28.372 1.00 97.12 370 GLU A CA 1
ATOM 3008 C C . GLU A 1 370 ? -12.196 8.184 26.990 1.00 97.12 370 GLU A C 1
ATOM 3010 O O . GLU A 1 370 ? -11.281 8.322 26.184 1.00 97.12 370 GLU A O 1
ATOM 3015 N N . LEU A 1 371 ? -13.411 8.700 26.783 1.00 97.62 371 LEU A N 1
ATOM 3016 C CA . LEU A 1 371 ? -13.807 9.358 25.533 1.00 97.62 371 LEU A CA 1
ATOM 3017 C C . LEU A 1 371 ? -12.919 10.560 25.172 1.00 97.62 371 LEU A C 1
ATOM 3019 O O . LEU A 1 371 ? -12.627 10.784 24.001 1.00 97.62 371 LEU A O 1
ATOM 3023 N N . GLU A 1 372 ? -12.464 11.342 26.153 1.00 97.69 372 GLU A N 1
ATOM 3024 C CA . GLU A 1 372 ? -11.506 12.432 25.921 1.00 97.69 372 GLU A CA 1
ATOM 3025 C C . GLU A 1 372 ? -10.147 11.926 25.419 1.00 97.69 372 GLU A C 1
ATOM 3027 O O . GLU A 1 372 ? -9.532 12.571 24.563 1.00 97.69 372 GLU A O 1
ATOM 3032 N N . ARG A 1 373 ? -9.670 10.782 25.931 1.00 97.56 373 ARG A N 1
ATOM 3033 C CA . ARG A 1 373 ? -8.438 10.150 25.438 1.00 97.56 373 ARG A CA 1
ATOM 3034 C C . ARG A 1 373 ? -8.633 9.624 24.023 1.00 97.56 373 ARG A C 1
ATOM 3036 O O . ARG A 1 373 ? -7.781 9.900 23.181 1.00 97.56 373 ARG A O 1
ATOM 3043 N N . ASP A 1 374 ? -9.752 8.962 23.751 1.00 97.12 374 ASP A N 1
ATOM 3044 C CA . ASP A 1 374 ? -10.075 8.439 22.421 1.00 97.12 374 ASP A CA 1
ATOM 3045 C C . ASP A 1 374 ? -10.163 9.565 21.389 1.00 97.12 374 ASP A C 1
ATOM 3047 O O . ASP A 1 374 ? -9.481 9.524 20.368 1.00 97.12 374 ASP A O 1
ATOM 3051 N N . LEU A 1 375 ? -10.885 10.646 21.706 1.00 98.06 375 LEU A N 1
ATOM 3052 C CA . LEU A 1 375 ? -10.958 11.841 20.860 1.00 98.06 375 LEU A CA 1
ATOM 3053 C C . LEU A 1 375 ? -9.585 12.473 20.609 1.00 98.06 375 LEU A C 1
ATOM 3055 O O . LEU A 1 375 ? -9.359 13.065 19.552 1.00 98.06 375 LEU A O 1
ATOM 3059 N N . LYS A 1 376 ? -8.668 12.408 21.580 1.00 97.94 376 LYS A N 1
ATOM 3060 C CA . LYS A 1 376 ? -7.304 12.911 21.403 1.00 97.94 376 LYS A CA 1
ATOM 3061 C C . LYS A 1 376 ? -6.510 12.024 20.442 1.00 97.94 376 LYS A C 1
ATOM 3063 O O . LYS A 1 376 ? -5.887 12.561 19.529 1.00 97.94 376 LYS A O 1
ATOM 3068 N N . MET A 1 377 ? -6.564 10.704 20.618 1.00 96.75 377 MET A N 1
ATOM 3069 C CA . MET A 1 377 ? -5.897 9.748 19.727 1.00 96.75 377 MET A CA 1
ATOM 3070 C C . MET A 1 377 ? -6.442 9.843 18.296 1.00 96.75 377 MET A C 1
ATOM 3072 O O . MET A 1 377 ? -5.670 9.879 17.342 1.00 96.75 377 MET A O 1
ATOM 3076 N N . GLU A 1 378 ? -7.759 9.973 18.136 1.00 96.62 378 GLU A N 1
ATOM 3077 C CA . GLU A 1 378 ? -8.396 10.124 16.826 1.00 96.62 378 GLU A CA 1
ATOM 3078 C C . GLU A 1 378 ? -7.976 11.429 16.132 1.00 96.62 378 GLU A C 1
ATOM 3080 O O . GLU A 1 378 ? -7.667 11.428 14.942 1.00 96.62 378 GLU A O 1
ATOM 3085 N N . LYS A 1 379 ? -7.855 12.542 16.871 1.00 98.12 379 LYS A N 1
ATOM 3086 C CA . LYS A 1 379 ? -7.295 13.796 16.331 1.00 98.12 379 LYS A CA 1
ATOM 3087 C C . LYS A 1 379 ? -5.842 13.651 15.885 1.00 98.12 379 LYS A C 1
ATOM 3089 O O . LYS A 1 379 ? -5.466 14.214 14.860 1.00 98.12 379 LYS A O 1
ATOM 3094 N N . GLU A 1 380 ? -5.018 12.937 16.648 1.00 97.31 380 GLU A N 1
ATOM 3095 C CA . GLU A 1 380 ? -3.622 12.674 16.281 1.00 97.31 380 GLU A CA 1
ATOM 3096 C C . GLU A 1 380 ? -3.539 11.828 14.999 1.00 97.31 380 GLU A C 1
ATOM 3098 O O . GLU A 1 380 ? -2.762 12.164 14.104 1.00 97.31 380 GLU A O 1
ATOM 3103 N N . LEU A 1 381 ? -4.402 10.815 14.856 1.00 98.06 381 LEU A N 1
ATOM 3104 C CA . LEU A 1 381 ? -4.520 10.016 13.634 1.00 98.06 381 LEU A CA 1
ATOM 3105 C C . LEU A 1 381 ? -4.962 10.861 12.431 1.00 98.06 381 LEU A C 1
ATOM 3107 O O . LEU A 1 381 ? -4.345 10.779 11.370 1.00 98.06 381 LEU A O 1
ATOM 3111 N N . ILE A 1 382 ? -5.992 11.700 12.594 1.00 97.88 382 ILE A N 1
ATOM 3112 C CA . ILE A 1 382 ? -6.470 12.608 11.538 1.00 97.88 382 ILE A CA 1
ATOM 3113 C C . ILE A 1 382 ? -5.340 13.535 11.079 1.00 97.88 382 ILE A C 1
ATOM 3115 O O . ILE A 1 382 ? -5.109 13.660 9.879 1.00 97.88 382 ILE A O 1
ATOM 3119 N N . ASN A 1 383 ? -4.590 14.128 12.011 1.00 97.81 383 ASN A N 1
ATOM 3120 C CA . ASN A 1 383 ? -3.445 14.972 11.667 1.00 97.81 383 ASN A CA 1
ATOM 3121 C C . ASN A 1 383 ? -2.360 14.188 10.907 1.00 97.81 383 ASN A C 1
ATOM 3123 O O . ASN A 1 383 ? -1.785 14.710 9.954 1.00 97.81 383 ASN A O 1
ATOM 3127 N N . GLY A 1 384 ? -2.091 12.936 11.296 1.00 97.88 384 GLY A N 1
ATOM 3128 C CA . GLY A 1 384 ? -1.165 12.054 10.578 1.00 97.88 384 GLY A CA 1
ATOM 3129 C C . GLY A 1 384 ? -1.595 11.819 9.127 1.00 97.88 384 GLY A C 1
ATOM 3130 O O . GLY A 1 384 ? -0.804 12.033 8.207 1.00 97.88 384 GLY A O 1
ATOM 3131 N N . LEU A 1 385 ? -2.870 11.480 8.920 1.00 97.38 385 LEU A N 1
ATOM 3132 C CA . LEU A 1 385 ? -3.452 11.287 7.589 1.00 97.38 385 LEU A CA 1
ATOM 3133 C C . LEU A 1 385 ? -3.442 12.574 6.751 1.00 97.38 385 LEU A C 1
ATOM 3135 O O . LEU A 1 385 ? -3.199 12.524 5.547 1.00 97.38 385 LEU A O 1
ATOM 3139 N N . GLU A 1 386 ? -3.677 13.740 7.358 1.00 9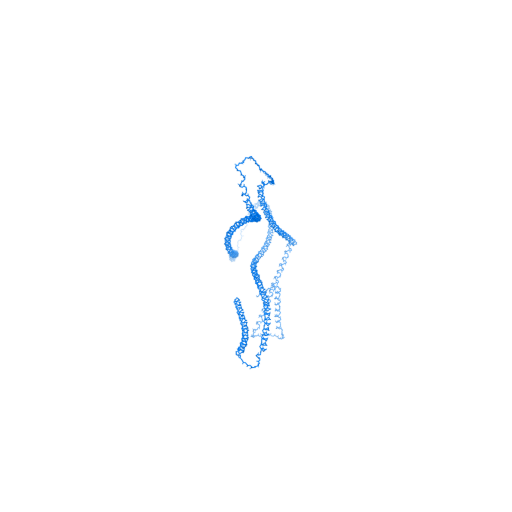7.81 386 GLU A N 1
ATOM 3140 C CA . GLU A 1 386 ? -3.583 15.026 6.659 1.00 97.81 386 GLU A CA 1
ATOM 3141 C C . GLU A 1 386 ? -2.156 15.331 6.182 1.00 97.81 386 GLU A C 1
ATOM 3143 O O . GLU A 1 386 ? -1.974 15.844 5.074 1.00 97.81 386 GLU A O 1
ATOM 3148 N N . GLU A 1 387 ? -1.138 15.016 6.984 1.00 97.69 387 GLU A N 1
ATOM 3149 C CA . GLU A 1 387 ? 0.262 15.197 6.593 1.00 97.69 387 GLU A CA 1
ATOM 3150 C C . GLU A 1 387 ? 0.692 14.206 5.503 1.00 97.69 387 GLU A C 1
ATOM 3152 O O . GLU A 1 387 ? 1.384 14.599 4.560 1.00 97.69 387 GLU A O 1
ATOM 3157 N N . GLU A 1 388 ? 0.243 12.951 5.561 1.00 97.56 388 GLU A N 1
ATOM 3158 C CA . GLU A 1 388 ? 0.436 11.986 4.469 1.00 97.56 388 GLU A CA 1
ATOM 3159 C C . GLU A 1 388 ? -0.238 12.459 3.177 1.00 97.56 388 GLU A C 1
ATOM 3161 O O . GLU A 1 388 ? 0.401 12.506 2.126 1.00 97.56 388 GLU A O 1
ATOM 3166 N N . LEU A 1 389 ? -1.486 12.931 3.257 1.00 97.69 389 LEU A N 1
ATOM 3167 C CA . LEU A 1 389 ? -2.201 13.493 2.113 1.00 97.69 389 LEU A CA 1
ATOM 3168 C C . LEU A 1 389 ? -1.451 14.689 1.502 1.00 97.69 389 LEU A C 1
ATOM 3170 O O . LEU A 1 389 ? -1.398 14.830 0.278 1.00 97.69 389 LEU A O 1
ATOM 3174 N N . LYS A 1 390 ? -0.870 15.569 2.329 1.00 98.00 390 LYS A N 1
ATOM 3175 C CA . LYS A 1 390 ? -0.046 16.691 1.847 1.00 98.00 390 LYS A CA 1
ATOM 3176 C C . LYS A 1 390 ? 1.207 16.195 1.130 1.00 98.00 390 LYS A C 1
ATOM 3178 O O . LYS A 1 390 ? 1.489 16.699 0.043 1.00 98.00 390 LYS A O 1
ATOM 3183 N N . LYS A 1 391 ? 1.919 15.210 1.690 1.00 97.81 391 LYS A N 1
ATOM 3184 C CA . LYS A 1 391 ? 3.110 14.609 1.063 1.00 97.81 391 LYS A CA 1
ATOM 3185 C C . LYS A 1 391 ? 2.774 13.997 -0.294 1.00 97.81 391 LYS A C 1
ATOM 3187 O O . LYS A 1 391 ? 3.404 14.357 -1.287 1.00 97.81 391 LYS A O 1
ATOM 3192 N N . GLU A 1 392 ? 1.730 13.177 -0.363 1.00 96.69 392 GLU A N 1
ATOM 3193 C CA . GLU A 1 392 ? 1.264 12.567 -1.614 1.00 96.69 392 GLU A CA 1
ATOM 3194 C C . GLU A 1 392 ? 0.878 13.622 -2.655 1.00 96.69 392 GLU A C 1
ATOM 3196 O O . GLU A 1 392 ? 1.269 13.535 -3.818 1.00 96.69 392 GLU A O 1
ATOM 3201 N N . ARG A 1 393 ? 0.187 14.695 -2.244 1.00 97.56 393 ARG A N 1
ATOM 3202 C CA . ARG A 1 393 ? -0.122 15.818 -3.143 1.00 97.56 393 ARG A CA 1
ATOM 3203 C C . ARG A 1 393 ? 1.132 16.510 -3.671 1.00 97.56 393 ARG A C 1
ATOM 3205 O O . ARG A 1 393 ? 1.155 16.868 -4.847 1.00 97.56 393 ARG A O 1
ATOM 3212 N N . THR A 1 394 ? 2.158 16.709 -2.841 1.00 97.38 394 THR A N 1
ATOM 3213 C CA . THR A 1 394 ? 3.423 17.310 -3.294 1.00 97.38 394 THR A CA 1
ATOM 3214 C C . THR A 1 394 ? 4.199 16.392 -4.238 1.00 97.38 394 THR A C 1
ATOM 3216 O O . THR A 1 394 ? 4.673 16.870 -5.267 1.00 97.38 394 THR A O 1
ATOM 3219 N N . SER A 1 395 ? 4.249 15.085 -3.960 1.00 97.81 395 SER A N 1
ATOM 3220 C CA . SER A 1 395 ? 4.862 14.082 -4.840 1.00 97.81 395 SER A CA 1
ATOM 3221 C C . SER A 1 395 ? 4.142 14.002 -6.185 1.00 97.81 395 SER A C 1
ATOM 3223 O O . SER A 1 395 ? 4.780 14.004 -7.236 1.00 97.81 395 SER A O 1
ATOM 3225 N N . LEU A 1 396 ? 2.805 14.011 -6.174 1.00 97.31 396 LEU A N 1
ATOM 3226 C CA . LEU A 1 396 ? 2.001 14.027 -7.392 1.00 97.31 396 LEU A CA 1
ATOM 3227 C C . LEU A 1 396 ? 2.223 15.311 -8.201 1.00 97.31 396 LEU A C 1
ATOM 3229 O O . LEU A 1 396 ? 2.386 15.243 -9.416 1.00 97.31 396 LEU A O 1
ATOM 3233 N N . ALA A 1 397 ? 2.257 16.477 -7.548 1.00 96.50 397 ALA A N 1
ATOM 3234 C CA . ALA A 1 397 ? 2.551 17.740 -8.221 1.00 96.50 397 ALA A CA 1
ATOM 3235 C C . ALA A 1 397 ? 3.935 17.712 -8.887 1.00 96.50 397 ALA A C 1
ATOM 3237 O O . ALA A 1 397 ? 4.067 18.137 -10.034 1.00 96.50 397 ALA A O 1
ATOM 3238 N N . GLN A 1 398 ? 4.945 17.155 -8.211 1.00 97.56 398 GLN A N 1
ATOM 3239 C CA . GLN A 1 398 ? 6.272 16.968 -8.789 1.00 97.56 398 GLN A CA 1
ATOM 3240 C C . GLN A 1 398 ? 6.233 16.027 -10.005 1.00 97.56 398 GLN A C 1
ATOM 3242 O O . GLN A 1 398 ? 6.729 16.394 -11.069 1.00 97.56 398 GLN A O 1
ATOM 3247 N N . ALA A 1 399 ? 5.573 14.871 -9.898 1.00 95.19 399 ALA A N 1
ATOM 3248 C CA . ALA A 1 399 ? 5.438 13.924 -11.006 1.00 95.19 399 ALA A CA 1
ATOM 3249 C C . ALA A 1 399 ? 4.741 14.543 -12.233 1.00 95.19 399 ALA A C 1
ATOM 3251 O O . ALA A 1 399 ? 5.145 14.294 -13.368 1.00 95.19 399 ALA A O 1
ATOM 3252 N N . VAL A 1 400 ? 3.733 15.399 -12.024 1.00 96.69 400 VAL A N 1
ATOM 3253 C CA . VAL A 1 400 ? 3.084 16.154 -13.109 1.00 96.69 400 VAL A CA 1
ATOM 3254 C C . VAL A 1 400 ? 4.072 17.114 -13.777 1.00 96.69 400 VAL A C 1
ATOM 3256 O O . VAL A 1 400 ? 4.150 17.140 -15.002 1.00 96.69 400 VAL A O 1
ATOM 3259 N N . THR A 1 401 ? 4.878 17.851 -13.004 1.00 97.19 401 THR A N 1
ATOM 3260 C CA . THR A 1 401 ? 5.891 18.746 -13.593 1.00 97.19 401 THR A CA 1
ATOM 3261 C C . THR A 1 401 ? 6.972 17.991 -14.369 1.00 97.19 401 THR A C 1
ATOM 3263 O O . THR A 1 401 ? 7.405 18.448 -15.425 1.00 97.19 401 THR A O 1
ATOM 3266 N N . GLU A 1 402 ? 7.386 16.816 -13.892 1.00 97.44 402 GLU A N 1
ATOM 3267 C CA . GLU A 1 402 ? 8.336 15.949 -14.597 1.00 97.44 402 GLU A CA 1
ATOM 3268 C C . GLU A 1 402 ? 7.730 15.398 -15.895 1.00 97.44 402 GLU A C 1
ATOM 3270 O O . GLU A 1 402 ? 8.392 15.390 -16.935 1.00 97.44 402 GLU A O 1
ATOM 3275 N N . MET A 1 403 ? 6.452 15.009 -15.872 1.00 96.75 403 MET A N 1
ATOM 3276 C CA . MET A 1 403 ? 5.718 14.589 -17.064 1.00 96.75 403 MET A CA 1
ATOM 3277 C C . MET A 1 403 ? 5.646 15.711 -18.111 1.00 96.75 403 MET A C 1
ATOM 3279 O O . MET A 1 403 ? 5.919 15.455 -19.285 1.00 96.75 403 MET A O 1
ATOM 3283 N N . ASP A 1 404 ? 5.347 16.947 -17.702 1.00 96.56 404 ASP A N 1
ATOM 3284 C CA . ASP A 1 404 ? 5.314 18.107 -18.604 1.00 96.56 404 ASP A CA 1
ATOM 3285 C C . ASP A 1 404 ? 6.687 18.362 -19.254 1.00 96.56 404 ASP A C 1
ATOM 3287 O O . ASP A 1 404 ? 6.775 18.637 -20.458 1.00 96.56 404 ASP A O 1
ATOM 3291 N N . LEU A 1 405 ? 7.778 18.215 -18.489 1.00 97.62 405 LEU A N 1
ATOM 3292 C CA . LEU A 1 405 ? 9.147 18.330 -19.004 1.00 97.62 405 LEU A CA 1
ATOM 3293 C C . LEU A 1 405 ? 9.469 17.233 -20.026 1.00 97.62 405 LEU A C 1
ATOM 3295 O O . LEU A 1 405 ? 9.962 17.539 -21.117 1.00 97.62 405 LEU A O 1
ATOM 3299 N N . LEU A 1 406 ? 9.150 15.973 -19.717 1.00 97.06 406 LEU A N 1
ATOM 3300 C CA . LEU A 1 406 ? 9.353 14.847 -20.634 1.00 97.06 406 LEU A CA 1
ATOM 3301 C C . LEU A 1 406 ? 8.523 15.002 -21.910 1.00 97.06 406 LEU A C 1
ATOM 3303 O O . LEU A 1 406 ? 9.005 14.720 -23.008 1.00 97.06 406 LEU A O 1
ATOM 3307 N N . GLN A 1 407 ? 7.292 15.498 -21.799 1.00 97.12 407 GLN A N 1
ATOM 3308 C CA . GLN A 1 407 ? 6.441 15.769 -22.951 1.00 97.12 407 GLN A CA 1
ATOM 3309 C C . GLN A 1 407 ? 7.028 16.878 -23.835 1.00 97.12 407 GLN A C 1
ATOM 3311 O O . GLN A 1 407 ? 7.016 16.764 -25.067 1.00 97.12 407 GLN A O 1
ATOM 3316 N N . GLN A 1 408 ? 7.594 17.929 -23.235 1.00 97.25 408 GLN A N 1
ATOM 3317 C CA . GLN A 1 408 ? 8.294 18.978 -23.974 1.00 97.25 408 GLN A CA 1
ATOM 3318 C C . GLN A 1 408 ? 9.545 18.435 -24.683 1.00 97.25 408 GLN A C 1
ATOM 3320 O O . GLN A 1 408 ? 9.794 18.774 -25.844 1.00 97.25 408 GLN A O 1
ATOM 3325 N N . GLU A 1 409 ? 10.334 17.597 -24.011 1.00 97.56 409 GLU A N 1
ATOM 3326 C CA . GLU A 1 409 ? 11.527 16.972 -24.586 1.00 97.56 409 GLU A CA 1
ATOM 3327 C C . GLU A 1 409 ? 11.176 16.020 -25.736 1.00 97.56 409 GLU A C 1
ATOM 3329 O O . GLU A 1 409 ? 11.784 16.094 -26.807 1.00 97.56 409 GLU A O 1
ATOM 3334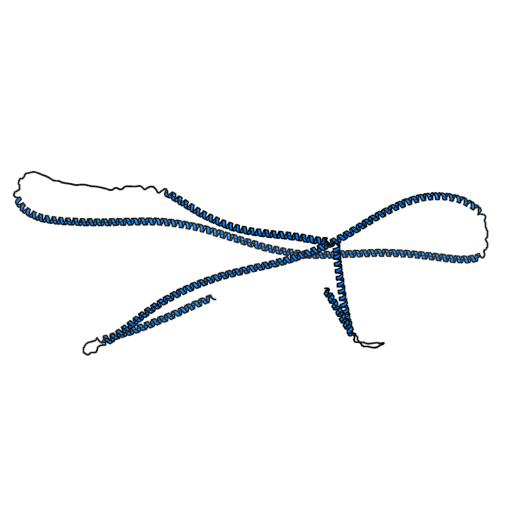 N N . LEU A 1 410 ? 10.126 15.211 -25.576 1.00 97.38 410 LEU A N 1
ATOM 3335 C CA . LEU A 1 410 ? 9.586 14.367 -26.639 1.00 97.38 410 LEU A CA 1
ATOM 3336 C C . LEU A 1 410 ? 9.143 15.203 -27.848 1.00 97.38 410 LEU A C 1
ATOM 3338 O O . LEU A 1 410 ? 9.440 14.851 -28.992 1.00 97.38 410 LEU A O 1
ATOM 3342 N N . GLY A 1 411 ? 8.480 16.338 -27.610 1.00 97.56 411 GLY A N 1
ATOM 3343 C CA . GLY A 1 411 ? 8.103 17.288 -28.657 1.00 97.56 411 GLY A CA 1
ATOM 3344 C C . GLY A 1 411 ? 9.311 17.825 -29.431 1.00 97.56 411 GLY A C 1
ATOM 3345 O O . GLY A 1 411 ? 9.288 17.850 -30.665 1.00 97.56 411 GLY A O 1
ATOM 3346 N N . LYS A 1 412 ? 10.393 18.190 -28.727 1.00 97.44 412 LYS A N 1
ATOM 3347 C CA . LYS A 1 412 ? 11.662 18.622 -29.343 1.00 97.44 412 LYS A CA 1
ATOM 3348 C C . LYS A 1 412 ? 12.295 17.501 -30.167 1.00 97.44 412 LYS A C 1
ATOM 3350 O O . LYS A 1 412 ? 12.593 17.712 -31.339 1.00 97.44 412 LYS A O 1
ATOM 3355 N N . LYS A 1 413 ? 12.417 16.292 -29.608 1.00 96.94 413 LYS A N 1
ATOM 3356 C CA . LYS A 1 413 ? 12.989 15.128 -30.307 1.00 96.94 413 LYS A CA 1
ATOM 3357 C C . LYS A 1 413 ? 12.196 14.734 -31.547 1.00 96.94 413 LYS A C 1
ATOM 3359 O O . LYS A 1 413 ? 12.780 14.411 -32.575 1.00 96.94 413 LYS A O 1
ATOM 3364 N N . SER A 1 414 ? 10.870 14.816 -31.486 1.00 96.88 414 SER A N 1
ATOM 3365 C CA . SER A 1 414 ? 10.002 14.593 -32.645 1.00 96.88 414 SER A CA 1
ATOM 3366 C C . SER A 1 414 ? 10.198 15.658 -33.733 1.00 96.88 414 SER A C 1
ATOM 3368 O O . SER A 1 414 ? 10.192 15.343 -34.925 1.00 96.88 414 SER A O 1
ATOM 3370 N N . ALA A 1 415 ? 10.409 16.925 -33.358 1.00 96.62 415 ALA A N 1
ATOM 3371 C CA . ALA A 1 415 ? 10.748 17.979 -34.314 1.00 96.62 415 ALA A CA 1
ATOM 3372 C C . ALA A 1 415 ? 12.123 17.744 -34.970 1.00 96.62 415 ALA A C 1
ATOM 3374 O O . ALA A 1 415 ? 12.201 17.765 -36.197 1.00 96.62 415 ALA A O 1
ATOM 3375 N N . GLU A 1 416 ? 13.158 17.429 -34.184 1.00 97.12 416 GLU A N 1
ATOM 3376 C CA . GLU A 1 416 ? 14.499 17.067 -34.680 1.00 97.12 416 GLU A CA 1
ATOM 3377 C C . GLU A 1 416 ? 14.447 15.851 -35.622 1.00 97.12 416 GLU A C 1
ATOM 3379 O O . GLU A 1 416 ? 15.075 15.829 -36.682 1.00 97.12 416 GLU A O 1
ATOM 3384 N N . PHE A 1 417 ? 13.653 14.833 -35.277 1.00 96.69 417 PHE A N 1
ATOM 3385 C CA . PHE A 1 417 ? 13.463 13.658 -36.125 1.00 96.69 417 PHE A CA 1
ATOM 3386 C C . PHE A 1 417 ? 12.789 14.011 -37.457 1.00 96.69 417 PHE A C 1
ATOM 3388 O O . PHE A 1 417 ? 13.217 13.550 -38.513 1.00 96.69 417 PHE A O 1
ATOM 3395 N N . ARG A 1 418 ? 11.758 14.865 -37.440 1.00 97.19 418 ARG A N 1
ATOM 3396 C CA . ARG A 1 418 ? 11.121 15.339 -38.679 1.00 97.19 418 ARG A CA 1
ATOM 3397 C C . ARG A 1 418 ? 12.098 16.108 -39.564 1.00 97.19 418 ARG A C 1
ATOM 3399 O O . ARG A 1 418 ? 12.099 15.898 -40.772 1.00 97.19 418 ARG A O 1
ATOM 3406 N N . GLU A 1 419 ? 12.931 16.963 -38.978 1.00 97.00 419 GLU A N 1
ATOM 3407 C CA . GLU A 1 419 ? 13.943 17.722 -39.716 1.00 97.00 419 GLU A CA 1
ATOM 3408 C C . GLU A 1 419 ? 14.996 16.800 -40.342 1.00 97.00 419 GLU A C 1
ATOM 3410 O O . GLU A 1 419 ? 15.240 16.862 -41.547 1.00 97.00 419 GLU A O 1
ATOM 3415 N N . THR A 1 420 ? 15.566 15.882 -39.559 1.00 96.19 420 THR A N 1
ATOM 3416 C CA . THR A 1 420 ? 16.552 14.910 -40.061 1.00 96.19 420 THR A CA 1
ATOM 3417 C C . THR A 1 420 ? 15.968 13.994 -41.136 1.00 96.19 420 THR A C 1
ATOM 3419 O O . THR A 1 420 ? 16.621 13.755 -42.151 1.00 96.19 420 THR A O 1
ATOM 3422 N N . SER A 1 421 ? 14.721 13.545 -40.976 1.00 95.75 421 SER A N 1
ATOM 3423 C CA . SER A 1 421 ? 14.010 12.776 -41.999 1.00 95.75 421 SER A CA 1
ATOM 3424 C C . SER A 1 421 ? 13.799 13.578 -43.287 1.00 95.75 421 SER A C 1
ATOM 3426 O O . SER A 1 421 ? 13.951 13.021 -44.372 1.00 95.75 421 SER A O 1
ATOM 3428 N N . ALA A 1 422 ? 13.466 14.870 -43.196 1.00 96.69 422 ALA A N 1
ATOM 3429 C CA . ALA A 1 422 ? 13.304 15.727 -44.370 1.00 96.69 422 ALA A CA 1
ATOM 3430 C C . ALA A 1 422 ? 14.637 15.936 -45.106 1.00 96.69 422 ALA A C 1
ATOM 3432 O O . ALA A 1 422 ? 14.695 15.820 -46.329 1.00 96.69 422 ALA A O 1
ATOM 3433 N N . VAL A 1 423 ? 15.728 16.175 -44.369 1.00 97.44 423 VAL A N 1
ATOM 3434 C CA . VAL A 1 423 ? 17.080 16.272 -44.945 1.00 97.44 423 VAL A CA 1
ATOM 3435 C C . VAL A 1 423 ? 17.474 14.967 -45.634 1.00 97.44 423 VAL A C 1
ATOM 3437 O O . VAL A 1 423 ? 18.022 14.997 -46.736 1.00 97.44 423 VAL A O 1
ATOM 3440 N N . LEU A 1 424 ? 17.172 13.821 -45.021 1.00 97.06 424 LEU A N 1
ATOM 3441 C CA . LEU A 1 424 ? 17.443 12.513 -45.608 1.00 97.06 424 LEU A CA 1
ATOM 3442 C C . LEU A 1 424 ? 16.672 12.317 -46.918 1.00 97.06 424 LEU A C 1
ATOM 3444 O O . LEU A 1 424 ? 17.280 11.930 -47.910 1.00 97.06 424 LEU A O 1
ATOM 3448 N N . GLN A 1 425 ? 15.386 12.674 -46.963 1.00 96.19 425 GLN A N 1
ATOM 3449 C CA . GLN A 1 425 ? 14.582 12.607 -48.188 1.00 96.19 425 GLN A CA 1
ATOM 3450 C C . GLN A 1 425 ? 15.167 13.479 -49.314 1.00 96.19 425 GLN A C 1
ATOM 3452 O O . GLN A 1 425 ? 15.224 13.055 -50.470 1.00 96.19 425 GLN A O 1
ATOM 3457 N N . VAL A 1 426 ? 15.651 14.683 -48.987 1.00 97.12 426 VAL A N 1
ATOM 3458 C CA . VAL A 1 426 ? 16.351 15.541 -49.957 1.00 97.12 426 VAL A CA 1
ATOM 3459 C C . VAL A 1 426 ? 17.625 14.856 -50.456 1.00 97.12 426 VAL A C 1
ATOM 3461 O O . VAL A 1 426 ? 17.844 14.781 -51.663 1.00 97.12 426 VAL A O 1
ATOM 3464 N N . LYS A 1 427 ? 18.438 14.279 -49.565 1.00 96.56 427 LYS A N 1
ATOM 3465 C CA . LYS A 1 427 ? 19.667 13.566 -49.954 1.00 96.56 427 LYS A CA 1
ATOM 3466 C C . LYS A 1 427 ? 19.396 12.326 -50.803 1.00 96.56 427 LYS A C 1
ATOM 3468 O O . LYS A 1 427 ? 20.153 12.057 -51.732 1.00 96.56 427 LYS A O 1
ATOM 3473 N N . GLU A 1 428 ? 18.318 11.599 -50.530 1.00 95.69 428 GLU A N 1
ATOM 3474 C CA . GLU A 1 428 ? 17.865 10.493 -51.376 1.00 95.69 428 GLU A CA 1
ATOM 3475 C C . GLU A 1 428 ? 17.499 10.981 -52.781 1.00 95.69 428 GLU A C 1
ATOM 3477 O O . GLU A 1 428 ? 17.915 10.360 -53.760 1.00 95.69 428 GLU A O 1
ATOM 3482 N N . SER A 1 429 ? 16.793 12.112 -52.899 1.00 95.44 429 SER A N 1
ATOM 3483 C CA . SER A 1 429 ? 16.472 12.699 -54.207 1.00 95.44 429 SER A CA 1
ATOM 3484 C C . SER A 1 429 ? 17.725 13.141 -54.976 1.00 95.44 429 SER A C 1
ATOM 3486 O O . SER A 1 429 ? 17.900 12.742 -56.126 1.00 95.44 429 SER A O 1
ATOM 3488 N N . GLU A 1 430 ? 18.664 13.832 -54.319 1.00 96.56 430 GLU A N 1
ATOM 3489 C CA . GLU A 1 430 ? 19.947 14.231 -54.916 1.00 96.56 430 GLU A CA 1
ATOM 3490 C C . GLU A 1 430 ? 20.772 13.015 -55.374 1.00 96.56 430 GLU A C 1
ATOM 3492 O O . GLU A 1 430 ? 21.414 13.045 -56.426 1.00 96.56 430 GLU A O 1
ATOM 3497 N N . LEU A 1 431 ? 20.755 11.919 -54.605 1.00 97.19 431 LEU A N 1
ATOM 3498 C CA . LEU A 1 431 ? 21.444 10.680 -54.964 1.00 97.19 431 LEU A CA 1
ATOM 3499 C C . LEU A 1 431 ? 20.820 10.018 -56.201 1.00 97.19 431 LEU A C 1
ATOM 3501 O O . LEU A 1 431 ? 21.549 9.504 -57.056 1.00 97.19 431 LEU A O 1
ATOM 3505 N N . VAL A 1 432 ? 19.488 10.011 -56.300 1.00 97.38 432 VAL A N 1
ATOM 3506 C CA . VAL A 1 432 ? 18.775 9.507 -57.481 1.00 97.38 432 VAL A CA 1
ATOM 3507 C C . VAL A 1 432 ? 19.134 10.340 -58.710 1.00 97.38 432 VAL A C 1
ATOM 3509 O O . VAL A 1 432 ? 19.498 9.758 -59.734 1.00 97.38 432 VAL A O 1
ATOM 3512 N N . ASP A 1 433 ? 19.128 11.668 -58.596 1.00 96.25 433 ASP A N 1
ATOM 3513 C CA . ASP A 1 433 ? 19.504 12.575 -59.684 1.00 96.25 433 ASP A CA 1
ATOM 3514 C C . ASP A 1 433 ? 20.954 12.346 -60.133 1.00 96.25 433 ASP A C 1
ATOM 3516 O O . ASP A 1 433 ? 21.223 12.165 -61.324 1.00 96.25 433 ASP A O 1
ATOM 3520 N N . ALA A 1 434 ? 21.892 12.236 -59.187 1.00 96.12 434 ALA A N 1
ATOM 3521 C CA . ALA A 1 434 ? 23.287 11.922 -59.488 1.00 96.12 434 ALA A CA 1
ATOM 3522 C C . ALA A 1 434 ? 23.439 10.559 -60.186 1.00 96.12 434 ALA A C 1
ATOM 3524 O O . ALA A 1 434 ? 24.237 10.410 -61.115 1.00 96.12 434 ALA A O 1
ATOM 3525 N N . LYS A 1 435 ? 22.662 9.546 -59.778 1.00 96.81 435 LYS A N 1
ATOM 3526 C CA . LYS A 1 435 ? 22.671 8.219 -60.410 1.00 96.81 435 LYS A CA 1
ATOM 3527 C C . LYS A 1 435 ? 22.143 8.269 -61.846 1.00 96.81 435 LYS A C 1
ATOM 3529 O O . LYS A 1 435 ? 22.728 7.619 -62.719 1.00 96.81 435 LYS A O 1
ATOM 3534 N N . LEU A 1 436 ? 21.074 9.026 -62.095 1.00 97.06 436 LEU A N 1
ATOM 3535 C CA . LEU A 1 436 ? 20.535 9.244 -63.440 1.00 97.06 436 LEU A CA 1
ATOM 3536 C C . LEU A 1 436 ? 21.546 9.976 -64.329 1.00 97.06 436 LEU A C 1
ATOM 3538 O O . LEU A 1 436 ? 21.770 9.554 -65.464 1.00 97.06 436 LEU A O 1
ATOM 3542 N N . GLU A 1 437 ? 22.231 10.990 -63.801 1.00 97.19 437 GLU A N 1
ATOM 3543 C CA . GLU A 1 437 ? 23.266 11.722 -64.535 1.00 97.19 437 GLU A CA 1
ATOM 3544 C C . GLU A 1 437 ? 24.475 10.835 -64.870 1.00 97.19 437 GLU A C 1
ATOM 3546 O O . GLU A 1 437 ? 24.949 10.818 -66.006 1.00 97.19 437 GLU A O 1
ATOM 3551 N N . ILE A 1 438 ? 24.928 9.995 -63.932 1.00 96.94 438 ILE A N 1
ATOM 3552 C CA . ILE A 1 438 ? 25.970 8.992 -64.206 1.00 96.94 438 ILE A CA 1
ATOM 3553 C C . ILE A 1 438 ? 25.525 8.031 -65.315 1.00 96.94 438 ILE A C 1
ATOM 3555 O O . ILE A 1 438 ? 26.328 7.665 -66.177 1.00 96.94 438 ILE A O 1
ATOM 3559 N N . GLN A 1 439 ? 24.265 7.592 -65.313 1.00 96.69 439 GLN A N 1
ATOM 3560 C CA . GLN A 1 439 ? 23.740 6.722 -66.363 1.00 96.69 439 GLN A CA 1
ATOM 3561 C C . GLN A 1 439 ? 23.706 7.434 -67.723 1.00 96.69 439 GLN A C 1
ATOM 3563 O O . GLN A 1 439 ? 24.098 6.832 -68.728 1.00 96.69 439 GLN A O 1
ATOM 3568 N N . ARG A 1 440 ? 23.308 8.712 -67.752 1.00 97.56 440 ARG A N 1
ATOM 3569 C CA . ARG A 1 440 ? 23.343 9.562 -68.949 1.00 97.56 440 ARG A CA 1
ATOM 3570 C C . ARG A 1 440 ? 24.766 9.663 -69.500 1.00 97.56 440 ARG A C 1
ATOM 3572 O O . ARG A 1 440 ? 24.992 9.299 -70.652 1.00 97.56 440 ARG A O 1
ATOM 3579 N N . LEU A 1 441 ? 25.737 10.026 -68.663 1.00 96.88 441 LEU A N 1
ATOM 3580 C CA . LEU A 1 441 ? 27.151 10.117 -69.043 1.00 96.88 441 LEU A CA 1
ATOM 3581 C C . LEU A 1 441 ? 27.727 8.775 -69.517 1.00 96.88 441 LEU A C 1
ATOM 3583 O O . LEU A 1 441 ? 28.512 8.739 -70.461 1.00 96.88 441 LEU A O 1
ATOM 3587 N N . LYS A 1 442 ? 27.321 7.647 -68.919 1.00 97.31 442 LYS A N 1
ATOM 3588 C CA . LYS A 1 442 ? 27.704 6.311 -69.411 1.00 97.31 442 LYS A CA 1
ATOM 3589 C C . LYS A 1 442 ? 27.179 6.047 -70.821 1.00 97.31 442 LYS A C 1
ATOM 3591 O O . LYS A 1 442 ? 27.917 5.503 -71.638 1.00 97.31 442 LYS A O 1
ATOM 3596 N N . SER A 1 443 ? 25.928 6.416 -71.104 1.00 94.50 443 SER A N 1
ATOM 3597 C CA . SER A 1 443 ? 25.349 6.259 -72.444 1.00 94.50 443 SER A CA 1
ATOM 3598 C C . SER A 1 443 ? 26.025 7.167 -73.474 1.00 94.50 443 SER A C 1
ATOM 3600 O O . SER A 1 443 ? 26.337 6.715 -74.572 1.00 94.50 443 SER A O 1
ATOM 3602 N N . GLU A 1 444 ? 26.349 8.403 -73.090 1.00 97.12 444 GLU A N 1
ATOM 3603 C CA . GLU A 1 444 ? 27.093 9.350 -73.921 1.00 97.12 444 GLU A CA 1
ATOM 3604 C C . GLU A 1 444 ? 28.507 8.835 -74.219 1.00 97.12 444 GLU A C 1
ATOM 3606 O O . GLU A 1 444 ? 28.917 8.801 -75.376 1.00 97.12 444 GLU A O 1
ATOM 3611 N N . LYS A 1 445 ? 29.219 8.322 -73.205 1.00 96.50 445 LYS A N 1
ATOM 3612 C CA . LYS A 1 445 ? 30.522 7.667 -73.384 1.00 96.50 445 LYS A CA 1
ATOM 3613 C C . LYS A 1 445 ? 30.441 6.499 -74.369 1.00 96.50 445 LYS A C 1
ATOM 3615 O O . LYS A 1 445 ? 31.301 6.395 -75.236 1.00 96.50 445 LYS A O 1
ATOM 3620 N N . ALA A 1 446 ? 29.438 5.628 -74.240 1.00 95.88 446 ALA A N 1
ATOM 3621 C CA . ALA A 1 446 ? 29.257 4.499 -75.153 1.00 95.88 446 ALA A CA 1
ATOM 3622 C C . ALA A 1 446 ? 28.979 4.967 -76.593 1.00 95.88 446 ALA A C 1
ATOM 3624 O O . ALA A 1 446 ? 29.529 4.406 -77.536 1.00 95.88 446 ALA A O 1
ATOM 3625 N N . SER A 1 447 ? 28.184 6.029 -76.759 1.00 96.81 447 SER A N 1
ATOM 3626 C CA . SER A 1 447 ? 27.929 6.642 -78.066 1.00 96.81 447 SER A CA 1
ATOM 3627 C C . SER A 1 447 ? 29.202 7.223 -78.685 1.00 96.81 447 SER A C 1
ATOM 3629 O O . SER A 1 447 ? 29.479 6.973 -79.854 1.00 96.81 447 SER A O 1
ATOM 3631 N N . LEU A 1 448 ? 29.985 7.984 -77.915 1.00 95.50 448 LEU A N 1
ATOM 3632 C CA . LEU A 1 448 ? 31.244 8.568 -78.386 1.00 95.50 448 LEU A CA 1
ATOM 3633 C C . LEU A 1 448 ? 32.280 7.495 -78.725 1.00 95.50 448 LEU A C 1
ATOM 3635 O O . LEU A 1 448 ? 33.005 7.641 -79.703 1.00 95.50 448 LEU A O 1
ATOM 3639 N N . GLN A 1 449 ? 32.329 6.410 -77.950 1.00 97.19 449 GLN A N 1
ATOM 3640 C CA . GLN A 1 449 ? 33.187 5.270 -78.251 1.00 97.19 449 GLN A CA 1
ATOM 3641 C C . GLN A 1 449 ? 32.802 4.614 -79.586 1.00 97.19 449 GLN A C 1
ATOM 3643 O O . GLN A 1 449 ? 33.687 4.360 -80.394 1.00 97.19 449 GLN A O 1
ATOM 3648 N N . GLY A 1 450 ? 31.506 4.412 -79.854 1.00 95.25 450 GLY A N 1
ATOM 3649 C CA . GLY A 1 450 ? 31.049 3.884 -81.145 1.00 95.25 450 GLY A CA 1
ATOM 3650 C C . GLY A 1 450 ? 31.431 4.782 -82.328 1.00 95.25 450 GLY A C 1
ATOM 3651 O O . GLY A 1 450 ? 31.911 4.287 -83.342 1.00 95.25 450 GLY A O 1
ATOM 3652 N N . ILE A 1 451 ? 31.301 6.106 -82.176 1.00 95.25 451 ILE A N 1
ATOM 3653 C CA . ILE A 1 451 ? 31.738 7.075 -83.199 1.00 95.25 451 ILE A CA 1
ATOM 3654 C C . ILE A 1 451 ? 33.255 6.997 -83.421 1.00 95.25 451 ILE A C 1
ATOM 3656 O O . ILE A 1 451 ? 33.722 7.091 -84.553 1.00 95.25 451 ILE A O 1
ATOM 3660 N N . LEU A 1 452 ? 34.043 6.839 -82.354 1.00 95.56 452 LEU A N 1
ATOM 3661 C CA . LEU A 1 452 ? 35.495 6.709 -82.466 1.00 95.56 452 LEU A CA 1
ATOM 3662 C C . LEU A 1 452 ? 35.891 5.431 -83.219 1.00 95.56 452 LEU A C 1
ATOM 3664 O O . LEU A 1 452 ? 36.714 5.501 -84.126 1.00 95.56 452 LEU A O 1
ATOM 3668 N N . GLU A 1 453 ? 35.273 4.295 -82.886 1.00 95.94 453 GLU A N 1
ATOM 3669 C CA . GLU A 1 453 ? 35.498 3.013 -83.569 1.00 95.94 453 GLU A CA 1
ATOM 3670 C C . GLU A 1 453 ? 35.146 3.103 -85.066 1.00 95.94 453 GLU A C 1
ATOM 3672 O O . GLU A 1 453 ? 35.908 2.635 -85.911 1.00 95.94 453 GLU A O 1
ATOM 3677 N N . GLU A 1 454 ? 34.043 3.772 -85.417 1.00 94.69 454 GLU A N 1
ATOM 3678 C CA . GLU A 1 454 ? 33.676 4.053 -86.812 1.00 94.69 454 GLU A CA 1
ATOM 3679 C C . GLU A 1 454 ? 34.745 4.898 -87.524 1.00 94.69 454 GLU A C 1
ATOM 3681 O O . GLU A 1 454 ? 35.172 4.563 -88.632 1.00 94.69 454 GLU A O 1
ATOM 3686 N N . LYS A 1 455 ? 35.243 5.958 -86.874 1.00 95.25 455 LYS A N 1
ATOM 3687 C CA . LYS A 1 455 ? 36.312 6.806 -87.426 1.00 95.25 455 LYS A CA 1
ATOM 3688 C C . LYS A 1 455 ? 37.625 6.049 -87.611 1.00 95.25 455 LYS A C 1
ATOM 3690 O O . LYS A 1 455 ? 38.314 6.281 -88.603 1.00 95.25 455 LYS A O 1
ATOM 3695 N N . ASP A 1 456 ? 37.968 5.131 -86.713 1.00 96.88 456 ASP A N 1
ATOM 3696 C CA . ASP A 1 456 ? 39.148 4.275 -86.860 1.00 96.88 456 ASP A CA 1
ATOM 3697 C C . ASP A 1 456 ? 39.014 3.319 -88.056 1.00 96.88 456 ASP A C 1
ATOM 3699 O O . ASP A 1 456 ? 39.981 3.129 -88.802 1.00 96.88 456 ASP A O 1
ATOM 3703 N N . VAL A 1 457 ? 37.815 2.770 -88.297 1.00 95.56 457 VAL A N 1
ATOM 3704 C CA . VAL A 1 457 ? 37.523 1.962 -89.495 1.00 95.56 457 VAL A CA 1
ATOM 3705 C C . VAL A 1 457 ? 37.639 2.806 -90.766 1.00 95.56 457 VAL A C 1
ATOM 3707 O O . VAL A 1 457 ? 38.314 2.390 -91.710 1.00 95.56 457 VAL A O 1
ATOM 3710 N N . GLU A 1 458 ? 37.054 4.008 -90.795 1.00 94.62 458 GLU A N 1
ATOM 3711 C CA . GLU A 1 458 ? 37.201 4.946 -91.918 1.00 94.62 458 GLU A CA 1
ATOM 3712 C C . GLU A 1 458 ? 38.679 5.282 -92.194 1.00 94.62 458 GLU A C 1
ATOM 3714 O O . GLU A 1 458 ? 39.123 5.230 -93.343 1.00 94.62 458 GLU A O 1
ATOM 3719 N N . LEU A 1 459 ? 39.468 5.574 -91.152 1.00 95.75 459 LEU A N 1
ATOM 3720 C CA . LEU A 1 459 ? 40.904 5.853 -91.267 1.00 95.75 459 LEU A CA 1
ATOM 3721 C C . LEU A 1 459 ? 41.693 4.641 -91.773 1.00 95.75 459 LEU A C 1
ATOM 3723 O O . LEU A 1 459 ? 42.607 4.802 -92.582 1.00 95.75 459 LEU A O 1
ATOM 3727 N N . SER A 1 460 ? 41.363 3.434 -91.310 1.00 95.00 460 SER A N 1
ATOM 3728 C CA . SER A 1 460 ? 41.970 2.194 -91.805 1.00 95.00 460 SER A CA 1
ATOM 3729 C C . SER A 1 460 ? 41.669 1.970 -93.288 1.00 95.00 460 SER A C 1
ATOM 3731 O O . SER A 1 460 ? 42.574 1.649 -94.057 1.00 95.00 460 SER A O 1
ATOM 3733 N N . ASN A 1 461 ? 40.425 2.196 -93.713 1.00 94.88 461 ASN A N 1
ATOM 3734 C CA . ASN A 1 461 ? 40.030 2.107 -95.117 1.00 94.88 461 ASN A CA 1
ATOM 3735 C C . ASN A 1 461 ? 40.764 3.148 -95.973 1.00 94.88 461 ASN A C 1
ATOM 3737 O O . ASN A 1 461 ? 41.331 2.799 -97.005 1.00 94.88 461 ASN A O 1
ATOM 3741 N N . ALA A 1 462 ? 40.841 4.401 -95.515 1.00 94.31 462 ALA A N 1
ATOM 3742 C CA . ALA A 1 462 ? 41.587 5.453 -96.205 1.00 94.31 462 ALA A CA 1
ATOM 3743 C C . ALA A 1 462 ? 43.085 5.118 -96.329 1.00 94.31 462 ALA A C 1
ATOM 3745 O O . ALA A 1 462 ? 43.685 5.338 -97.382 1.00 94.31 462 ALA A O 1
ATOM 3746 N N . ARG A 1 463 ? 43.696 4.535 -95.285 1.00 95.50 463 ARG A N 1
ATOM 3747 C CA . ARG A 1 463 ? 45.082 4.039 -95.340 1.00 95.50 463 ARG A CA 1
ATOM 3748 C C . ARG A 1 463 ? 45.253 2.918 -96.362 1.00 95.50 463 ARG A C 1
ATOM 3750 O O . ARG A 1 463 ? 46.216 2.964 -97.120 1.00 95.50 463 ARG A O 1
ATOM 3757 N N . ASN A 1 464 ? 44.339 1.950 -96.407 1.00 94.81 464 ASN A N 1
ATOM 3758 C CA . ASN A 1 464 ? 44.384 0.866 -97.392 1.00 94.81 464 ASN A CA 1
ATOM 3759 C C . ASN A 1 464 ? 44.269 1.409 -98.823 1.00 94.81 464 ASN A C 1
ATOM 3761 O O . ASN A 1 464 ? 45.107 1.080 -99.656 1.00 94.81 464 ASN A O 1
ATOM 3765 N N . MET A 1 465 ? 43.332 2.330 -99.074 1.00 94.88 465 MET A N 1
ATOM 3766 C CA . MET A 1 465 ? 43.212 3.008 -100.371 1.00 94.88 465 MET A CA 1
ATOM 3767 C C . MET A 1 465 ? 44.496 3.758 -100.757 1.00 94.88 465 MET A C 1
ATOM 3769 O O . MET A 1 465 ? 44.899 3.751 -101.916 1.00 94.88 465 MET A O 1
ATOM 3773 N N . MET A 1 466 ? 45.180 4.396 -99.800 1.00 93.88 466 MET A N 1
ATOM 3774 C CA . MET A 1 466 ? 46.481 5.021 -100.065 1.00 93.88 466 MET A CA 1
ATOM 3775 C C . MET A 1 466 ? 47.574 4.003 -100.408 1.00 93.88 466 MET A C 1
ATOM 3777 O O . MET A 1 466 ? 48.441 4.299 -101.228 1.00 93.88 466 MET A O 1
ATOM 3781 N N . VAL A 1 467 ? 47.581 2.829 -99.771 1.00 94.88 467 VAL A N 1
ATOM 3782 C CA . VAL A 1 467 ? 48.524 1.747 -100.100 1.00 94.88 467 VAL A CA 1
ATOM 3783 C C . VAL A 1 467 ? 48.272 1.237 -101.517 1.00 94.88 467 VAL A C 1
ATOM 3785 O O . VAL A 1 467 ? 49.226 1.129 -102.284 1.00 94.88 467 VAL A O 1
ATOM 3788 N N . GLU A 1 468 ? 47.011 1.002 -101.882 1.00 94.00 468 GLU A N 1
ATOM 3789 C CA . GLU A 1 468 ? 46.608 0.610 -103.239 1.00 94.00 468 GLU A CA 1
ATOM 3790 C C . GLU A 1 468 ? 47.045 1.656 -104.271 1.00 94.00 468 GLU A C 1
ATOM 3792 O O . GLU A 1 468 ? 47.758 1.326 -105.216 1.00 94.00 468 GLU A O 1
ATOM 3797 N N . ALA A 1 469 ? 46.747 2.938 -104.037 1.00 93.25 469 ALA A N 1
ATOM 3798 C CA . ALA A 1 469 ? 47.172 4.021 -104.924 1.00 93.25 469 ALA A CA 1
ATOM 3799 C C . ALA A 1 469 ? 48.706 4.118 -105.056 1.00 93.25 469 ALA A C 1
ATOM 3801 O O . ALA A 1 469 ? 49.229 4.356 -106.143 1.00 93.25 469 ALA A O 1
ATOM 3802 N N . ASN A 1 470 ? 49.460 3.915 -103.970 1.00 93.56 470 ASN A N 1
ATOM 3803 C CA . ASN A 1 470 ? 50.925 3.882 -104.028 1.00 93.56 470 ASN A CA 1
ATOM 3804 C C . ASN A 1 470 ? 51.450 2.680 -104.830 1.00 93.56 470 ASN A C 1
ATOM 3806 O O . ASN A 1 470 ? 52.449 2.820 -105.541 1.00 93.56 470 ASN A O 1
ATOM 3810 N N . GLN A 1 471 ? 50.791 1.521 -104.734 1.00 94.62 471 GLN A N 1
ATOM 3811 C CA . GLN A 1 471 ? 51.117 0.352 -105.548 1.00 94.62 471 GLN A CA 1
ATOM 3812 C C . GLN A 1 471 ? 50.868 0.641 -107.033 1.00 94.62 471 GLN A C 1
ATOM 3814 O O . GLN A 1 471 ? 51.768 0.434 -107.845 1.00 94.62 471 GLN A O 1
ATOM 3819 N N . GLU A 1 472 ? 49.714 1.220 -107.375 1.00 93.88 472 GLU A N 1
ATOM 3820 C CA . GLU A 1 472 ? 49.401 1.649 -108.743 1.00 93.88 472 GLU A CA 1
ATOM 3821 C C . GLU A 1 472 ? 50.434 2.651 -109.282 1.00 93.88 472 GLU A C 1
ATOM 3823 O O . GLU A 1 472 ? 50.908 2.513 -110.410 1.00 93.88 472 GLU A O 1
ATOM 3828 N N . ILE A 1 473 ? 50.854 3.634 -108.475 1.00 93.19 473 ILE A N 1
ATOM 3829 C CA . ILE A 1 473 ? 51.921 4.580 -108.846 1.00 93.19 473 ILE A CA 1
ATOM 3830 C C . ILE A 1 473 ? 53.241 3.846 -109.120 1.00 93.19 473 ILE A C 1
ATOM 3832 O O . ILE A 1 473 ? 53.947 4.185 -110.074 1.00 93.19 473 ILE A O 1
ATOM 3836 N N . SER A 1 474 ? 53.598 2.853 -108.302 1.00 93.19 474 SER A N 1
ATOM 3837 C CA . SER A 1 474 ? 54.809 2.049 -108.499 1.00 93.19 474 SER A CA 1
ATOM 3838 C C . SER A 1 474 ? 54.749 1.247 -109.803 1.00 93.19 474 SER A C 1
ATOM 3840 O O . SER A 1 474 ? 55.718 1.244 -110.569 1.00 93.19 474 SER A O 1
ATOM 3842 N N . ASP A 1 475 ? 53.606 0.630 -110.096 1.00 93.25 475 ASP A N 1
ATOM 3843 C CA . ASP A 1 475 ? 53.379 -0.132 -111.325 1.00 93.25 475 ASP A CA 1
ATOM 3844 C C . ASP A 1 475 ? 53.428 0.778 -112.561 1.00 93.25 475 ASP A C 1
ATOM 3846 O O . ASP A 1 475 ? 54.107 0.468 -113.544 1.00 93.25 475 ASP A O 1
ATOM 3850 N N . LEU A 1 476 ? 52.801 1.959 -112.490 1.00 93.62 476 LEU A N 1
ATOM 3851 C CA . LEU A 1 476 ? 52.889 2.985 -113.532 1.00 93.62 476 LEU A CA 1
ATOM 3852 C C . LEU A 1 476 ? 54.330 3.455 -113.744 1.00 93.62 476 LEU A C 1
ATOM 3854 O O . LEU A 1 476 ? 54.760 3.619 -114.886 1.00 93.62 476 LEU A O 1
ATOM 3858 N N . LYS A 1 477 ? 55.108 3.633 -112.672 1.00 94.06 477 LYS A N 1
ATOM 3859 C CA . LYS A 1 477 ? 56.523 4.016 -112.756 1.00 94.06 477 LYS A CA 1
ATOM 3860 C C . LYS A 1 477 ? 57.370 2.924 -113.415 1.00 94.06 477 LYS A C 1
ATOM 3862 O O . LYS A 1 477 ? 58.226 3.240 -114.240 1.00 94.06 477 LYS A O 1
ATOM 3867 N N . MET A 1 478 ? 57.117 1.653 -113.100 1.00 91.88 478 MET A N 1
ATOM 3868 C CA . MET A 1 478 ? 57.746 0.506 -113.768 1.00 91.88 478 MET A CA 1
ATOM 3869 C C . MET A 1 478 ? 57.400 0.462 -115.259 1.00 91.88 478 MET A C 1
ATOM 3871 O O . MET A 1 478 ? 58.290 0.304 -116.098 1.00 91.88 478 MET A O 1
ATOM 3875 N N . LEU A 1 479 ? 56.126 0.657 -115.603 1.00 94.38 479 LEU A N 1
ATOM 3876 C CA . LEU A 1 479 ? 55.660 0.699 -116.988 1.00 94.38 479 LEU A CA 1
ATOM 3877 C C . LEU A 1 479 ? 56.294 1.866 -117.754 1.00 94.38 479 LEU A C 1
ATOM 3879 O O . LEU A 1 479 ? 56.759 1.679 -118.878 1.00 94.38 479 LEU A O 1
ATOM 3883 N N . MET A 1 480 ? 56.369 3.043 -117.133 1.00 92.81 480 MET A N 1
ATOM 3884 C CA . MET A 1 480 ? 57.030 4.222 -117.688 1.00 92.81 480 MET A CA 1
ATOM 3885 C C . MET A 1 480 ? 58.520 3.964 -117.934 1.00 92.81 480 MET A C 1
ATOM 3887 O O . MET A 1 480 ? 58.986 4.217 -119.037 1.00 92.81 480 MET A O 1
ATOM 3891 N N . ASN A 1 481 ? 59.255 3.388 -116.977 1.00 93.06 481 ASN A N 1
ATOM 3892 C CA . ASN A 1 481 ? 60.665 3.023 -117.167 1.00 93.06 481 ASN A CA 1
ATOM 3893 C C . ASN A 1 481 ? 60.859 2.008 -118.305 1.00 93.06 481 ASN A C 1
ATOM 3895 O O . ASN A 1 481 ? 61.814 2.108 -119.077 1.00 93.06 481 ASN A O 1
ATOM 3899 N N . ASN A 1 482 ? 59.953 1.035 -118.439 1.00 92.88 482 ASN A N 1
ATOM 3900 C CA . ASN A 1 482 ? 59.982 0.086 -119.551 1.00 92.88 482 ASN A CA 1
ATOM 3901 C C . ASN A 1 482 ? 59.747 0.797 -120.896 1.00 92.88 482 ASN A C 1
ATOM 3903 O O . ASN A 1 482 ? 60.463 0.551 -121.864 1.00 92.88 482 ASN A O 1
ATOM 3907 N N . LYS A 1 483 ? 58.786 1.728 -120.955 1.00 93.00 483 LYS A N 1
ATOM 3908 C CA . LYS A 1 483 ? 58.532 2.551 -122.147 1.00 93.00 483 LYS A CA 1
ATOM 3909 C C . LYS A 1 483 ? 59.697 3.476 -122.484 1.00 93.00 483 LYS A C 1
ATOM 3911 O O . LYS A 1 483 ? 60.045 3.578 -123.654 1.00 93.00 483 LYS A O 1
ATOM 3916 N N . GLU A 1 484 ? 60.326 4.077 -121.483 1.00 92.94 484 GLU A N 1
ATOM 3917 C CA . GLU A 1 484 ? 61.542 4.876 -121.636 1.00 92.94 484 GLU A CA 1
ATOM 3918 C C . GLU A 1 484 ? 62.676 4.028 -122.225 1.00 92.94 484 GLU A C 1
ATOM 3920 O O . GLU A 1 484 ? 63.317 4.424 -123.192 1.00 92.94 484 GLU A O 1
ATOM 3925 N N . THR A 1 485 ? 62.864 2.806 -121.719 1.00 91.19 485 THR A N 1
ATOM 3926 C CA . THR A 1 485 ? 63.865 1.864 -122.244 1.00 91.19 485 THR A CA 1
ATOM 3927 C C . THR A 1 485 ? 63.580 1.502 -123.706 1.00 91.19 485 THR A C 1
ATOM 3929 O O . THR A 1 485 ? 64.484 1.571 -124.537 1.00 91.19 485 THR A O 1
ATOM 3932 N N . GLN A 1 486 ? 62.318 1.201 -124.044 1.00 92.50 486 GLN A N 1
ATOM 3933 C CA . GLN A 1 486 ? 61.884 0.963 -125.431 1.00 92.50 486 GLN A CA 1
ATOM 3934 C C . GLN A 1 486 ? 62.142 2.182 -126.331 1.00 92.50 486 GLN A C 1
ATOM 3936 O O . GLN A 1 486 ? 62.538 2.028 -127.484 1.00 92.50 486 GLN A O 1
ATOM 3941 N N . LEU A 1 487 ? 61.928 3.398 -125.821 1.00 90.75 487 LEU A N 1
ATOM 3942 C CA . LEU A 1 487 ? 62.157 4.638 -126.560 1.00 90.75 487 LEU A CA 1
ATOM 3943 C C . LEU A 1 487 ? 63.652 4.885 -126.793 1.00 90.75 487 LEU A C 1
ATOM 3945 O O . LEU A 1 487 ? 64.038 5.256 -127.902 1.00 90.75 487 LEU A O 1
ATOM 3949 N N . ILE A 1 488 ? 64.502 4.631 -125.794 1.00 90.38 488 ILE A N 1
ATOM 3950 C CA . ILE A 1 488 ? 65.964 4.684 -125.930 1.00 90.38 488 ILE A CA 1
ATOM 3951 C C . ILE A 1 488 ? 66.438 3.679 -126.987 1.00 90.38 488 ILE A C 1
ATOM 3953 O O . ILE A 1 488 ? 67.239 4.034 -127.852 1.00 90.38 488 ILE A O 1
ATOM 3957 N N . GLU A 1 489 ? 65.923 2.448 -126.960 1.00 91.38 489 GLU A N 1
ATOM 3958 C CA . GLU A 1 489 ? 66.244 1.408 -127.942 1.00 91.38 489 GLU A CA 1
ATOM 3959 C C . GLU A 1 489 ? 65.813 1.814 -129.360 1.00 91.38 489 GLU A C 1
ATOM 3961 O O . GLU A 1 489 ? 66.621 1.771 -130.288 1.00 91.38 489 GLU A O 1
ATOM 3966 N N . ALA A 1 490 ? 64.588 2.326 -129.523 1.00 86.94 490 ALA A N 1
ATOM 3967 C CA . ALA A 1 490 ? 64.102 2.857 -130.796 1.00 86.94 490 ALA A CA 1
ATOM 3968 C C . ALA A 1 490 ? 64.938 4.049 -131.295 1.00 86.94 490 ALA A C 1
ATOM 3970 O O . ALA A 1 490 ? 65.248 4.136 -132.482 1.00 86.94 490 ALA A O 1
ATOM 3971 N N . THR A 1 491 ? 65.347 4.945 -130.395 1.00 89.00 491 THR A N 1
ATOM 3972 C CA . THR A 1 491 ? 66.202 6.098 -130.718 1.00 89.00 491 THR A CA 1
ATOM 3973 C C . THR A 1 491 ? 67.603 5.654 -131.144 1.00 89.00 491 THR A C 1
ATOM 3975 O O . THR A 1 491 ? 68.182 6.237 -132.059 1.00 89.00 491 THR A O 1
ATOM 3978 N N . ASN A 1 492 ? 68.158 4.611 -130.519 1.00 88.50 492 ASN A N 1
ATOM 3979 C CA . ASN A 1 492 ? 69.433 4.025 -130.930 1.00 88.50 492 ASN A CA 1
ATOM 3980 C C . ASN A 1 492 ? 69.322 3.336 -132.298 1.00 88.50 492 ASN A C 1
ATOM 3982 O O . ASN A 1 492 ? 70.169 3.589 -133.148 1.00 88.50 492 ASN A O 1
ATOM 3986 N N . MET A 1 493 ? 68.260 2.560 -132.551 1.00 89.31 493 MET A N 1
ATOM 3987 C CA . MET A 1 493 ? 68.005 1.978 -133.878 1.00 89.31 493 MET A CA 1
ATOM 3988 C C . MET A 1 493 ? 67.861 3.057 -134.957 1.00 89.31 493 MET A C 1
ATOM 3990 O O . MET A 1 493 ? 68.388 2.908 -136.055 1.00 89.31 493 MET A O 1
ATOM 3994 N N . LEU A 1 494 ? 67.170 4.161 -134.656 1.00 86.38 494 LEU A N 1
ATOM 3995 C CA . LEU A 1 494 ? 67.085 5.315 -135.552 1.00 86.38 494 LEU A CA 1
ATOM 3996 C C . LEU A 1 494 ? 68.462 5.923 -135.820 1.00 86.38 494 LEU A C 1
ATOM 3998 O O . LEU A 1 494 ? 68.790 6.167 -136.973 1.00 86.38 494 LEU A O 1
ATOM 4002 N N . ARG A 1 495 ? 69.292 6.103 -134.787 1.00 89.12 495 ARG A N 1
ATOM 4003 C CA . ARG A 1 495 ? 70.664 6.605 -134.947 1.00 89.12 495 ARG A CA 1
ATOM 4004 C C . ARG A 1 495 ? 71.512 5.683 -135.822 1.00 89.12 495 ARG A C 1
ATOM 4006 O O . ARG A 1 495 ? 72.194 6.168 -136.714 1.00 89.12 495 ARG A O 1
ATOM 4013 N N . GLU A 1 496 ? 71.436 4.369 -135.618 1.00 85.44 496 GLU A N 1
ATOM 4014 C CA . GLU A 1 496 ? 72.109 3.387 -136.478 1.00 85.44 496 GLU A CA 1
ATOM 4015 C C . GLU A 1 496 ? 71.626 3.492 -137.927 1.00 85.44 496 GLU A C 1
ATOM 4017 O O . GLU A 1 496 ? 72.434 3.474 -138.855 1.00 85.44 496 GLU A O 1
ATOM 4022 N N . LYS A 1 497 ? 70.313 3.648 -138.141 1.00 85.69 497 LYS A N 1
ATOM 4023 C CA . LYS A 1 497 ? 69.744 3.886 -139.473 1.00 85.69 497 LYS A CA 1
ATOM 4024 C C . LYS A 1 497 ? 70.223 5.207 -140.074 1.00 85.69 497 LYS A C 1
ATOM 4026 O O . LYS A 1 497 ? 70.552 5.210 -141.253 1.00 85.69 497 LYS A O 1
ATOM 4031 N N . ASP A 1 498 ? 70.327 6.282 -139.301 1.00 87.31 498 ASP A N 1
ATOM 4032 C CA . ASP A 1 498 ? 70.894 7.557 -139.752 1.00 87.31 498 ASP A CA 1
ATOM 4033 C C . ASP A 1 498 ? 72.382 7.421 -140.108 1.00 87.31 498 ASP A C 1
ATOM 4035 O O . ASP A 1 498 ? 72.829 7.977 -141.109 1.00 87.31 498 ASP A O 1
ATOM 4039 N N . GLU A 1 499 ? 73.161 6.648 -139.345 1.00 85.06 499 GLU A N 1
ATOM 4040 C CA . GLU A 1 499 ? 74.544 6.299 -139.689 1.00 85.06 499 GLU A CA 1
ATOM 4041 C C . GLU A 1 499 ? 74.603 5.495 -141.000 1.00 85.06 499 GLU A C 1
ATOM 4043 O O . GLU A 1 499 ? 75.408 5.810 -141.877 1.00 85.06 499 GLU A O 1
ATOM 4048 N N . HIS A 1 500 ? 73.714 4.511 -141.187 1.00 83.06 500 HIS A N 1
ATOM 4049 C CA . HIS A 1 500 ? 73.573 3.787 -142.454 1.00 83.06 500 HIS A CA 1
ATOM 4050 C C . HIS A 1 500 ? 73.194 4.717 -143.608 1.00 83.06 500 HIS A C 1
ATOM 4052 O O . HIS A 1 500 ? 73.754 4.594 -144.692 1.00 83.06 500 HIS A O 1
ATOM 4058 N N . VAL A 1 501 ? 72.283 5.667 -143.389 1.00 82.38 501 VAL A N 1
ATOM 4059 C CA . VAL A 1 501 ? 71.914 6.675 -144.387 1.00 82.38 501 VAL A CA 1
ATOM 4060 C C . VAL A 1 501 ? 73.103 7.575 -144.704 1.00 82.38 501 VAL A C 1
ATOM 4062 O O . VAL A 1 501 ? 73.336 7.831 -145.877 1.00 82.38 501 VAL A O 1
ATOM 4065 N N . LYS A 1 502 ? 73.912 7.998 -143.722 1.00 83.19 502 LYS A N 1
ATOM 4066 C CA . LYS A 1 502 ? 75.155 8.749 -143.982 1.00 83.19 502 LYS A CA 1
ATOM 4067 C C . LYS A 1 502 ? 76.151 7.938 -144.810 1.00 83.19 502 LYS A C 1
ATOM 4069 O O . LYS A 1 502 ? 76.762 8.500 -145.716 1.00 83.19 502 LYS A O 1
ATOM 4074 N N . ILE A 1 503 ? 76.303 6.640 -144.530 1.00 81.81 503 ILE A N 1
ATOM 4075 C CA . ILE A 1 503 ? 77.142 5.737 -145.334 1.00 81.81 503 ILE A CA 1
ATOM 4076 C C . ILE A 1 503 ? 76.606 5.684 -146.769 1.00 81.81 503 ILE A C 1
ATOM 4078 O O . ILE A 1 503 ? 77.346 6.005 -147.696 1.00 81.81 503 ILE A O 1
ATOM 4082 N N . ILE A 1 504 ? 75.309 5.417 -146.949 1.00 79.12 504 ILE A N 1
ATOM 4083 C CA . ILE A 1 504 ? 74.645 5.411 -148.263 1.00 79.12 504 ILE A CA 1
ATOM 4084 C C . ILE A 1 504 ? 74.792 6.767 -148.962 1.00 79.12 504 ILE A C 1
ATOM 4086 O O . ILE A 1 504 ? 74.998 6.819 -150.164 1.00 79.12 504 ILE A O 1
ATOM 4090 N N . GLN A 1 505 ? 74.717 7.881 -148.237 1.00 79.94 505 GLN A N 1
ATOM 4091 C CA . GLN A 1 505 ? 74.852 9.222 -148.796 1.00 79.94 505 GLN A CA 1
ATOM 4092 C C . GLN A 1 505 ? 76.297 9.519 -149.219 1.00 79.94 505 GLN A C 1
ATOM 4094 O O . GLN A 1 505 ? 76.512 10.183 -150.232 1.00 79.94 505 GLN A O 1
ATOM 4099 N N . SER A 1 506 ? 77.292 8.997 -148.494 1.00 78.75 506 SER A N 1
ATOM 4100 C CA . SER A 1 506 ? 78.697 9.053 -148.911 1.00 78.75 506 SER A CA 1
ATOM 4101 C C . SER A 1 506 ? 78.966 8.188 -150.149 1.00 78.75 506 SER A C 1
ATOM 4103 O O . SER A 1 506 ? 79.626 8.657 -151.074 1.00 78.75 506 SER A O 1
ATOM 4105 N N . GLU A 1 507 ? 78.369 6.994 -150.231 1.00 79.12 507 GLU A N 1
ATOM 4106 C CA . GLU A 1 507 ? 78.407 6.137 -151.424 1.00 79.12 507 GLU A CA 1
ATOM 4107 C C . GLU A 1 507 ? 77.674 6.789 -152.609 1.00 79.12 507 GLU A C 1
ATOM 4109 O O . GLU A 1 507 ? 78.175 6.783 -153.732 1.00 79.12 507 GLU A O 1
ATOM 4114 N N . LEU A 1 508 ? 76.526 7.430 -152.363 1.00 78.06 508 LEU A N 1
ATOM 4115 C CA . LEU A 1 508 ? 75.750 8.150 -153.370 1.00 78.06 508 LEU A CA 1
ATOM 4116 C C . LEU A 1 508 ? 76.537 9.334 -153.932 1.00 78.06 508 LEU A C 1
ATOM 4118 O O . LEU A 1 508 ? 76.564 9.515 -155.145 1.00 78.06 508 LEU A O 1
ATOM 4122 N N . ASN A 1 509 ? 77.219 10.112 -153.089 1.00 76.31 509 ASN A N 1
ATOM 4123 C CA . ASN A 1 509 ? 78.088 11.198 -153.545 1.00 76.31 509 ASN A CA 1
ATOM 4124 C C . ASN A 1 509 ? 79.237 10.680 -154.427 1.00 76.31 509 ASN A C 1
ATOM 4126 O O . ASN A 1 509 ? 79.546 11.297 -155.446 1.00 76.31 509 ASN A O 1
ATOM 4130 N N . ASP A 1 510 ? 79.796 9.512 -154.105 1.00 76.12 510 ASP A N 1
ATOM 4131 C CA . ASP A 1 510 ? 80.828 8.853 -154.912 1.00 76.12 510 ASP A CA 1
ATOM 4132 C C . ASP A 1 510 ? 80.283 8.379 -156.278 1.00 76.12 510 ASP A C 1
ATOM 4134 O O . ASP A 1 510 ? 80.954 8.482 -157.309 1.00 76.12 510 ASP A O 1
ATOM 4138 N N . THR A 1 511 ? 79.024 7.920 -156.323 1.00 73.56 511 THR A N 1
ATOM 4139 C CA . THR A 1 511 ? 78.330 7.576 -157.581 1.00 73.56 511 THR A CA 1
ATOM 4140 C C . THR A 1 511 ? 77.872 8.794 -158.387 1.00 73.56 511 THR A C 1
ATOM 4142 O O . THR A 1 511 ? 77.946 8.762 -159.612 1.00 73.56 511 THR A O 1
ATOM 4145 N N . ASN A 1 512 ? 77.473 9.892 -157.740 1.00 68.56 512 ASN A N 1
ATOM 4146 C CA . ASN A 1 512 ? 77.111 11.148 -158.402 1.00 68.56 512 ASN A CA 1
ATOM 4147 C C . ASN A 1 512 ? 78.325 11.808 -159.060 1.00 68.56 512 ASN A C 1
ATOM 4149 O O . ASN A 1 512 ? 78.204 12.365 -160.148 1.00 68.56 512 ASN A O 1
ATOM 4153 N N . GLN A 1 513 ? 79.508 11.703 -158.453 1.00 71.44 513 GLN A N 1
ATOM 4154 C CA . GLN A 1 513 ? 80.739 12.178 -159.080 1.00 71.44 513 GLN A CA 1
ATOM 4155 C C . GLN A 1 513 ? 81.065 11.389 -160.360 1.00 71.44 513 GLN A C 1
ATOM 4157 O O . GLN A 1 513 ? 81.437 11.981 -161.371 1.00 71.44 513 GLN A O 1
ATOM 4162 N N . LYS A 1 514 ? 80.812 10.074 -160.357 1.00 67.88 514 LYS A N 1
ATOM 4163 C CA . LYS A 1 514 ? 80.907 9.215 -161.551 1.00 67.88 514 LYS A CA 1
ATOM 4164 C C . LYS A 1 514 ? 79.794 9.496 -162.579 1.00 67.88 514 LYS A C 1
ATOM 4166 O O . LYS A 1 514 ? 80.018 9.335 -163.775 1.00 67.88 514 LYS A O 1
ATOM 4171 N N . ALA A 1 515 ? 78.613 9.946 -162.146 1.00 59.91 515 ALA A N 1
ATOM 4172 C CA . ALA A 1 515 ? 77.518 10.357 -163.030 1.00 59.91 515 ALA A CA 1
ATOM 4173 C C . ALA A 1 515 ? 77.799 11.697 -163.739 1.00 59.91 515 ALA A C 1
ATOM 4175 O O . ALA A 1 515 ? 77.508 11.816 -164.926 1.00 59.91 515 ALA A O 1
ATOM 4176 N N . PHE A 1 516 ? 78.453 12.656 -163.073 1.00 64.44 516 PHE A N 1
ATOM 4177 C CA . PHE A 1 516 ? 78.892 13.924 -163.681 1.00 64.44 516 PHE A CA 1
ATOM 4178 C C . PHE A 1 516 ? 79.894 13.722 -164.839 1.00 64.44 516 PHE A C 1
ATOM 4180 O O . PHE A 1 516 ? 79.877 14.457 -165.830 1.00 64.44 516 PHE A O 1
ATOM 4187 N N . GLU A 1 517 ? 80.740 12.690 -164.759 1.00 59.00 517 GLU A N 1
ATOM 4188 C CA . GLU A 1 517 ? 81.654 12.297 -165.846 1.00 59.00 517 GLU A CA 1
ATOM 4189 C C . GLU A 1 517 ? 80.919 11.648 -167.036 1.00 59.00 517 GLU A C 1
ATOM 4191 O O . GLU A 1 517 ? 81.386 11.725 -168.173 1.00 59.00 517 GLU A O 1
ATOM 4196 N N . ALA A 1 518 ? 79.745 11.050 -166.805 1.00 58.12 518 ALA A N 1
ATOM 4197 C CA . ALA A 1 518 ? 78.887 10.495 -167.854 1.00 58.12 518 ALA A CA 1
ATOM 4198 C C . ALA A 1 518 ? 77.942 11.550 -168.475 1.00 58.12 518 ALA A C 1
ATOM 4200 O O . ALA A 1 518 ? 77.635 11.480 -169.667 1.00 58.12 518 ALA A O 1
ATOM 4201 N N . GLU A 1 519 ? 77.521 12.558 -167.702 1.00 52.31 519 GLU A N 1
ATOM 4202 C CA . GLU A 1 519 ? 76.617 13.645 -168.114 1.00 52.31 519 GLU A CA 1
ATOM 4203 C C . GLU A 1 519 ? 77.231 14.552 -169.197 1.00 52.31 519 GLU A C 1
ATOM 4205 O O . GLU A 1 519 ? 76.563 14.909 -170.169 1.00 52.31 519 GLU A O 1
ATOM 4210 N N . THR A 1 520 ? 78.544 14.791 -169.144 1.00 60.28 520 THR A N 1
ATOM 4211 C CA . THR A 1 520 ? 79.278 15.559 -170.172 1.00 60.28 520 THR A CA 1
ATOM 4212 C C . THR A 1 520 ? 79.355 14.862 -171.540 1.00 60.28 520 THR A C 1
ATOM 4214 O O . THR A 1 520 ? 79.617 15.511 -172.554 1.00 60.28 520 THR A O 1
ATOM 4217 N N . VAL A 1 521 ? 79.086 13.552 -171.612 1.00 57.38 521 VAL A N 1
ATOM 4218 C CA . VAL A 1 521 ? 79.055 12.785 -172.873 1.00 57.38 521 VAL A CA 1
ATOM 4219 C C . VAL A 1 521 ? 77.631 12.684 -173.444 1.00 57.38 521 VAL A C 1
ATOM 4221 O O . VAL A 1 521 ? 77.459 12.555 -174.659 1.00 57.38 521 VAL A O 1
ATOM 4224 N N . VAL A 1 522 ? 76.597 12.823 -172.607 1.00 53.06 522 VAL A N 1
ATOM 4225 C CA . VAL A 1 522 ? 75.177 12.753 -173.010 1.00 53.06 522 VAL A CA 1
ATOM 4226 C C . VAL A 1 522 ? 74.638 14.101 -173.526 1.00 53.06 522 VAL A C 1
ATOM 4228 O O . VAL A 1 522 ? 73.719 14.120 -174.349 1.00 53.06 522 VAL A O 1
ATOM 4231 N N . GLU A 1 523 ? 75.275 15.225 -173.184 1.00 49.66 523 GLU A N 1
ATOM 4232 C CA . GLU A 1 523 ? 74.868 16.585 -173.588 1.00 49.66 523 GLU A CA 1
ATOM 4233 C C . GLU A 1 523 ? 74.989 16.879 -175.105 1.00 49.66 523 GLU A C 1
ATOM 4235 O O . GLU A 1 523 ? 74.474 17.880 -175.601 1.00 49.66 523 GLU A O 1
ATOM 4240 N N . ARG A 1 524 ? 75.612 15.993 -175.900 1.00 50.84 524 ARG A N 1
ATOM 4241 C CA . ARG A 1 524 ? 75.822 16.215 -177.347 1.00 50.84 524 ARG A CA 1
ATOM 4242 C C . ARG A 1 524 ? 74.825 15.509 -178.274 1.00 50.84 524 ARG A C 1
ATOM 4244 O O . ARG A 1 524 ? 74.862 15.774 -179.475 1.00 50.84 524 ARG A O 1
ATOM 4251 N N . ILE A 1 525 ? 73.961 14.613 -177.781 1.00 45.06 525 ILE A N 1
ATOM 4252 C CA . ILE A 1 525 ? 73.185 13.719 -178.675 1.00 45.06 525 ILE A CA 1
ATOM 4253 C C . ILE A 1 525 ? 71.660 13.728 -178.448 1.00 45.06 525 ILE A C 1
ATOM 4255 O O . ILE A 1 525 ? 70.926 13.342 -179.358 1.00 45.06 525 ILE A O 1
ATOM 4259 N N . LEU A 1 526 ? 71.121 14.247 -177.340 1.00 40.69 526 LEU A N 1
ATOM 4260 C CA . LEU A 1 526 ? 69.680 14.123 -177.065 1.00 40.69 526 LEU A CA 1
ATOM 4261 C C . LEU A 1 526 ? 68.857 15.417 -177.259 1.00 40.69 526 LEU A C 1
ATOM 4263 O O . LEU A 1 526 ? 68.371 16.012 -176.307 1.00 40.69 526 LEU A O 1
ATOM 4267 N N . GLY A 1 527 ? 68.586 15.764 -178.522 1.00 41.59 527 GLY A N 1
ATOM 4268 C CA . GLY A 1 527 ? 67.226 16.169 -178.911 1.00 41.59 527 GLY A CA 1
ATOM 4269 C C . GLY A 1 527 ? 66.882 17.662 -179.018 1.00 41.59 527 GLY A C 1
ATOM 4270 O O . GLY A 1 527 ? 66.402 18.277 -178.075 1.00 41.59 527 GLY A O 1
ATOM 4271 N N . LEU A 1 528 ? 66.893 18.163 -180.261 1.00 37.53 528 LEU A N 1
ATOM 4272 C CA . LEU A 1 528 ? 65.977 19.215 -180.727 1.00 37.53 528 LEU A CA 1
ATOM 4273 C C . LEU A 1 528 ? 64.563 18.680 -181.030 1.00 37.53 528 LEU A C 1
ATOM 4275 O O . LEU A 1 528 ? 63.700 19.449 -181.434 1.00 37.53 528 LEU A O 1
ATOM 4279 N N . THR A 1 529 ? 64.288 17.381 -180.893 1.00 42.59 529 THR A N 1
ATOM 4280 C CA . THR A 1 529 ? 63.017 16.829 -181.378 1.00 42.59 529 THR A CA 1
ATOM 4281 C C . THR A 1 529 ? 62.748 15.477 -180.741 1.00 42.59 529 THR A C 1
ATOM 4283 O O . THR A 1 529 ? 63.472 14.545 -181.059 1.00 42.59 529 THR A O 1
ATOM 4286 N N . ASN A 1 530 ? 61.711 15.317 -179.911 1.00 32.41 530 ASN A N 1
ATOM 4287 C CA . ASN A 1 530 ? 61.199 13.978 -179.590 1.00 32.41 530 ASN A CA 1
ATOM 4288 C C . ASN A 1 530 ? 59.704 13.973 -179.214 1.00 32.41 530 ASN A C 1
ATOM 4290 O O . ASN A 1 530 ? 59.246 14.760 -178.391 1.00 32.41 530 ASN A O 1
ATOM 4294 N N . LYS A 1 531 ? 58.958 13.053 -179.845 1.00 33.88 531 LYS A N 1
ATOM 4295 C CA . LYS A 1 531 ? 57.536 12.709 -179.642 1.00 33.88 531 LYS A CA 1
ATOM 4296 C C . LYS A 1 531 ? 57.443 11.238 -179.197 1.00 33.88 531 LYS A C 1
ATOM 4298 O O . LYS A 1 531 ? 57.872 10.409 -179.991 1.00 33.88 531 LYS A O 1
ATOM 4303 N N . LEU A 1 532 ? 56.819 10.929 -178.045 1.00 31.91 532 LEU A N 1
ATOM 4304 C CA . LEU A 1 532 ? 55.842 9.825 -177.812 1.00 31.91 532 LEU A CA 1
ATOM 4305 C C . LEU A 1 532 ? 55.454 9.650 -176.307 1.00 31.91 532 LEU A C 1
ATOM 4307 O O . LEU A 1 532 ? 56.313 9.395 -175.479 1.00 31.91 532 LEU A O 1
ATOM 4311 N N . VAL A 1 533 ? 54.151 9.772 -175.998 1.00 30.25 533 VAL A N 1
ATOM 4312 C CA . VAL A 1 533 ? 53.221 8.796 -175.346 1.00 30.25 533 VAL A CA 1
ATOM 4313 C C . VAL A 1 533 ? 53.555 8.061 -174.002 1.00 30.25 533 VAL A C 1
ATOM 4315 O O . VAL A 1 533 ? 54.330 7.117 -173.978 1.00 30.25 533 VAL A O 1
ATOM 4318 N N . THR A 1 534 ? 52.771 8.441 -172.962 1.00 28.97 534 THR A N 1
ATOM 4319 C CA . THR A 1 534 ? 52.019 7.713 -171.873 1.00 28.97 534 THR A CA 1
ATOM 4320 C C . THR A 1 534 ? 52.632 6.868 -170.731 1.00 28.97 534 THR A C 1
ATOM 4322 O O . THR A 1 534 ? 53.496 6.035 -170.958 1.00 28.97 534 THR A O 1
ATOM 4325 N N . SER A 1 535 ? 51.885 6.910 -169.598 1.00 28.28 535 SER A N 1
ATOM 4326 C CA . SER A 1 535 ? 51.412 5.791 -168.720 1.00 28.28 535 SER A CA 1
ATOM 4327 C C . SER A 1 535 ? 52.195 5.546 -167.406 1.00 28.28 535 SER A C 1
ATOM 4329 O O . SER A 1 535 ? 53.377 5.256 -167.489 1.00 28.28 535 SER A O 1
ATOM 4331 N N . ILE A 1 536 ? 51.689 5.802 -166.176 1.00 32.34 536 ILE A N 1
ATOM 4332 C CA . ILE A 1 536 ? 50.607 5.185 -165.338 1.00 32.34 536 ILE A CA 1
ATOM 4333 C C . ILE A 1 536 ? 51.143 4.144 -164.303 1.00 32.34 536 ILE A C 1
ATOM 4335 O O . ILE A 1 536 ? 51.907 3.268 -164.691 1.00 32.34 536 ILE A O 1
ATOM 4339 N N . LYS A 1 537 ? 50.579 4.205 -163.064 1.00 32.09 537 LYS A N 1
ATOM 4340 C CA . LYS A 1 537 ? 50.367 3.155 -162.008 1.00 32.09 537 LYS A CA 1
ATOM 4341 C C . LYS A 1 537 ? 51.482 2.820 -160.995 1.00 32.09 537 LYS A C 1
ATOM 4343 O O . LYS A 1 537 ? 52.639 3.062 -161.297 1.00 32.09 537 LYS A O 1
ATOM 4348 N N . ASP A 1 538 ? 51.241 2.313 -159.770 1.00 26.86 538 ASP A N 1
ATOM 4349 C CA . ASP A 1 538 ? 50.146 1.590 -159.041 1.00 26.86 538 ASP A CA 1
ATOM 4350 C C . ASP A 1 538 ? 50.357 1.872 -157.505 1.00 26.86 538 ASP A C 1
ATOM 4352 O O . ASP A 1 538 ? 51.475 2.227 -157.131 1.00 26.86 538 ASP A O 1
ATOM 4356 N N . GLU A 1 539 ? 49.372 2.004 -156.595 1.00 36.25 539 GLU A N 1
ATOM 4357 C CA . GLU A 1 539 ? 48.431 1.041 -155.942 1.00 36.25 539 GLU A CA 1
ATOM 4358 C C . GLU A 1 539 ? 48.968 0.234 -154.723 1.00 36.25 539 GLU A C 1
ATOM 4360 O O . GLU A 1 539 ? 50.150 -0.091 -154.644 1.00 36.25 539 GLU A O 1
ATOM 4365 N N . ASP A 1 540 ? 48.014 -0.087 -153.823 1.00 28.72 540 ASP A N 1
ATOM 4366 C CA . ASP A 1 540 ? 47.887 -1.277 -152.949 1.00 28.72 540 ASP A CA 1
ATOM 4367 C C . ASP A 1 540 ? 48.147 -1.290 -151.399 1.00 28.72 540 ASP A C 1
ATOM 4369 O O . ASP A 1 540 ? 49.251 -1.501 -150.906 1.00 28.72 540 ASP A O 1
ATOM 4373 N N . THR A 1 541 ? 47.017 -1.326 -150.646 1.00 28.58 541 THR A N 1
ATOM 4374 C CA . THR A 1 541 ? 46.481 -2.429 -149.766 1.00 28.58 541 THR A CA 1
ATOM 4375 C C . THR A 1 541 ? 46.673 -2.600 -148.224 1.00 28.58 541 THR A C 1
ATOM 4377 O O . THR A 1 541 ? 47.767 -2.836 -147.733 1.00 28.58 541 THR A O 1
ATOM 4380 N N . ASN A 1 542 ? 45.497 -2.741 -147.548 1.00 31.19 542 ASN A N 1
ATOM 4381 C CA . ASN A 1 542 ? 45.028 -3.713 -146.497 1.00 31.19 542 ASN A CA 1
ATOM 4382 C C . ASN A 1 542 ? 45.657 -3.703 -145.059 1.00 31.19 542 ASN A C 1
ATOM 4384 O O . ASN A 1 542 ? 46.825 -3.397 -144.917 1.00 31.19 542 ASN A O 1
ATOM 4388 N N . SER A 1 543 ? 45.027 -4.041 -143.901 1.00 28.41 543 SER A N 1
ATOM 4389 C CA . SER A 1 543 ? 43.896 -4.930 -143.516 1.00 28.41 543 SER A CA 1
ATOM 4390 C C . SER A 1 543 ? 43.484 -4.812 -141.998 1.00 28.41 543 SER A C 1
ATOM 4392 O O . SER A 1 543 ? 44.361 -4.683 -141.156 1.00 28.41 543 SER A O 1
ATOM 4394 N N . SER A 1 544 ? 42.178 -4.969 -141.673 1.00 31.31 544 SER A N 1
ATOM 4395 C CA . SER A 1 544 ? 41.499 -5.743 -140.564 1.00 31.31 544 SER A CA 1
ATOM 4396 C C . SER A 1 544 ? 41.553 -5.485 -139.009 1.00 31.31 544 SER A C 1
ATOM 4398 O O . SER A 1 544 ? 42.589 -5.650 -138.385 1.00 31.31 544 SER A O 1
ATOM 4400 N N . ARG A 1 545 ? 40.349 -5.228 -138.408 1.00 27.55 545 ARG A N 1
ATOM 4401 C CA . ARG A 1 545 ? 39.557 -5.768 -137.211 1.00 27.55 545 ARG A CA 1
ATOM 4402 C C . ARG A 1 545 ? 40.145 -6.828 -136.195 1.00 27.55 545 ARG A C 1
ATOM 4404 O O . ARG A 1 545 ? 41.124 -7.447 -136.585 1.00 27.55 545 ARG A O 1
ATOM 4411 N N . PRO A 1 546 ? 39.446 -7.330 -135.100 1.00 53.66 546 PRO A N 1
ATOM 4412 C CA . PRO A 1 546 ? 38.440 -6.835 -134.075 1.00 53.66 546 PRO A CA 1
ATOM 4413 C C . PRO A 1 546 ? 38.470 -7.450 -132.593 1.00 53.66 546 PRO A C 1
ATOM 4415 O O . PRO A 1 546 ? 39.180 -8.415 -132.355 1.00 53.66 546 PRO A O 1
ATOM 4418 N N . LEU A 1 547 ? 37.532 -7.015 -131.692 1.00 30.59 547 LEU A N 1
ATOM 4419 C CA . LEU A 1 547 ? 36.601 -7.790 -130.766 1.00 30.59 547 LEU A CA 1
ATOM 4420 C C . LEU A 1 547 ? 36.833 -8.103 -129.229 1.00 30.59 547 LEU A C 1
ATOM 4422 O O . LEU A 1 547 ? 37.866 -8.649 -128.871 1.00 30.59 547 LEU A O 1
ATOM 4426 N N . LEU A 1 548 ? 35.719 -7.944 -128.443 1.00 30.83 548 LEU A N 1
ATOM 4427 C CA . LEU A 1 548 ? 35.142 -8.660 -127.232 1.00 30.83 548 LEU A CA 1
ATOM 4428 C C . LEU A 1 548 ? 35.840 -8.572 -125.827 1.00 30.83 548 LEU A C 1
ATOM 4430 O O . LEU A 1 548 ? 37.045 -8.391 -125.798 1.00 30.83 548 LEU A O 1
ATOM 4434 N N . ASP A 1 549 ? 35.252 -8.714 -124.610 1.00 30.44 549 ASP A N 1
ATOM 4435 C CA . ASP A 1 549 ? 33.923 -9.059 -124.015 1.00 30.44 549 ASP A CA 1
ATOM 4436 C C . ASP A 1 549 ? 33.918 -8.835 -122.460 1.00 30.44 549 ASP A C 1
ATOM 4438 O O . ASP A 1 549 ? 34.993 -8.704 -121.876 1.00 30.44 549 ASP A O 1
ATOM 4442 N N . GLY A 1 550 ? 32.744 -8.941 -121.797 1.00 33.97 550 GLY A N 1
ATOM 4443 C CA . GLY A 1 550 ? 32.549 -9.366 -120.382 1.00 33.97 550 GLY A CA 1
ATOM 4444 C C . GLY A 1 550 ? 31.802 -8.351 -119.486 1.00 33.97 550 GLY A C 1
ATOM 4445 O O . GLY A 1 550 ? 32.399 -7.361 -119.088 1.00 33.97 550 GLY A O 1
ATOM 4446 N N . MET A 1 551 ? 30.495 -8.391 -119.169 1.00 29.52 551 MET A N 1
ATOM 4447 C CA . MET A 1 551 ? 29.521 -9.425 -118.742 1.00 29.52 551 MET A CA 1
ATOM 4448 C C . MET A 1 551 ? 29.613 -9.801 -117.242 1.00 29.52 551 MET A C 1
ATOM 4450 O O . MET A 1 551 ? 30.547 -10.474 -116.824 1.00 29.52 551 MET A O 1
ATOM 4454 N N . GLY A 1 552 ? 28.602 -9.417 -116.444 1.00 31.23 552 GLY A N 1
ATOM 4455 C CA . GLY A 1 552 ? 28.412 -9.877 -115.055 1.00 31.23 552 GLY A CA 1
ATOM 4456 C C . GLY A 1 552 ? 27.243 -9.183 -114.332 1.00 31.23 552 GLY A C 1
ATOM 4457 O O . GLY A 1 552 ? 27.304 -7.989 -114.073 1.00 31.23 552 GLY A O 1
ATOM 4458 N N . ASN A 1 553 ? 26.168 -9.924 -114.048 1.00 33.72 553 ASN A N 1
ATOM 4459 C CA . ASN A 1 553 ? 24.850 -9.454 -113.592 1.00 33.72 553 ASN A CA 1
ATOM 4460 C C . ASN A 1 553 ? 24.626 -9.565 -112.058 1.00 33.72 553 ASN A C 1
ATOM 4462 O O . ASN A 1 553 ? 25.367 -10.292 -111.405 1.00 33.72 553 ASN A O 1
ATOM 4466 N N . GLN A 1 554 ? 23.465 -9.040 -111.595 1.00 35.41 554 GLN A N 1
ATOM 4467 C CA . GLN A 1 554 ? 22.605 -9.533 -110.476 1.00 35.41 554 GLN A CA 1
ATOM 4468 C C . GLN A 1 554 ? 23.048 -9.167 -109.033 1.00 35.41 554 GLN A C 1
ATOM 4470 O O . GLN A 1 554 ? 24.232 -9.119 -108.761 1.00 35.41 554 GLN A O 1
ATOM 4475 N N . LEU A 1 555 ? 22.208 -8.904 -108.016 1.00 28.25 555 LEU A N 1
ATOM 4476 C CA . LEU A 1 555 ? 20.755 -8.933 -107.778 1.00 28.25 555 LEU A CA 1
ATOM 4477 C C . LEU A 1 555 ? 20.494 -8.229 -106.409 1.00 28.25 555 LEU A C 1
ATOM 4479 O O . LEU A 1 555 ? 21.312 -8.357 -105.509 1.00 28.25 555 LEU A O 1
ATOM 4483 N N . LEU A 1 556 ? 19.354 -7.543 -106.254 1.00 36.94 556 LEU A N 1
ATOM 4484 C CA . LEU A 1 556 ? 18.452 -7.551 -105.079 1.00 36.94 556 LEU A CA 1
ATOM 4485 C C . LEU A 1 556 ? 19.031 -7.747 -103.651 1.00 36.94 556 LEU A C 1
ATOM 4487 O O . LEU A 1 556 ? 19.203 -8.884 -103.244 1.00 36.94 556 LEU A O 1
ATOM 4491 N N . GLU A 1 557 ? 19.099 -6.678 -102.841 1.00 38.38 557 GLU A N 1
ATOM 4492 C CA . GLU A 1 557 ? 18.661 -6.706 -101.425 1.00 38.38 557 GLU A CA 1
ATOM 4493 C C . GLU A 1 557 ? 18.532 -5.275 -100.867 1.00 38.38 557 GLU A C 1
ATOM 4495 O O . GLU A 1 557 ? 19.433 -4.696 -100.268 1.00 38.38 557 GLU A O 1
ATOM 4500 N N . ARG A 1 558 ? 17.391 -4.644 -101.137 1.00 36.84 558 ARG A N 1
ATOM 4501 C CA . ARG A 1 558 ? 16.994 -3.369 -100.533 1.00 36.84 558 ARG A CA 1
ATOM 4502 C C . ARG A 1 558 ? 15.527 -3.554 -100.179 1.00 36.84 558 ARG A C 1
ATOM 4504 O O . ARG A 1 558 ? 14.752 -3.764 -101.106 1.00 36.84 558 ARG A O 1
ATOM 4511 N N . LEU A 1 559 ? 15.211 -3.522 -98.879 1.00 41.69 559 LEU A N 1
ATOM 4512 C CA . LEU A 1 559 ? 13.897 -3.622 -98.202 1.00 41.69 559 LEU A CA 1
ATOM 4513 C C . LEU A 1 559 ? 13.831 -4.791 -97.199 1.00 41.69 559 LEU A C 1
ATOM 4515 O O . LEU A 1 559 ? 13.247 -5.826 -97.503 1.00 41.69 559 LEU A O 1
ATOM 4519 N N . SER A 1 560 ? 14.380 -4.603 -95.992 1.00 42.59 560 SER A N 1
ATOM 4520 C CA . SER A 1 560 ? 13.935 -5.264 -94.745 1.00 42.59 560 SER A CA 1
ATOM 4521 C C . SER A 1 560 ? 14.695 -4.702 -93.535 1.00 42.59 560 SER A C 1
ATOM 4523 O O . SER A 1 560 ? 15.646 -5.321 -93.082 1.00 42.59 560 SER A O 1
ATOM 4525 N N . GLU A 1 561 ? 14.299 -3.546 -92.991 1.00 45.03 561 GLU A N 1
ATOM 4526 C CA . GLU A 1 561 ? 14.844 -3.101 -91.686 1.00 45.03 561 GLU A CA 1
ATOM 4527 C C . GLU A 1 561 ? 13.868 -2.320 -90.780 1.00 45.03 561 GLU A C 1
ATOM 4529 O O . GLU A 1 561 ? 14.116 -2.198 -89.583 1.00 45.03 561 GLU A O 1
ATOM 4534 N N . GLU A 1 562 ? 12.696 -1.894 -91.262 1.00 46.72 562 GLU A N 1
ATOM 4535 C CA . GLU A 1 562 ? 11.788 -1.066 -90.447 1.00 46.72 562 GLU A CA 1
ATOM 4536 C C . GLU A 1 562 ? 10.903 -1.805 -89.398 1.00 46.72 562 GLU A C 1
ATOM 4538 O O . GLU A 1 562 ? 10.639 -1.210 -88.354 1.00 46.72 562 GLU A O 1
ATOM 4543 N N . PRO A 1 563 ? 10.450 -3.076 -89.549 1.00 51.72 563 PRO A N 1
ATOM 4544 C CA . PRO A 1 563 ? 9.587 -3.717 -88.533 1.00 51.72 563 PRO A CA 1
ATOM 4545 C C . PRO A 1 563 ? 10.339 -4.339 -87.339 1.00 51.72 563 PRO A C 1
ATOM 4547 O O . PRO A 1 563 ? 9.739 -4.641 -86.306 1.00 51.72 563 PRO A O 1
ATOM 4550 N N . ALA A 1 564 ? 11.651 -4.571 -87.467 1.00 53.97 564 ALA A N 1
ATOM 4551 C CA . ALA A 1 564 ? 12.443 -5.314 -86.481 1.00 53.97 564 ALA A CA 1
ATOM 4552 C C . ALA A 1 564 ? 12.851 -4.469 -85.261 1.00 53.97 564 ALA A C 1
ATOM 4554 O O . ALA A 1 564 ? 13.160 -5.011 -84.197 1.00 53.97 564 ALA A O 1
ATOM 4555 N N . ILE A 1 565 ? 12.858 -3.143 -85.403 1.00 60.25 565 ILE A N 1
ATOM 4556 C CA . ILE A 1 565 ? 13.289 -2.215 -84.353 1.00 60.25 565 ILE A CA 1
ATOM 4557 C C . ILE A 1 565 ? 12.153 -1.999 -83.340 1.00 60.25 565 ILE A C 1
ATOM 4559 O O . ILE A 1 565 ? 12.395 -2.085 -82.137 1.00 60.25 565 ILE A O 1
ATOM 4563 N N . GLU A 1 566 ? 10.908 -1.840 -83.800 1.00 60.44 566 GLU A N 1
ATOM 4564 C CA . GLU A 1 566 ? 9.723 -1.638 -82.948 1.00 60.44 566 GLU A CA 1
ATOM 4565 C C . GLU A 1 566 ? 9.430 -2.862 -82.055 1.00 60.44 566 GLU A C 1
ATOM 4567 O O . GLU A 1 566 ? 9.282 -2.729 -80.837 1.00 60.44 566 GLU A O 1
ATOM 4572 N N . MET A 1 567 ? 9.454 -4.083 -82.616 1.00 66.44 567 MET A N 1
ATOM 4573 C CA . MET A 1 567 ? 9.311 -5.314 -81.819 1.00 66.44 567 MET A CA 1
ATOM 4574 C C . MET A 1 567 ? 10.450 -5.486 -80.805 1.00 66.44 567 MET A C 1
ATOM 4576 O O . MET A 1 567 ? 10.204 -5.891 -79.669 1.00 66.44 567 MET A O 1
ATOM 4580 N N . ARG A 1 568 ? 11.690 -5.122 -81.163 1.00 71.00 568 ARG A N 1
ATOM 4581 C CA . ARG A 1 568 ? 12.845 -5.196 -80.252 1.00 71.00 568 ARG A CA 1
ATOM 4582 C C . ARG A 1 568 ? 12.718 -4.210 -79.082 1.00 71.00 568 ARG A C 1
ATOM 4584 O O . ARG A 1 568 ? 13.149 -4.524 -77.972 1.00 71.00 568 ARG A O 1
ATOM 4591 N N . TRP A 1 569 ? 12.116 -3.038 -79.299 1.00 74.19 569 TRP A N 1
ATOM 4592 C CA . TRP A 1 569 ? 11.833 -2.063 -78.240 1.00 74.19 569 TRP A CA 1
ATOM 4593 C C . TRP A 1 569 ? 10.708 -2.512 -77.308 1.00 74.19 569 TRP A C 1
ATOM 4595 O O . TRP A 1 569 ? 10.863 -2.413 -76.088 1.00 74.19 569 TRP A O 1
ATOM 4605 N N . GLN A 1 570 ? 9.616 -3.059 -77.848 1.00 73.81 570 GLN A N 1
ATOM 4606 C CA . GLN A 1 570 ? 8.546 -3.627 -77.024 1.00 73.81 570 GLN A CA 1
ATOM 4607 C C . GLN A 1 570 ? 9.027 -4.836 -76.215 1.00 73.81 570 GLN A C 1
ATOM 4609 O O . GLN A 1 570 ? 8.724 -4.933 -75.027 1.00 73.81 570 GLN A O 1
ATOM 4614 N N . GLN A 1 571 ? 9.862 -5.694 -76.805 1.00 77.19 571 GLN A N 1
ATOM 4615 C CA . GLN A 1 571 ? 10.466 -6.828 -76.108 1.00 77.19 571 GLN A CA 1
ATOM 4616 C C . GLN A 1 571 ? 11.387 -6.378 -74.963 1.00 77.19 571 GLN A C 1
ATOM 4618 O O . GLN A 1 571 ? 11.245 -6.868 -73.847 1.00 77.19 571 GLN A O 1
ATOM 4623 N N . LYS A 1 572 ? 12.242 -5.366 -75.174 1.00 82.69 572 LYS A N 1
ATOM 4624 C CA . LYS A 1 572 ? 13.072 -4.784 -74.099 1.00 82.69 572 LYS A CA 1
ATOM 4625 C C . LYS A 1 572 ? 12.255 -4.116 -72.990 1.00 82.69 572 LYS A C 1
ATOM 4627 O O . LYS A 1 572 ? 12.686 -4.099 -71.836 1.00 82.69 572 LYS A O 1
ATOM 4632 N N . ARG A 1 573 ? 11.107 -3.518 -73.319 1.00 82.56 573 ARG A N 1
ATOM 4633 C CA . ARG A 1 573 ? 10.203 -2.920 -72.326 1.00 82.56 573 ARG A CA 1
ATOM 4634 C C . ARG A 1 573 ? 9.539 -3.997 -71.472 1.00 82.56 573 ARG A C 1
ATOM 4636 O O . ARG A 1 573 ? 9.593 -3.899 -70.250 1.00 82.56 573 ARG A O 1
ATOM 4643 N N . LEU A 1 574 ? 9.000 -5.039 -72.104 1.00 84.44 574 LEU A N 1
ATOM 4644 C CA . LEU A 1 574 ? 8.407 -6.183 -71.412 1.00 84.44 574 LEU A CA 1
ATOM 4645 C C . LEU A 1 574 ? 9.444 -6.954 -70.586 1.00 84.44 574 LEU A C 1
ATOM 4647 O O . LEU A 1 574 ? 9.129 -7.381 -69.484 1.00 84.44 574 LEU A O 1
ATOM 4651 N N . GLU A 1 575 ? 10.693 -7.073 -71.047 1.00 84.31 575 GLU A N 1
ATOM 4652 C CA . GLU A 1 575 ? 11.789 -7.661 -70.260 1.00 84.31 575 GLU A CA 1
ATOM 4653 C C . GLU A 1 575 ? 12.088 -6.859 -68.987 1.00 84.31 575 GLU A C 1
ATOM 4655 O O . GLU A 1 575 ? 12.280 -7.450 -67.927 1.00 84.31 575 GLU A O 1
ATOM 4660 N N . LYS A 1 576 ? 12.076 -5.521 -69.052 1.00 88.19 576 LYS A N 1
ATOM 4661 C CA . LYS A 1 576 ? 12.248 -4.670 -67.862 1.00 88.19 576 LYS A CA 1
ATOM 4662 C C . LYS A 1 576 ? 11.061 -4.755 -66.907 1.00 88.19 576 LYS A C 1
ATOM 4664 O O . LYS A 1 576 ? 11.265 -4.808 -65.699 1.00 88.19 576 LYS A O 1
ATOM 4669 N N . GLU A 1 577 ? 9.839 -4.766 -67.434 1.00 85.88 577 GLU A N 1
ATOM 4670 C CA . GLU A 1 577 ? 8.625 -4.931 -66.628 1.00 85.88 577 GLU A CA 1
ATOM 4671 C C . GLU A 1 577 ? 8.589 -6.321 -65.966 1.00 85.88 577 GLU A C 1
ATOM 4673 O O . GLU A 1 577 ? 8.259 -6.429 -64.786 1.00 85.88 577 GLU A O 1
ATOM 4678 N N . LEU A 1 578 ? 9.025 -7.370 -66.675 1.00 87.19 578 LEU A N 1
ATOM 4679 C CA . LEU A 1 578 ? 9.187 -8.723 -66.142 1.00 87.19 578 LEU A CA 1
ATOM 4680 C C . LEU A 1 578 ? 10.256 -8.770 -65.042 1.00 87.19 578 LEU A C 1
ATOM 4682 O O . LEU A 1 578 ? 10.035 -9.396 -64.008 1.00 87.19 578 LEU A O 1
ATOM 4686 N N . GLU A 1 579 ? 11.404 -8.121 -65.236 1.00 90.44 579 GLU A N 1
ATOM 4687 C CA . GLU A 1 579 ? 12.473 -8.113 -64.233 1.00 90.44 579 GLU A CA 1
ATOM 4688 C C . GLU A 1 579 ? 12.057 -7.344 -62.971 1.00 90.44 579 GLU A C 1
ATOM 4690 O O . GLU A 1 579 ? 12.243 -7.835 -61.859 1.00 90.44 579 GLU A O 1
ATOM 4695 N N . LEU A 1 580 ? 11.361 -6.215 -63.128 1.00 90.56 580 LEU A N 1
ATOM 4696 C CA . LEU A 1 580 ? 10.784 -5.464 -62.011 1.00 90.56 580 LEU A CA 1
ATOM 4697 C C . LEU A 1 580 ? 9.682 -6.259 -61.289 1.00 90.56 580 LEU A C 1
ATOM 4699 O O . LEU A 1 580 ? 9.582 -6.218 -60.061 1.00 90.56 580 LEU A O 1
ATOM 4703 N N . ALA A 1 581 ? 8.877 -7.034 -62.022 1.00 86.25 581 ALA A N 1
ATOM 4704 C CA . ALA A 1 581 ? 7.901 -7.946 -61.431 1.00 86.25 581 ALA A CA 1
ATOM 4705 C C . ALA A 1 581 ? 8.575 -9.086 -60.647 1.00 86.25 581 ALA A C 1
ATOM 4707 O O . ALA A 1 581 ? 8.117 -9.416 -59.553 1.00 86.25 581 ALA A O 1
ATOM 4708 N N . LYS A 1 582 ? 9.687 -9.649 -61.143 1.00 90.50 582 LYS A N 1
ATOM 4709 C CA . LYS A 1 582 ? 10.478 -10.658 -60.414 1.00 90.50 582 LYS A CA 1
ATOM 4710 C C . LYS A 1 582 ? 11.112 -10.090 -59.147 1.00 90.50 582 LYS A C 1
ATOM 4712 O O . LYS A 1 582 ? 11.106 -10.763 -58.120 1.00 90.50 582 LYS A O 1
ATOM 4717 N N . GLU A 1 583 ? 11.654 -8.875 -59.195 1.00 91.50 583 GLU A N 1
ATOM 4718 C CA . GLU A 1 583 ? 12.211 -8.207 -58.012 1.00 91.50 583 GLU A CA 1
ATOM 4719 C C . GLU A 1 583 ? 11.128 -7.924 -56.963 1.00 91.50 583 GLU A C 1
ATOM 4721 O O . GLU A 1 583 ? 11.321 -8.215 -55.780 1.00 91.50 583 GLU A O 1
ATOM 4726 N N . ASN A 1 584 ? 9.952 -7.451 -57.389 1.00 91.25 584 ASN A N 1
ATOM 4727 C CA . ASN A 1 584 ? 8.806 -7.267 -56.499 1.00 91.25 584 ASN A CA 1
ATOM 4728 C C . ASN A 1 584 ? 8.304 -8.590 -55.910 1.00 91.25 584 ASN A C 1
ATOM 4730 O O . ASN A 1 584 ? 7.979 -8.638 -54.723 1.00 91.25 584 ASN A O 1
ATOM 4734 N N . LEU A 1 585 ? 8.276 -9.666 -56.702 1.00 90.19 585 LEU A N 1
ATOM 4735 C CA . LEU A 1 585 ? 7.911 -10.996 -56.222 1.00 90.19 585 LEU A CA 1
ATOM 4736 C C . LEU A 1 585 ? 8.905 -11.489 -55.164 1.00 90.19 585 LEU A C 1
ATOM 4738 O O . LEU A 1 585 ? 8.477 -11.876 -54.083 1.00 90.19 585 LEU A O 1
ATOM 4742 N N . LYS A 1 586 ? 10.218 -11.363 -55.404 1.00 92.88 586 LYS A N 1
ATOM 4743 C CA . LYS A 1 586 ? 11.258 -11.699 -54.414 1.00 92.88 586 LYS A CA 1
ATOM 4744 C C . LYS A 1 586 ? 11.121 -10.882 -53.131 1.00 92.88 586 LYS A C 1
ATOM 4746 O O . LYS A 1 586 ? 11.257 -11.422 -52.036 1.00 92.88 586 LYS A O 1
ATOM 4751 N N . LYS A 1 587 ? 10.829 -9.582 -53.235 1.00 92.12 587 LYS A N 1
ATOM 4752 C CA . LYS A 1 587 ? 10.584 -8.733 -52.059 1.00 92.12 587 LYS A CA 1
ATOM 4753 C C . LYS A 1 587 ? 9.365 -9.218 -51.271 1.00 92.12 587 LYS A C 1
ATOM 4755 O O . LYS A 1 587 ? 9.437 -9.325 -50.050 1.00 92.12 587 LYS A O 1
ATOM 4760 N N . LYS A 1 588 ? 8.273 -9.556 -51.961 1.00 91.62 588 LYS A N 1
ATOM 4761 C CA . LYS A 1 588 ? 7.061 -10.096 -51.333 1.00 91.62 588 LYS A CA 1
ATOM 4762 C C . LYS A 1 588 ? 7.292 -11.471 -50.707 1.00 91.62 588 LYS A C 1
ATOM 4764 O O . LYS A 1 588 ? 6.818 -11.698 -49.602 1.00 91.62 588 LYS A O 1
ATOM 4769 N N . GLU A 1 589 ? 8.073 -12.347 -51.334 1.00 92.81 589 GLU A N 1
ATOM 4770 C CA . GLU A 1 589 ? 8.496 -13.625 -50.746 1.00 92.81 589 GLU A CA 1
ATOM 4771 C C . GLU A 1 589 ? 9.304 -13.417 -49.456 1.00 92.81 589 GLU A C 1
ATOM 4773 O O . GLU A 1 589 ? 9.047 -14.079 -48.452 1.00 92.81 589 GLU A O 1
ATOM 4778 N N . MET A 1 590 ? 10.227 -12.449 -49.436 1.00 92.12 590 MET A N 1
ATOM 4779 C CA . MET A 1 590 ? 10.991 -12.102 -48.231 1.00 92.12 590 MET A CA 1
ATOM 4780 C C . MET A 1 590 ? 10.104 -11.519 -47.119 1.00 92.12 590 MET A C 1
ATOM 4782 O O . MET A 1 590 ? 10.283 -11.870 -45.953 1.00 92.12 590 MET A O 1
ATOM 4786 N N . GLU A 1 591 ? 9.127 -10.671 -47.460 1.00 92.94 591 GLU A N 1
ATOM 4787 C CA . GLU A 1 591 ? 8.125 -10.155 -46.513 1.00 92.94 591 GLU A CA 1
ATOM 4788 C C . GLU A 1 591 ? 7.263 -11.289 -45.932 1.00 92.94 591 GLU A C 1
ATOM 4790 O O . GLU A 1 591 ? 7.036 -11.330 -44.722 1.00 92.94 591 GLU A O 1
ATOM 4795 N N . VAL A 1 592 ? 6.837 -12.250 -46.760 1.00 92.44 592 VAL A N 1
ATOM 4796 C CA . VAL A 1 592 ? 6.067 -13.425 -46.319 1.00 92.44 592 VAL A CA 1
ATOM 4797 C C . VAL A 1 592 ? 6.900 -14.318 -45.401 1.00 92.44 592 VAL A C 1
ATOM 4799 O O . VAL A 1 592 ? 6.409 -14.727 -44.352 1.00 92.44 592 VAL A O 1
ATOM 4802 N N . LEU A 1 593 ? 8.171 -14.574 -45.723 1.00 94.56 593 LEU A N 1
ATOM 4803 C CA . LEU A 1 593 ? 9.067 -15.345 -44.853 1.00 94.56 593 LEU A CA 1
ATOM 4804 C C . LEU A 1 593 ? 9.317 -14.641 -43.512 1.00 94.56 593 LEU A C 1
ATOM 4806 O O . LEU A 1 593 ? 9.379 -15.300 -42.472 1.00 94.56 593 LEU A O 1
ATOM 4810 N N . ALA A 1 594 ? 9.438 -13.311 -43.508 1.00 92.50 594 ALA A N 1
ATOM 4811 C CA . ALA A 1 594 ? 9.551 -12.532 -42.278 1.00 92.50 594 ALA A CA 1
ATOM 4812 C C . ALA A 1 594 ? 8.267 -12.615 -41.435 1.00 92.50 594 ALA A C 1
ATOM 4814 O O . ALA A 1 594 ? 8.343 -12.862 -40.230 1.00 92.50 594 ALA A O 1
ATOM 4815 N N . ALA A 1 595 ? 7.096 -12.490 -42.066 1.00 91.12 595 ALA A N 1
ATOM 4816 C CA . ALA A 1 595 ? 5.803 -12.649 -41.403 1.00 91.12 595 ALA A CA 1
ATOM 4817 C C . ALA A 1 595 ? 5.618 -14.069 -40.842 1.00 91.12 595 ALA A C 1
ATOM 4819 O O . ALA A 1 595 ? 5.169 -14.230 -39.710 1.00 91.12 595 ALA A O 1
ATOM 4820 N N . GLN A 1 596 ? 6.036 -15.097 -41.584 1.00 91.88 596 GLN A N 1
ATOM 4821 C CA . GLN A 1 596 ? 5.975 -16.487 -41.140 1.00 91.88 596 GLN A CA 1
ATOM 4822 C C . GLN A 1 596 ? 6.865 -16.729 -39.915 1.00 91.88 596 GLN A C 1
ATOM 4824 O O . GLN A 1 596 ? 6.426 -17.362 -38.958 1.00 91.88 596 GLN A O 1
ATOM 4829 N N . ARG A 1 597 ? 8.080 -16.164 -39.883 1.00 93.38 597 ARG A N 1
ATOM 4830 C CA . ARG A 1 597 ? 8.948 -16.212 -38.692 1.00 93.38 597 ARG A CA 1
ATOM 4831 C C . ARG A 1 597 ? 8.311 -15.501 -37.497 1.00 93.38 597 ARG A C 1
ATOM 4833 O O . ARG A 1 597 ? 8.306 -16.054 -36.399 1.00 93.38 597 ARG A O 1
ATOM 4840 N N . ALA A 1 598 ? 7.736 -14.317 -37.702 1.00 92.94 598 ALA A N 1
ATOM 4841 C CA . ALA A 1 598 ? 7.047 -13.583 -36.642 1.00 92.94 598 ALA A CA 1
ATOM 4842 C C . ALA A 1 598 ? 5.854 -14.371 -36.072 1.00 92.94 598 ALA A C 1
ATOM 4844 O O . ALA A 1 598 ? 5.699 -14.441 -34.854 1.00 92.94 598 ALA A O 1
ATOM 4845 N N . LEU A 1 599 ? 5.067 -15.026 -36.933 1.00 92.19 599 LEU A N 1
ATOM 4846 C CA . LEU A 1 599 ? 3.975 -15.907 -36.513 1.00 92.19 599 LEU A CA 1
ATOM 4847 C C . LEU A 1 599 ? 4.485 -17.098 -35.699 1.00 92.19 599 LEU A C 1
ATOM 4849 O O . LEU A 1 599 ? 3.957 -17.347 -34.624 1.00 92.19 599 LEU A O 1
ATOM 4853 N N . THR A 1 600 ? 5.561 -17.770 -36.123 1.00 92.38 600 THR A N 1
ATOM 4854 C CA . THR A 1 600 ? 6.119 -18.893 -35.343 1.00 92.38 600 THR A CA 1
ATOM 4855 C C . THR A 1 600 ? 6.631 -18.478 -33.962 1.00 92.38 600 THR A C 1
ATOM 4857 O O . THR A 1 600 ? 6.502 -19.239 -33.005 1.00 92.38 600 THR A O 1
ATOM 4860 N N . ILE A 1 601 ? 7.178 -17.263 -33.830 1.00 93.31 601 ILE A N 1
ATOM 4861 C CA . ILE A 1 601 ? 7.587 -16.711 -32.531 1.00 93.31 601 ILE A CA 1
ATOM 4862 C C . ILE A 1 601 ? 6.350 -16.463 -31.662 1.00 93.31 601 ILE A C 1
ATOM 4864 O O . ILE A 1 601 ? 6.326 -16.869 -30.502 1.00 93.31 601 ILE A O 1
ATOM 4868 N N . LYS A 1 602 ? 5.301 -15.856 -32.232 1.00 94.38 602 LYS A N 1
ATOM 4869 C CA . LYS A 1 602 ? 4.042 -15.592 -31.523 1.00 94.38 602 LYS A CA 1
ATOM 4870 C C . LYS A 1 602 ? 3.318 -16.874 -31.106 1.00 94.38 602 LYS A C 1
ATOM 4872 O O . LYS A 1 602 ? 2.832 -16.934 -29.983 1.00 94.38 602 LYS A O 1
ATOM 4877 N N . ASP A 1 603 ? 3.321 -17.913 -31.936 1.00 93.62 603 ASP A N 1
ATOM 4878 C CA . ASP A 1 603 ? 2.792 -19.235 -31.577 1.00 93.62 603 ASP A CA 1
ATOM 4879 C C . ASP A 1 603 ? 3.579 -19.866 -30.416 1.00 93.62 603 ASP A C 1
ATOM 4881 O O . ASP A 1 603 ? 2.991 -20.471 -29.518 1.00 93.62 603 ASP A O 1
ATOM 4885 N N . GLY A 1 604 ? 4.905 -19.690 -30.387 1.00 93.12 604 GLY A N 1
ATOM 4886 C CA . GLY A 1 604 ? 5.748 -20.111 -29.265 1.00 93.12 604 GLY A CA 1
ATOM 4887 C C . GLY A 1 604 ? 5.416 -19.376 -27.962 1.00 93.12 604 GLY A C 1
ATOM 4888 O O . GLY A 1 604 ? 5.271 -20.013 -26.917 1.00 93.12 604 GLY A O 1
ATOM 4889 N N . GLU A 1 605 ? 5.238 -18.053 -28.023 1.00 94.06 605 GLU A N 1
ATOM 4890 C CA . GLU A 1 605 ? 4.796 -17.237 -26.884 1.00 94.06 605 GLU A CA 1
ATOM 4891 C C . GLU A 1 605 ? 3.413 -17.676 -26.380 1.00 94.06 605 GLU A C 1
ATOM 4893 O O . GLU A 1 605 ? 3.239 -17.870 -25.178 1.00 94.06 605 GLU A O 1
ATOM 4898 N N . LEU A 1 606 ? 2.450 -17.898 -27.282 1.00 92.75 606 LEU A N 1
ATOM 4899 C CA . LEU A 1 606 ? 1.104 -18.367 -26.937 1.00 92.75 606 LEU A CA 1
ATOM 4900 C C . LEU A 1 606 ? 1.114 -19.758 -26.298 1.00 92.75 606 LEU A C 1
ATOM 4902 O O . LEU A 1 606 ? 0.383 -20.015 -25.346 1.00 92.75 606 LEU A O 1
ATOM 4906 N N . LYS A 1 607 ? 1.967 -20.663 -26.782 1.00 95.12 607 LYS A N 1
ATOM 4907 C CA . LYS A 1 607 ? 2.121 -21.988 -26.176 1.00 95.12 607 LYS A CA 1
ATOM 4908 C C . LYS A 1 607 ? 2.666 -21.892 -24.749 1.00 95.12 607 LYS A C 1
ATOM 4910 O O . LYS A 1 607 ? 2.173 -22.582 -23.863 1.00 95.12 607 LYS A O 1
ATOM 4915 N N . MET A 1 608 ? 3.637 -21.010 -24.513 1.00 92.75 608 MET A N 1
ATOM 4916 C CA . MET A 1 608 ? 4.178 -20.759 -23.173 1.00 92.75 608 MET A CA 1
ATOM 4917 C C . MET A 1 608 ? 3.141 -20.130 -22.237 1.00 92.75 608 MET A C 1
ATOM 4919 O O . MET A 1 608 ? 3.074 -20.497 -21.062 1.00 92.75 608 MET A O 1
ATOM 4923 N N . THR A 1 609 ? 2.322 -19.193 -22.727 1.00 91.75 609 THR A N 1
ATOM 4924 C CA . THR A 1 609 ? 1.264 -18.587 -21.908 1.00 91.75 609 THR A CA 1
ATOM 4925 C C . THR A 1 609 ? 0.151 -19.576 -21.587 1.00 91.75 609 THR A C 1
ATOM 4927 O O . THR A 1 609 ? -0.305 -19.570 -20.446 1.00 91.75 609 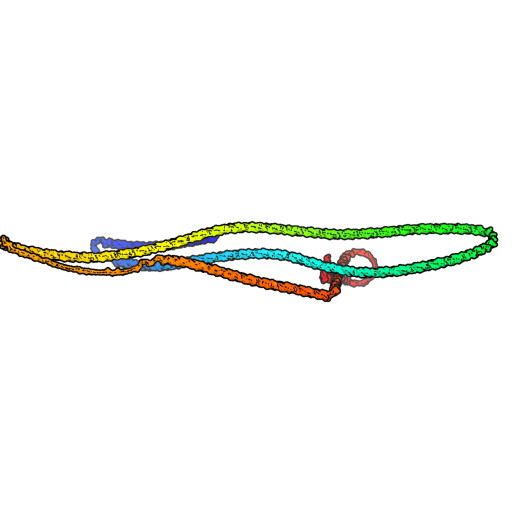THR A O 1
ATOM 4930 N N . LEU A 1 610 ? -0.225 -20.449 -22.528 1.00 93.69 610 LEU A N 1
ATOM 4931 C CA . LEU A 1 610 ? -1.156 -21.556 -22.290 1.00 93.69 610 LEU A CA 1
ATOM 4932 C C . LEU A 1 610 ? -0.625 -22.510 -21.219 1.00 93.69 610 LEU A C 1
ATOM 4934 O O . LEU A 1 610 ? -1.298 -22.713 -20.220 1.00 93.69 610 LEU A O 1
ATOM 4938 N N . SER A 1 611 ? 0.619 -22.988 -21.330 1.00 93.19 611 SER A N 1
ATOM 4939 C CA . SER A 1 611 ? 1.200 -23.867 -20.301 1.00 93.19 611 SER A CA 1
ATOM 4940 C C . SER A 1 611 ? 1.270 -23.211 -18.917 1.00 93.19 611 SER A C 1
ATOM 4942 O O . SER A 1 611 ? 1.110 -23.882 -17.900 1.00 93.19 611 SER A O 1
ATOM 4944 N N . ARG A 1 612 ? 1.487 -21.891 -18.852 1.00 93.12 612 ARG A N 1
ATOM 4945 C CA . ARG A 1 612 ? 1.444 -21.145 -17.587 1.00 93.12 612 ARG A CA 1
ATOM 4946 C C . ARG A 1 612 ? 0.021 -21.026 -17.033 1.00 93.12 612 ARG A C 1
ATOM 4948 O O . ARG A 1 612 ? -0.141 -21.027 -15.816 1.00 93.12 612 ARG A O 1
ATOM 4955 N N . LEU A 1 613 ? -0.980 -20.889 -17.900 1.00 92.75 613 LEU A N 1
ATOM 4956 C CA . LEU A 1 613 ? -2.385 -20.851 -17.503 1.00 92.75 613 LEU A CA 1
ATOM 4957 C C . LEU A 1 613 ? -2.835 -22.216 -16.972 1.00 92.75 613 LEU A C 1
ATOM 4959 O O . LEU A 1 613 ? -3.398 -22.260 -15.885 1.00 92.75 613 LEU A O 1
ATOM 4963 N N . ASP A 1 614 ? -2.487 -23.303 -17.665 1.00 94.38 614 ASP A N 1
ATOM 4964 C CA . ASP A 1 614 ? -2.778 -24.676 -17.234 1.00 94.38 614 ASP A CA 1
ATOM 4965 C C . ASP A 1 614 ? -2.162 -24.964 -15.852 1.00 94.38 614 ASP A C 1
ATOM 4967 O O . ASP A 1 614 ? -2.820 -25.495 -14.961 1.00 94.38 614 ASP A O 1
ATOM 4971 N N . ALA A 1 615 ? -0.914 -24.534 -15.619 1.00 94.00 615 ALA A N 1
ATOM 4972 C CA . ALA A 1 615 ? -0.270 -24.664 -14.310 1.00 94.00 615 ALA A CA 1
ATOM 4973 C C . ALA A 1 615 ? -1.023 -23.897 -13.205 1.00 94.00 615 ALA A C 1
ATOM 4975 O O . ALA A 1 615 ? -1.170 -24.395 -12.091 1.00 94.00 615 ALA A O 1
ATOM 4976 N N . LYS A 1 616 ? -1.530 -22.696 -13.513 1.00 91.62 616 LYS A N 1
ATOM 4977 C CA . LYS A 1 616 ? -2.331 -21.902 -12.571 1.00 91.62 616 LYS A CA 1
ATOM 4978 C C . LYS A 1 616 ? -3.706 -22.516 -12.314 1.00 91.62 616 LYS A C 1
ATOM 4980 O O . LYS A 1 616 ? -4.207 -22.410 -11.198 1.00 91.62 616 LYS A O 1
ATOM 4985 N N . GLU A 1 617 ? -4.309 -23.154 -13.311 1.00 93.50 617 GLU A N 1
ATOM 4986 C CA . GLU A 1 617 ? -5.577 -23.866 -13.157 1.00 93.50 617 GLU A CA 1
ATOM 4987 C C . GLU A 1 617 ? -5.432 -25.088 -12.238 1.00 93.50 617 GLU A C 1
ATOM 4989 O O . GLU A 1 617 ? -6.242 -25.259 -11.327 1.00 93.50 617 GLU A O 1
ATOM 4994 N N . GLU A 1 618 ? -4.360 -25.871 -12.388 1.00 94.25 618 GLU A N 1
ATOM 4995 C CA . GLU A 1 618 ? -4.067 -26.993 -11.484 1.00 94.25 618 GLU A CA 1
ATOM 4996 C C . GLU A 1 618 ? -3.738 -26.526 -10.054 1.00 94.25 618 GLU A C 1
ATOM 4998 O O . GLU A 1 618 ? -4.217 -27.120 -9.088 1.00 94.25 618 GLU A O 1
ATOM 5003 N N . GLU A 1 619 ? -3.000 -25.419 -9.885 1.00 93.19 619 GLU A N 1
ATOM 5004 C CA . GLU A 1 619 ? -2.792 -24.801 -8.564 1.00 93.19 619 GLU A CA 1
ATOM 5005 C C . GLU A 1 619 ? -4.127 -24.399 -7.910 1.00 93.19 619 GLU A C 1
ATOM 5007 O O . GLU A 1 619 ? -4.370 -24.713 -6.743 1.00 93.19 619 GLU A O 1
ATOM 5012 N N . LEU A 1 620 ? -5.025 -23.744 -8.656 1.00 89.19 620 LEU A N 1
ATOM 5013 C CA . LEU A 1 620 ? -6.346 -23.350 -8.153 1.00 89.19 620 LEU A CA 1
ATOM 5014 C C . LEU A 1 620 ? -7.226 -24.553 -7.811 1.00 89.19 620 LEU A C 1
ATOM 5016 O O . LEU A 1 620 ? -7.996 -24.505 -6.848 1.00 89.19 620 LEU A O 1
ATOM 5020 N N . LYS A 1 621 ? -7.134 -25.628 -8.595 1.00 94.06 621 LYS A N 1
ATOM 5021 C CA . LYS A 1 621 ? -7.833 -26.879 -8.316 1.00 94.06 621 LYS A CA 1
ATOM 5022 C C . LYS A 1 621 ? -7.339 -27.504 -7.010 1.00 94.06 621 LYS A C 1
ATOM 5024 O O . LYS A 1 621 ? -8.175 -27.846 -6.180 1.00 94.06 621 LYS A O 1
ATOM 5029 N N . LYS A 1 622 ? -6.022 -27.540 -6.779 1.00 93.56 622 LYS A N 1
ATOM 5030 C CA . LYS A 1 622 ? -5.432 -28.035 -5.525 1.00 93.56 622 LYS A CA 1
ATOM 5031 C C . LYS A 1 622 ? -5.894 -27.226 -4.312 1.00 93.56 622 LYS A C 1
ATOM 5033 O O . LYS A 1 622 ? -6.344 -27.807 -3.334 1.00 93.56 622 LYS A O 1
ATOM 5038 N N . VAL A 1 623 ? -5.875 -25.894 -4.400 1.00 91.44 623 VAL A N 1
ATOM 5039 C CA . VAL A 1 623 ? -6.364 -25.021 -3.313 1.00 91.44 623 VAL A CA 1
ATOM 5040 C C . VAL A 1 623 ? -7.849 -25.261 -3.034 1.00 91.44 623 VAL A C 1
ATOM 5042 O O . VAL A 1 623 ? -8.280 -25.270 -1.886 1.00 91.44 623 VAL A O 1
ATOM 5045 N N . ARG A 1 624 ? -8.663 -25.477 -4.073 1.00 91.25 624 ARG A N 1
ATOM 5046 C CA . ARG A 1 624 ? -10.085 -25.797 -3.894 1.00 91.25 624 ARG A CA 1
ATOM 5047 C C . ARG A 1 624 ? -10.277 -27.136 -3.183 1.00 91.25 624 ARG A C 1
ATOM 5049 O O . ARG A 1 624 ? -11.146 -27.223 -2.322 1.00 91.25 624 ARG A O 1
ATOM 5056 N N . GLU A 1 625 ? -9.502 -28.150 -3.557 1.00 92.25 625 GLU A N 1
ATOM 5057 C CA . GLU A 1 625 ? -9.523 -29.466 -2.913 1.00 92.25 625 GLU A CA 1
ATOM 5058 C C . GLU A 1 625 ? -9.128 -29.352 -1.429 1.00 92.25 625 GLU A C 1
ATOM 5060 O O . GLU A 1 625 ? -9.885 -29.819 -0.579 1.00 92.25 625 GLU A O 1
ATOM 5065 N N . GLU A 1 626 ? -8.058 -28.615 -1.110 1.00 91.12 626 GLU A N 1
ATOM 5066 C CA . GLU A 1 626 ? -7.625 -28.317 0.270 1.00 91.12 626 GLU A CA 1
ATOM 5067 C C . GLU A 1 626 ? -8.734 -27.621 1.077 1.00 91.12 626 GLU A C 1
ATOM 5069 O O . GLU A 1 626 ? -9.113 -28.089 2.144 1.00 91.12 626 GLU A O 1
ATOM 5074 N N . VAL A 1 627 ? -9.364 -26.575 0.531 1.00 90.38 627 VAL A N 1
ATOM 5075 C CA . VAL A 1 627 ? -10.477 -25.877 1.205 1.00 90.38 627 VAL A CA 1
ATOM 5076 C C . VAL A 1 627 ? -11.669 -26.808 1.460 1.00 90.38 627 VAL A C 1
ATOM 5078 O O . VAL A 1 627 ? -12.360 -26.692 2.476 1.00 90.38 627 VAL A O 1
ATOM 5081 N N . THR A 1 628 ? -11.952 -27.736 0.539 1.00 88.88 628 THR A N 1
ATOM 5082 C CA . THR A 1 628 ? -13.012 -28.728 0.762 1.00 88.88 628 THR A CA 1
ATOM 5083 C C . THR A 1 628 ? -12.635 -29.763 1.816 1.00 88.88 628 THR A C 1
ATOM 5085 O O . THR A 1 628 ? -13.518 -30.204 2.554 1.00 88.88 628 THR A O 1
ATOM 5088 N N . GLU A 1 629 ? -11.359 -30.130 1.916 1.00 91.00 629 GLU A N 1
ATOM 5089 C CA . GLU A 1 629 ? -10.838 -31.029 2.946 1.00 91.00 629 GLU A CA 1
ATOM 5090 C C . GLU A 1 629 ? -10.904 -30.368 4.328 1.00 91.00 629 GLU A C 1
ATOM 5092 O O . GLU A 1 629 ? -11.555 -30.916 5.218 1.00 91.00 629 GLU A O 1
ATOM 5097 N N . ASP A 1 630 ? -10.429 -29.127 4.457 1.00 90.06 630 ASP A N 1
ATOM 5098 C CA . ASP A 1 630 ? -10.528 -28.317 5.679 1.00 90.06 630 ASP A CA 1
ATOM 5099 C C . ASP A 1 630 ? -11.984 -28.156 6.145 1.00 90.06 630 ASP A C 1
ATOM 5101 O O . ASP A 1 630 ? -12.307 -28.280 7.329 1.00 90.06 630 ASP A O 1
ATOM 5105 N N . SER A 1 631 ? -12.911 -27.920 5.208 1.00 89.12 631 SER A N 1
ATOM 5106 C CA . SER A 1 631 ? -14.344 -27.836 5.517 1.00 89.12 631 SER A CA 1
ATOM 5107 C C . SER A 1 631 ? -14.907 -29.158 6.050 1.00 89.12 631 SER A C 1
ATOM 5109 O O . SER A 1 631 ? -15.766 -29.161 6.939 1.00 89.12 631 SER A O 1
ATOM 5111 N N . ASN A 1 632 ? -14.448 -30.288 5.513 1.00 90.75 632 ASN A N 1
ATOM 5112 C CA . ASN A 1 632 ? -14.870 -31.610 5.963 1.00 90.75 632 ASN A CA 1
ATOM 5113 C C . ASN A 1 632 ? -14.263 -31.966 7.325 1.00 90.75 632 ASN A C 1
ATOM 5115 O O . ASN A 1 632 ? -14.965 -32.537 8.162 1.00 90.75 632 ASN A O 1
ATOM 5119 N N . ASP A 1 633 ? -13.015 -31.586 7.583 1.00 89.81 633 ASP A N 1
ATOM 5120 C CA . ASP A 1 633 ? -12.370 -31.782 8.878 1.00 89.81 633 ASP A CA 1
ATOM 5121 C C . ASP A 1 633 ? -13.003 -30.911 9.963 1.00 89.81 633 ASP A C 1
ATOM 5123 O O . ASP A 1 633 ? -13.291 -31.406 11.053 1.00 89.81 633 ASP A O 1
ATOM 5127 N N . LEU A 1 634 ? -13.376 -29.668 9.646 1.00 87.62 634 LEU A N 1
ATOM 5128 C CA . LEU A 1 634 ? -14.150 -28.825 10.557 1.00 87.62 634 LEU A CA 1
ATOM 5129 C C . LEU A 1 634 ? -15.506 -29.459 10.909 1.00 87.62 634 LEU A C 1
ATOM 5131 O O . LEU A 1 634 ? -15.909 -29.460 12.072 1.00 87.62 634 LEU A O 1
ATOM 5135 N N . LYS A 1 635 ? -16.202 -30.056 9.931 1.00 88.62 635 LYS A N 1
ATOM 5136 C CA . LYS A 1 635 ? -17.452 -30.797 10.181 1.00 88.62 635 LYS A CA 1
ATOM 5137 C C . LYS A 1 635 ? -17.235 -32.030 11.057 1.00 88.62 635 LYS A C 1
ATOM 5139 O O . LYS A 1 635 ? -18.081 -32.313 11.901 1.00 88.62 635 LYS A O 1
ATOM 5144 N N . ARG A 1 636 ? -16.126 -32.758 10.882 1.00 87.88 636 ARG A N 1
ATOM 5145 C CA . ARG A 1 636 ? -15.768 -33.899 11.744 1.00 87.88 636 ARG A CA 1
ATOM 5146 C C . ARG A 1 636 ? -15.463 -33.453 13.168 1.00 87.88 636 ARG A C 1
ATOM 5148 O O . ARG A 1 636 ? -15.955 -34.074 14.100 1.00 87.88 636 ARG A O 1
ATOM 5155 N N . LEU A 1 637 ? -14.711 -32.367 13.341 1.00 84.44 637 LEU A N 1
ATOM 5156 C CA . LEU A 1 637 ? -14.432 -31.787 14.656 1.00 84.44 637 LEU A CA 1
ATOM 5157 C C . LEU A 1 637 ? -15.714 -31.318 15.344 1.00 84.44 637 LEU A C 1
ATOM 5159 O O . LEU A 1 637 ? -15.897 -31.571 16.530 1.00 84.44 637 LEU A O 1
ATOM 5163 N N . TYR A 1 638 ? -16.628 -30.704 14.593 1.00 79.75 638 TYR A N 1
ATOM 5164 C CA . TYR A 1 638 ? -17.933 -30.310 15.109 1.00 79.75 638 TYR A CA 1
ATOM 5165 C C . TYR A 1 638 ? -18.772 -31.524 15.533 1.00 79.75 638 TYR A C 1
ATOM 5167 O O . TYR A 1 638 ? -19.353 -31.520 16.614 1.00 79.75 638 TYR A O 1
ATOM 5175 N N . ALA A 1 639 ? -18.779 -32.597 14.734 1.00 82.19 639 ALA A N 1
ATOM 5176 C CA . ALA A 1 639 ? -19.455 -33.844 15.089 1.00 82.19 639 ALA A CA 1
ATOM 5177 C C . ALA A 1 639 ? -18.849 -34.503 16.341 1.00 82.19 639 ALA A C 1
ATOM 5179 O O . ALA A 1 639 ? -19.596 -34.905 17.225 1.00 82.19 639 ALA A O 1
ATOM 5180 N N . LEU A 1 640 ? -17.517 -34.544 16.461 1.00 79.62 640 LEU A N 1
ATOM 5181 C CA . LEU A 1 640 ? -16.816 -35.073 17.639 1.00 79.62 640 LEU A CA 1
ATOM 5182 C C . LEU A 1 640 ? -17.072 -34.233 18.896 1.00 79.62 640 LEU A C 1
ATOM 5184 O O . LEU A 1 640 ? -17.250 -34.777 19.984 1.00 79.62 640 LEU A O 1
ATOM 5188 N N . ALA A 1 641 ? -17.112 -32.906 18.762 1.00 72.25 641 ALA A N 1
ATOM 5189 C CA . ALA A 1 641 ? -17.475 -32.017 19.860 1.00 72.25 641 ALA A CA 1
ATOM 5190 C C . ALA A 1 641 ? -18.927 -32.252 20.295 1.00 72.25 641 ALA A C 1
ATOM 5192 O O . ALA A 1 641 ? -19.218 -32.311 21.487 1.00 72.25 641 ALA A O 1
ATOM 5193 N N . GLN A 1 642 ? -19.832 -32.451 19.337 1.00 71.56 642 GLN A N 1
ATOM 5194 C CA . GLN A 1 642 ? -21.237 -32.705 19.622 1.00 71.56 642 GLN A CA 1
ATOM 5195 C C . GLN A 1 642 ? -21.490 -34.101 20.214 1.00 71.56 642 GLN A C 1
ATOM 5197 O O . GLN A 1 642 ? -22.356 -34.235 21.073 1.00 71.56 642 GLN A O 1
ATOM 5202 N N . GLU A 1 643 ? -20.711 -35.114 19.829 1.00 68.00 643 GLU A N 1
ATOM 5203 C CA . GLU A 1 643 ? -20.727 -36.453 20.434 1.00 68.00 643 GLU A CA 1
ATOM 5204 C C . GLU A 1 643 ? -20.233 -36.411 21.888 1.00 68.00 643 GLU A C 1
ATOM 5206 O O . GLU A 1 643 ? -20.911 -36.917 22.781 1.00 68.00 643 GLU A O 1
ATOM 5211 N N . LYS A 1 644 ? -19.137 -35.689 22.167 1.00 60.81 644 LYS A N 1
ATOM 5212 C CA . LYS A 1 644 ? -18.652 -35.487 23.544 1.00 60.81 644 LYS A CA 1
ATOM 5213 C C . LYS A 1 644 ? -19.636 -34.731 24.438 1.00 60.81 644 LYS A C 1
ATOM 5215 O O . LYS A 1 644 ? -19.731 -35.028 25.623 1.00 60.81 644 LYS A O 1
ATOM 5220 N N . ILE A 1 645 ? -20.372 -33.771 23.882 1.00 59.22 645 ILE A N 1
ATOM 5221 C CA . ILE A 1 645 ? -21.420 -33.034 24.607 1.00 59.22 645 ILE A CA 1
ATOM 5222 C C . ILE A 1 645 ? -22.694 -33.888 24.761 1.00 59.22 645 ILE A C 1
ATOM 5224 O O . ILE A 1 645 ? -23.479 -33.662 25.677 1.00 59.22 645 ILE A O 1
ATOM 5228 N N . GLY A 1 646 ? -22.905 -34.878 23.888 1.00 57.28 646 GLY A N 1
ATOM 5229 C CA . GLY A 1 646 ? -24.035 -35.805 23.958 1.00 57.28 646 GLY A CA 1
ATOM 5230 C C . GLY A 1 646 ? -23.882 -36.907 25.012 1.00 57.28 646 GLY A C 1
ATOM 5231 O O . GLY A 1 646 ? -24.889 -37.332 25.575 1.00 57.28 646 GLY A O 1
ATOM 5232 N N . GLU A 1 647 ? -22.655 -37.361 25.290 1.00 55.19 647 GLU A N 1
ATOM 5233 C CA . GLU A 1 647 ? -22.388 -38.449 26.249 1.00 55.19 647 GLU A CA 1
ATOM 5234 C C . GLU A 1 647 ? -22.192 -37.982 27.701 1.00 55.19 647 GLU A C 1
ATOM 5236 O O . GLU A 1 647 ? -22.450 -38.755 28.624 1.00 55.19 647 GLU A O 1
ATOM 5241 N N . VAL A 1 648 ? -21.786 -36.730 27.933 1.00 56.00 648 VAL A N 1
ATOM 5242 C CA . VAL A 1 648 ? -21.625 -36.173 29.286 1.00 56.00 648 VAL A CA 1
ATOM 5243 C C . VAL A 1 648 ? -22.914 -35.459 29.678 1.00 56.00 648 VAL A C 1
ATOM 5245 O O . VAL A 1 648 ? -23.251 -34.409 29.127 1.00 56.00 648 VAL A O 1
ATOM 5248 N N . SER A 1 649 ? -23.666 -36.023 30.626 1.00 62.16 649 SER A N 1
ATOM 5249 C CA . SER A 1 649 ? -24.876 -35.362 31.108 1.00 62.16 649 SER A CA 1
ATOM 5250 C C . SER A 1 649 ? -24.501 -34.030 31.770 1.00 62.16 649 SER A C 1
ATOM 5252 O O . SER A 1 649 ? -23.474 -33.914 32.436 1.00 62.16 649 SER A O 1
ATOM 5254 N N . LEU A 1 650 ? -25.348 -33.004 31.629 1.00 58.56 650 LEU A N 1
ATOM 5255 C CA . LEU A 1 650 ? -25.186 -31.719 32.331 1.00 58.56 650 LEU A CA 1
ATOM 5256 C C . LEU A 1 650 ? -24.994 -31.889 33.853 1.00 58.56 650 LEU A C 1
ATOM 5258 O O . LEU A 1 650 ? -24.424 -31.011 34.494 1.00 58.56 650 LEU A O 1
ATOM 5262 N N . GLY A 1 651 ? -25.463 -33.009 34.417 1.00 66.00 651 GLY A N 1
ATOM 5263 C CA . GLY A 1 651 ? -25.218 -33.393 35.804 1.00 66.00 651 GLY A CA 1
ATOM 5264 C C . GLY A 1 651 ? -23.769 -33.805 36.061 1.00 66.00 651 GLY A C 1
ATOM 5265 O O . GLY A 1 651 ? -23.193 -33.347 37.038 1.00 66.00 651 GLY A O 1
ATOM 5266 N N . ASP A 1 652 ? -23.154 -34.584 35.172 1.00 66.50 652 ASP A N 1
ATOM 5267 C CA . ASP A 1 652 ? -21.765 -35.038 35.318 1.00 66.50 652 ASP A CA 1
ATOM 5268 C C . ASP A 1 652 ? -20.773 -33.878 35.165 1.00 66.50 652 ASP A C 1
ATOM 5270 O O . ASP A 1 652 ? -19.843 -33.761 35.956 1.00 66.50 652 ASP A O 1
ATOM 5274 N N . LEU A 1 653 ? -21.031 -32.949 34.235 1.00 70.56 653 LEU A N 1
ATOM 5275 C CA . LEU A 1 653 ? -20.218 -31.736 34.075 1.00 70.56 653 LEU A CA 1
ATOM 5276 C C . LEU A 1 653 ? -20.371 -30.774 35.267 1.00 70.56 653 LEU A C 1
ATOM 5278 O O . LEU A 1 653 ? -19.414 -30.114 35.671 1.00 70.56 653 LEU A O 1
ATOM 5282 N N . ALA A 1 654 ? -21.568 -30.694 35.858 1.00 74.19 654 ALA A N 1
ATOM 5283 C CA . ALA A 1 654 ? -21.793 -29.920 37.076 1.00 74.19 654 ALA A CA 1
ATOM 5284 C C . ALA A 1 654 ? -21.107 -30.561 38.292 1.00 74.19 654 ALA A C 1
ATOM 5286 O O . ALA A 1 654 ? -20.559 -29.845 39.125 1.00 74.19 654 ALA A O 1
ATOM 5287 N N . ILE A 1 655 ? -21.096 -31.894 38.379 1.00 77.50 655 ILE A N 1
ATOM 5288 C CA . ILE A 1 655 ? -20.384 -32.634 39.426 1.00 77.50 655 ILE A CA 1
ATOM 5289 C C . ILE A 1 655 ? -18.873 -32.447 39.276 1.00 77.50 655 ILE A C 1
ATOM 5291 O O . ILE A 1 655 ? -18.215 -32.143 40.264 1.00 77.50 655 ILE A O 1
ATOM 5295 N N . GLU A 1 656 ? -18.329 -32.556 38.064 1.00 79.50 656 GLU A N 1
ATOM 5296 C CA . GLU A 1 656 ? -16.902 -32.339 37.801 1.00 79.50 656 GLU A CA 1
ATOM 5297 C C . GLU A 1 656 ? -16.491 -30.892 38.120 1.00 79.50 656 GLU A C 1
ATOM 5299 O O . GLU A 1 656 ? -15.482 -30.667 38.786 1.00 79.50 656 GLU A O 1
ATOM 5304 N N . LYS A 1 657 ? -17.325 -29.906 37.759 1.00 83.06 657 LYS A N 1
ATOM 5305 C CA . LYS A 1 657 ? -17.111 -28.497 38.120 1.00 83.06 657 LYS A CA 1
ATOM 5306 C C . LYS A 1 657 ? -17.124 -28.278 39.636 1.00 83.06 657 LYS A C 1
ATOM 5308 O O . LYS A 1 657 ? -16.225 -27.625 40.154 1.00 83.06 657 LYS A O 1
ATOM 5313 N N . LEU A 1 658 ? -18.103 -28.840 40.348 1.00 83.62 658 LEU A N 1
ATOM 5314 C CA . LEU A 1 658 ? -18.193 -28.731 41.809 1.00 83.62 658 LEU A CA 1
ATOM 5315 C C . LEU A 1 658 ? -17.041 -29.455 42.517 1.00 83.62 658 LEU A C 1
ATOM 5317 O O . LEU A 1 658 ? -16.567 -28.984 43.546 1.00 83.62 658 LEU A O 1
ATOM 5321 N N . GLN A 1 659 ? -16.564 -30.578 41.974 1.00 83.00 659 GLN A N 1
ATOM 5322 C CA . GLN A 1 659 ? -15.392 -31.286 42.494 1.00 83.00 659 GLN A CA 1
ATOM 5323 C C . GLN A 1 659 ? -14.105 -30.483 42.290 1.00 83.00 659 GLN A C 1
ATOM 5325 O O . GLN A 1 659 ? -13.258 -30.454 43.180 1.00 83.00 659 GLN A O 1
ATOM 5330 N N . LEU A 1 660 ? -13.967 -29.804 41.150 1.00 81.38 660 LEU A N 1
ATOM 5331 C CA . LEU A 1 660 ? -12.810 -28.965 40.852 1.00 81.38 660 LEU A CA 1
ATOM 5332 C C . LEU A 1 660 ? -12.807 -27.686 41.703 1.00 81.38 660 LEU A C 1
ATOM 5334 O O . LEU A 1 660 ? -11.765 -27.298 42.221 1.00 81.38 660 LEU A O 1
ATOM 5338 N N . GLU A 1 661 ? -13.977 -27.088 41.929 1.00 84.00 661 GLU A N 1
ATOM 5339 C CA . GLU A 1 661 ? -14.161 -25.932 42.815 1.00 84.00 661 GLU A CA 1
ATOM 5340 C C . GLU A 1 661 ? -13.922 -26.296 44.292 1.00 84.00 661 GLU A C 1
ATOM 5342 O O . GLU A 1 661 ? -13.247 -25.559 45.009 1.00 84.00 661 GLU A O 1
ATOM 5347 N N . ALA A 1 662 ? -14.371 -27.476 44.737 1.00 80.75 662 ALA A N 1
ATOM 5348 C CA . ALA A 1 662 ? -14.054 -28.000 46.067 1.00 80.75 662 ALA A CA 1
ATOM 5349 C C . ALA A 1 662 ? -12.548 -28.255 46.241 1.00 80.75 662 ALA A C 1
ATOM 5351 O O . ALA A 1 662 ? -11.973 -27.840 47.244 1.00 80.75 662 ALA A O 1
ATOM 5352 N N . ALA A 1 663 ? -11.890 -28.863 45.248 1.00 80.81 663 ALA A N 1
ATOM 5353 C CA . ALA A 1 663 ? -10.444 -29.075 45.273 1.00 80.81 663 ALA A CA 1
ATOM 5354 C C . ALA A 1 663 ? -9.667 -27.747 45.287 1.00 80.81 663 ALA A C 1
ATOM 5356 O O . ALA A 1 663 ? -8.666 -27.622 45.988 1.00 80.81 663 ALA A O 1
ATOM 5357 N N . GLN A 1 664 ? -10.137 -26.733 44.554 1.00 83.56 664 GLN A N 1
ATOM 5358 C CA . GLN A 1 664 ? -9.524 -25.406 44.539 1.00 83.56 664 GLN A CA 1
ATOM 5359 C C . GLN A 1 664 ? -9.654 -24.700 45.897 1.00 83.56 664 GLN A C 1
ATOM 5361 O O . GLN A 1 664 ? -8.673 -24.145 46.389 1.00 83.56 664 GLN A O 1
ATOM 5366 N N . LEU A 1 665 ? -10.824 -24.782 46.536 1.00 83.50 665 LEU A N 1
ATOM 5367 C CA . LEU A 1 665 ? -11.048 -24.234 47.876 1.00 83.50 665 LEU A CA 1
ATOM 5368 C C . LEU A 1 665 ? -10.251 -24.978 48.958 1.00 83.50 665 LEU A C 1
ATOM 5370 O O . LEU A 1 665 ? -9.762 -24.351 49.896 1.00 83.50 665 LEU A O 1
ATOM 5374 N N . GLU A 1 666 ? -10.082 -26.298 48.839 1.00 81.06 666 GLU A N 1
ATOM 5375 C CA . GLU A 1 666 ? -9.226 -27.080 49.740 1.00 81.06 666 GLU A CA 1
ATOM 5376 C C . GLU A 1 666 ? -7.753 -26.680 49.616 1.00 81.06 666 GLU A C 1
ATOM 5378 O O . GLU A 1 666 ? -7.070 -26.530 50.633 1.00 81.06 666 GLU A O 1
ATOM 5383 N N . VAL A 1 667 ? -7.272 -26.454 48.389 1.00 84.19 667 VAL A N 1
ATOM 5384 C CA . VAL A 1 667 ? -5.918 -25.942 48.144 1.00 84.19 667 VAL A CA 1
ATOM 5385 C C . VAL A 1 667 ? -5.761 -24.546 48.743 1.00 84.19 667 VAL A C 1
ATOM 5387 O O . VAL A 1 667 ? -4.808 -24.328 49.482 1.00 84.19 667 VAL A O 1
ATOM 5390 N N . GLU A 1 668 ? -6.705 -23.631 48.514 1.00 81.94 668 GLU A N 1
ATOM 5391 C CA . GLU A 1 668 ? -6.649 -22.263 49.048 1.00 81.94 668 GLU A CA 1
ATOM 5392 C C . GLU A 1 668 ? -6.700 -22.224 50.589 1.00 81.94 668 GLU A C 1
ATOM 5394 O O . GLU A 1 668 ? -5.987 -21.456 51.242 1.00 81.94 668 GLU A O 1
ATOM 5399 N N . ALA A 1 669 ? -7.502 -23.097 51.205 1.00 81.19 669 ALA A N 1
ATOM 5400 C CA . ALA A 1 669 ? -7.538 -23.254 52.655 1.00 81.19 669 ALA A CA 1
ATOM 5401 C C . ALA A 1 669 ? -6.217 -23.823 53.201 1.00 81.19 669 ALA A C 1
ATOM 5403 O O . ALA A 1 669 ? -5.728 -23.360 54.236 1.00 81.19 669 ALA A O 1
ATOM 5404 N N . ALA A 1 670 ? -5.618 -24.796 52.507 1.00 78.81 670 ALA A N 1
ATOM 5405 C CA . ALA A 1 670 ? -4.330 -25.371 52.879 1.00 78.81 670 ALA A CA 1
ATOM 5406 C C . ALA A 1 670 ? -3.184 -24.355 52.740 1.00 78.81 670 ALA A C 1
ATOM 5408 O O . ALA A 1 670 ? -2.335 -24.274 53.630 1.00 78.81 670 ALA A O 1
ATOM 5409 N N . THR A 1 671 ? -3.178 -23.539 51.681 1.00 79.62 671 THR A N 1
ATOM 5410 C CA . THR A 1 671 ? -2.176 -22.481 51.483 1.00 79.62 671 THR A CA 1
ATOM 5411 C C . THR A 1 671 ? -2.310 -21.376 52.528 1.00 79.62 671 THR A C 1
ATOM 5413 O O . THR A 1 671 ? -1.308 -21.002 53.132 1.00 79.62 671 THR A O 1
ATOM 5416 N N . ASN A 1 672 ? -3.533 -20.929 52.841 1.00 80.44 672 ASN A N 1
ATOM 5417 C CA . ASN A 1 672 ? -3.775 -19.941 53.902 1.00 80.44 672 ASN A CA 1
ATOM 5418 C C . ASN A 1 672 ? -3.374 -20.464 55.293 1.00 80.44 672 ASN A C 1
ATOM 5420 O O . ASN A 1 672 ? -2.834 -19.723 56.117 1.00 80.44 672 ASN A O 1
ATOM 5424 N N . ALA A 1 673 ? -3.616 -21.748 55.578 1.00 80.75 673 ALA A N 1
ATOM 5425 C CA . ALA A 1 673 ? -3.196 -22.362 56.836 1.00 80.75 673 ALA A CA 1
ATOM 5426 C C . ALA A 1 673 ? -1.663 -22.447 56.957 1.00 80.75 673 ALA A C 1
ATOM 5428 O O . ALA A 1 673 ? -1.123 -22.203 58.040 1.00 80.75 673 ALA A O 1
ATOM 5429 N N . LEU A 1 674 ? -0.966 -22.757 55.858 1.00 81.31 674 LEU A N 1
ATOM 5430 C CA . LEU A 1 674 ? 0.499 -22.768 55.795 1.00 81.31 674 LEU A CA 1
ATOM 5431 C C . LEU A 1 674 ? 1.093 -21.367 55.972 1.00 81.31 674 LEU A C 1
ATOM 5433 O O . LEU A 1 674 ? 2.029 -21.204 56.753 1.00 81.31 674 LEU A O 1
ATOM 5437 N N . GLU A 1 675 ? 0.521 -20.355 55.319 1.00 79.31 675 GLU A N 1
ATOM 5438 C CA . GLU A 1 675 ? 0.937 -18.957 55.468 1.00 79.31 675 GLU A CA 1
ATOM 5439 C C . GLU A 1 675 ? 0.780 -18.482 56.921 1.00 79.31 675 GLU A C 1
ATOM 5441 O O . GLU A 1 675 ? 1.715 -17.935 57.510 1.00 79.31 675 GLU A O 1
ATOM 5446 N N . LYS A 1 676 ? -0.355 -18.796 57.562 1.00 82.69 676 LYS A N 1
ATOM 5447 C CA . LYS A 1 676 ? -0.585 -18.441 58.969 1.00 82.69 676 LYS A CA 1
ATOM 5448 C C . LYS A 1 676 ? 0.363 -19.160 59.929 1.00 82.69 676 LYS A C 1
ATOM 5450 O O . LYS A 1 676 ? 0.795 -18.575 60.922 1.00 82.69 676 LYS A O 1
ATOM 5455 N N . LEU A 1 677 ? 0.698 -20.421 59.654 1.00 80.19 677 LEU A N 1
ATOM 5456 C CA . LEU A 1 677 ? 1.695 -21.169 60.425 1.00 80.19 677 LEU A CA 1
ATOM 5457 C C . LEU A 1 677 ? 3.097 -2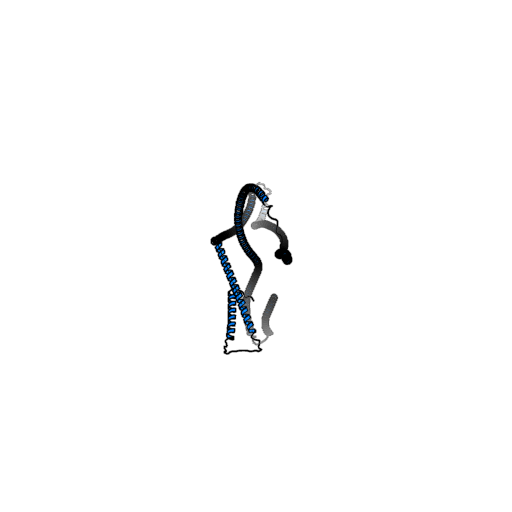0.566 60.287 1.00 80.19 677 LEU A C 1
ATOM 5459 O O . LEU A 1 677 ? 3.799 -20.453 61.294 1.00 80.19 677 LEU A O 1
ATOM 5463 N N . ALA A 1 678 ? 3.482 -20.139 59.083 1.00 76.62 678 ALA A N 1
ATOM 5464 C CA . ALA A 1 678 ? 4.757 -19.473 58.841 1.00 76.62 678 ALA A CA 1
ATOM 5465 C C . ALA A 1 678 ? 4.840 -18.121 59.572 1.00 76.62 678 ALA A C 1
ATOM 5467 O O . ALA A 1 678 ? 5.836 -17.846 60.245 1.00 76.62 678 ALA A O 1
ATOM 5468 N N . GLU A 1 679 ? 3.769 -17.323 59.537 1.00 78.06 679 GLU A N 1
ATOM 5469 C CA . GLU A 1 679 ? 3.675 -16.049 60.260 1.00 78.06 679 GLU A CA 1
ATOM 5470 C C . GLU A 1 679 ? 3.788 -16.255 61.783 1.00 78.06 679 GLU A C 1
ATOM 5472 O O . GLU A 1 679 ? 4.616 -15.625 62.445 1.00 78.06 679 GLU A O 1
ATOM 5477 N N . MET A 1 680 ? 3.037 -17.212 62.346 1.00 76.56 680 MET A N 1
ATOM 5478 C CA . MET A 1 680 ? 3.120 -17.548 63.774 1.00 76.56 680 MET A CA 1
ATOM 5479 C C . MET A 1 680 ? 4.503 -18.078 64.179 1.00 76.56 680 MET A C 1
ATOM 5481 O O . MET A 1 680 ? 4.982 -17.769 65.272 1.00 76.56 680 MET A O 1
ATOM 5485 N N . SER A 1 681 ? 5.156 -18.866 63.319 1.00 70.31 681 SER A N 1
ATOM 5486 C CA . SER A 1 681 ? 6.522 -19.352 63.546 1.00 70.31 681 SER A CA 1
ATOM 5487 C C . SER A 1 681 ? 7.523 -18.195 63.581 1.00 70.31 681 SER A C 1
ATOM 5489 O O . SER A 1 681 ? 8.350 -18.127 64.492 1.00 70.31 681 SER A O 1
ATOM 5491 N N . SER A 1 682 ? 7.408 -17.245 62.648 1.00 72.81 682 SER A N 1
ATOM 5492 C CA . SER A 1 682 ? 8.243 -16.039 62.604 1.00 72.81 682 SER A CA 1
ATOM 5493 C C . SER A 1 682 ? 8.038 -15.154 63.841 1.00 72.81 682 SER A C 1
ATOM 5495 O O . SER A 1 682 ? 9.003 -14.737 64.486 1.00 72.81 682 SER A O 1
ATOM 5497 N N . GLU A 1 683 ? 6.791 -14.946 64.276 1.00 76.25 683 GLU A N 1
ATOM 5498 C CA . GLU A 1 683 ? 6.493 -14.227 65.520 1.00 76.25 683 GLU A CA 1
ATOM 5499 C C . GLU A 1 683 ? 7.063 -14.920 66.765 1.00 76.25 683 GLU A C 1
ATOM 5501 O O . GLU A 1 683 ? 7.555 -14.250 67.679 1.00 76.25 683 GLU A O 1
ATOM 5506 N N . LEU A 1 684 ? 6.998 -16.254 66.825 1.00 74.38 684 LEU A N 1
ATOM 5507 C CA . LEU A 1 684 ? 7.541 -17.036 67.934 1.00 74.38 684 LEU A CA 1
ATOM 5508 C C . LEU A 1 684 ? 9.071 -16.926 67.986 1.00 74.38 684 LEU A C 1
ATOM 5510 O O . LEU A 1 684 ? 9.630 -16.738 69.067 1.00 74.38 684 LEU A O 1
ATOM 5514 N N . VAL A 1 685 ? 9.742 -16.989 66.830 1.00 71.88 685 VAL A N 1
ATOM 5515 C CA . VAL A 1 685 ? 11.191 -16.767 66.696 1.00 71.88 685 VAL A CA 1
ATOM 5516 C C . VAL A 1 685 ? 11.558 -15.355 67.151 1.00 71.88 685 VAL A C 1
ATOM 5518 O O . VAL A 1 685 ? 12.454 -15.201 67.979 1.00 71.88 685 VAL A O 1
ATOM 5521 N N . ASN A 1 686 ? 10.833 -14.332 66.695 1.00 69.94 686 ASN A N 1
ATOM 5522 C CA . ASN A 1 686 ? 11.082 -12.940 67.073 1.00 69.94 686 ASN A CA 1
ATOM 5523 C C . ASN A 1 686 ? 10.866 -12.702 68.576 1.00 69.94 686 ASN A C 1
ATOM 5525 O O . ASN A 1 686 ? 11.696 -12.066 69.227 1.00 69.94 686 ASN A O 1
ATOM 5529 N N . LYS A 1 687 ? 9.813 -13.279 69.172 1.00 71.12 687 LYS A N 1
ATOM 5530 C CA . LYS A 1 687 ? 9.591 -13.246 70.629 1.00 71.12 687 LYS A CA 1
ATOM 5531 C C . LYS A 1 687 ? 10.684 -13.990 71.400 1.00 71.12 687 LYS A C 1
ATOM 5533 O O . LYS A 1 687 ? 11.136 -13.496 72.429 1.00 71.12 687 LYS A O 1
ATOM 5538 N N . ALA A 1 688 ? 11.145 -15.139 70.905 1.00 61.56 688 ALA A N 1
ATOM 5539 C CA . ALA A 1 688 ? 12.237 -15.888 71.522 1.00 61.56 688 ALA A CA 1
ATOM 5540 C C . ALA A 1 688 ? 13.583 -15.143 71.434 1.00 61.56 688 ALA A C 1
ATOM 5542 O O . ALA A 1 688 ? 14.378 -15.217 72.369 1.00 61.56 688 ALA A O 1
ATOM 5543 N N . ILE A 1 689 ? 13.833 -14.398 70.351 1.00 60.50 689 ILE A N 1
ATOM 5544 C CA . ILE A 1 689 ? 15.014 -13.533 70.194 1.00 60.50 689 ILE A CA 1
ATOM 5545 C C . ILE A 1 689 ? 14.950 -12.350 71.172 1.00 60.50 689 ILE A C 1
ATOM 5547 O O . ILE A 1 689 ? 15.927 -12.101 71.877 1.00 60.50 689 ILE A O 1
ATOM 5551 N N . LEU A 1 690 ? 13.795 -11.690 71.301 1.00 58.09 690 LEU A N 1
ATOM 5552 C CA . LEU A 1 690 ? 13.596 -10.578 72.242 1.00 58.09 690 LEU A CA 1
ATOM 5553 C C . LEU A 1 690 ? 13.712 -11.012 73.714 1.00 58.09 690 LEU A C 1
ATOM 5555 O O . LEU A 1 690 ? 14.250 -10.272 74.536 1.00 58.09 690 LEU A O 1
ATOM 5559 N N . SER A 1 691 ? 13.286 -12.233 74.055 1.00 55.00 691 SER A N 1
ATOM 5560 C CA . SER A 1 691 ? 13.497 -12.798 75.397 1.00 55.00 691 SER A CA 1
ATOM 5561 C C . SER A 1 691 ? 14.974 -13.047 75.737 1.00 55.00 691 SER A C 1
ATOM 5563 O O . SER A 1 691 ? 15.313 -13.051 76.913 1.00 55.00 691 SER A O 1
ATOM 5565 N N . VAL A 1 692 ? 15.867 -13.208 74.750 1.00 53.16 692 VAL A N 1
ATOM 5566 C CA . VAL A 1 692 ? 17.321 -13.363 74.981 1.00 53.16 692 VAL A CA 1
ATOM 5567 C C . VAL A 1 692 ? 18.012 -12.015 75.233 1.00 53.16 692 VAL A C 1
ATOM 5569 O O . VAL A 1 692 ? 19.033 -11.969 75.917 1.00 53.16 692 VAL A O 1
ATOM 5572 N N . GLU A 1 693 ? 17.459 -10.909 74.732 1.00 47.25 693 GLU A N 1
ATOM 5573 C CA . GLU A 1 693 ? 18.015 -9.565 74.949 1.00 47.25 693 GLU A CA 1
ATOM 5574 C C . GLU A 1 693 ? 17.601 -8.953 76.299 1.00 47.25 693 GLU A C 1
ATOM 5576 O O . GLU A 1 693 ? 18.357 -8.166 76.871 1.00 47.25 693 GLU A O 1
ATOM 5581 N N . ALA A 1 694 ? 16.456 -9.360 76.858 1.00 45.00 694 ALA A N 1
ATOM 5582 C CA . ALA A 1 694 ? 15.966 -8.872 78.151 1.00 45.00 694 ALA A CA 1
ATOM 5583 C C . ALA A 1 694 ? 16.728 -9.435 79.374 1.00 45.00 694 ALA A C 1
ATOM 5585 O O . ALA A 1 694 ? 16.776 -8.775 80.411 1.00 45.00 694 ALA A O 1
ATOM 5586 N N . ASP A 1 695 ? 17.380 -10.597 79.258 1.00 40.47 695 ASP A N 1
ATOM 5587 C CA . ASP A 1 695 ? 18.075 -11.253 80.382 1.00 40.47 695 ASP A CA 1
ATOM 5588 C C . ASP A 1 695 ? 19.531 -10.779 80.596 1.00 40.47 695 ASP A C 1
ATOM 5590 O O . ASP A 1 695 ? 20.190 -11.209 81.543 1.00 40.47 695 ASP A O 1
ATOM 5594 N N . ASN A 1 696 ? 20.050 -9.852 79.775 1.00 41.88 696 ASN A N 1
ATOM 5595 C CA . ASN A 1 696 ? 21.443 -9.379 79.871 1.00 41.88 696 ASN A CA 1
ATOM 5596 C C . ASN A 1 696 ? 21.638 -8.054 80.634 1.00 41.88 696 ASN A C 1
ATOM 5598 O O . ASN A 1 696 ? 22.758 -7.547 80.722 1.00 41.88 696 ASN A O 1
ATOM 5602 N N . CYS A 1 697 ? 20.586 -7.485 81.223 1.00 34.75 697 CYS A N 1
ATOM 5603 C CA . CYS A 1 697 ? 20.677 -6.295 82.069 1.00 34.75 697 CYS A CA 1
ATOM 5604 C C . CYS A 1 697 ? 19.608 -6.344 83.160 1.00 34.75 697 CYS A C 1
ATOM 5606 O O . CYS A 1 697 ? 18.499 -5.911 82.902 1.00 34.75 697 CYS A O 1
ATOM 5608 N N . ILE A 1 698 ? 19.943 -6.828 84.363 1.00 34.75 698 ILE A N 1
ATOM 5609 C CA . ILE A 1 698 ? 19.520 -6.271 85.666 1.00 34.75 698 ILE A CA 1
ATOM 5610 C C . ILE A 1 698 ? 20.263 -7.038 86.777 1.00 34.75 698 ILE A C 1
ATOM 5612 O O . ILE A 1 698 ? 20.005 -8.200 87.072 1.00 34.75 698 ILE A O 1
ATOM 5616 N N . SER A 1 699 ? 21.207 -6.345 87.410 1.00 38.88 699 SER A N 1
ATOM 5617 C CA . SER A 1 699 ? 21.815 -6.686 88.697 1.00 38.88 699 SER A CA 1
ATOM 5618 C C . SER A 1 699 ? 21.384 -5.601 89.684 1.00 38.88 699 SER A C 1
ATOM 5620 O O . SER A 1 699 ? 21.776 -4.461 89.448 1.00 38.88 699 SER A O 1
ATOM 5622 N N . LEU A 1 700 ? 20.618 -5.942 90.740 1.00 35.47 700 LEU A N 1
ATOM 5623 C CA . LEU A 1 700 ? 20.534 -5.278 92.072 1.00 35.47 700 LEU A CA 1
ATOM 5624 C C . LEU A 1 700 ? 19.354 -5.840 92.935 1.00 35.47 700 LEU A C 1
ATOM 5626 O O . LEU A 1 700 ? 18.244 -5.335 92.862 1.00 35.47 700 LEU A O 1
ATOM 5630 N N . VAL A 1 701 ? 19.593 -6.942 93.677 1.00 33.06 701 VAL A N 1
ATOM 5631 C CA . VAL A 1 701 ? 19.506 -7.147 95.167 1.00 33.06 701 VAL A CA 1
ATOM 5632 C C . VAL A 1 701 ? 18.423 -6.376 95.993 1.00 33.06 701 VAL A C 1
ATOM 5634 O O . VAL A 1 701 ? 18.290 -5.179 95.751 1.00 33.06 701 VAL A O 1
ATOM 5637 N N . PRO A 1 702 ? 17.844 -6.880 97.133 1.00 53.75 702 PRO A N 1
ATOM 5638 C CA . PRO A 1 702 ? 17.473 -8.243 97.616 1.00 53.75 702 PRO A CA 1
ATOM 5639 C C . PRO A 1 702 ? 16.079 -8.328 98.341 1.00 53.75 702 PRO A C 1
ATOM 5641 O O . PRO A 1 702 ? 15.423 -7.309 98.532 1.00 53.75 702 PRO A O 1
ATOM 5644 N N . ILE A 1 703 ? 15.659 -9.524 98.806 1.00 35.69 703 ILE A N 1
ATOM 5645 C CA . ILE A 1 703 ? 15.179 -9.871 100.185 1.00 35.69 703 ILE A CA 1
ATOM 5646 C C . ILE A 1 703 ? 14.450 -11.244 100.185 1.00 35.69 703 ILE A C 1
ATOM 5648 O O . ILE A 1 703 ? 13.453 -11.409 99.488 1.00 35.69 703 ILE A O 1
ATOM 5652 N N . ASP A 1 704 ? 15.020 -12.187 100.956 1.00 31.56 704 ASP A N 1
ATOM 5653 C CA . ASP A 1 704 ? 14.487 -13.276 101.820 1.00 31.56 704 ASP A CA 1
ATOM 5654 C C . ASP A 1 704 ? 13.041 -13.812 101.607 1.00 31.56 704 ASP A C 1
ATOM 5656 O O . ASP A 1 704 ? 12.103 -13.054 101.405 1.00 31.56 704 ASP A O 1
ATOM 5660 N N . ASP A 1 705 ? 12.705 -15.105 101.745 1.00 31.97 705 ASP A N 1
ATOM 5661 C CA . ASP A 1 705 ? 13.329 -16.176 102.531 1.00 31.97 705 ASP A CA 1
ATOM 5662 C C . ASP A 1 705 ? 12.737 -17.575 102.197 1.00 31.97 705 ASP A C 1
ATOM 5664 O O . ASP A 1 705 ? 11.591 -17.688 101.760 1.00 31.97 705 ASP A O 1
ATOM 5668 N N . LYS A 1 706 ? 13.485 -18.623 102.587 1.00 32.75 706 LYS A N 1
ATOM 5669 C CA . LYS A 1 706 ? 13.118 -20.050 102.817 1.00 32.75 706 LYS A CA 1
ATOM 5670 C C . LYS A 1 706 ? 13.176 -21.117 101.695 1.00 32.75 706 LYS A C 1
ATOM 5672 O O . LYS A 1 706 ? 12.192 -21.467 101.058 1.00 32.75 706 LYS A O 1
ATOM 5677 N N . ALA A 1 707 ? 14.324 -21.810 101.734 1.00 31.94 707 ALA A N 1
ATOM 5678 C CA . ALA A 1 707 ? 14.504 -23.265 101.921 1.00 31.94 707 ALA A CA 1
ATOM 5679 C C . ALA A 1 707 ? 14.127 -24.244 100.784 1.00 31.94 707 ALA A C 1
ATOM 5681 O O . ALA A 1 707 ? 12.992 -24.691 100.680 1.00 31.94 707 ALA A O 1
ATOM 5682 N N . SER A 1 708 ? 15.120 -24.796 100.073 1.00 33.72 708 SER A N 1
ATOM 5683 C CA . SER A 1 708 ? 15.868 -26.016 100.465 1.00 33.72 708 SER A CA 1
ATOM 5684 C C . SER A 1 708 ? 16.565 -26.703 99.266 1.00 33.72 708 SER A C 1
ATOM 5686 O O . SER A 1 708 ? 15.949 -27.034 98.266 1.00 33.72 708 SER A O 1
ATOM 5688 N N . ASN A 1 709 ? 17.879 -26.891 99.426 1.00 31.08 709 ASN A N 1
ATOM 5689 C CA . ASN A 1 709 ? 18.790 -27.933 98.925 1.00 31.08 709 ASN A CA 1
ATOM 5690 C C . ASN A 1 709 ? 18.725 -28.487 97.481 1.00 31.08 709 ASN A C 1
ATOM 5692 O O . ASN A 1 709 ? 17.888 -29.306 97.131 1.00 31.08 709 ASN A O 1
ATOM 5696 N N . SER A 1 710 ? 19.830 -28.199 96.779 1.00 31.81 710 SER A N 1
ATOM 5697 C CA . SER A 1 710 ? 20.745 -29.147 96.112 1.00 31.81 710 SER A CA 1
ATOM 5698 C C . SER A 1 710 ? 20.215 -29.963 94.923 1.00 31.81 710 SER A C 1
ATOM 5700 O O . SER A 1 710 ? 19.520 -30.955 95.093 1.00 31.81 710 SER A O 1
ATOM 5702 N N . ILE A 1 711 ? 20.692 -29.681 93.715 1.00 35.12 711 ILE A N 1
ATOM 5703 C CA . ILE A 1 711 ? 21.916 -30.230 93.104 1.00 35.12 711 ILE A CA 1
ATOM 5704 C C . ILE A 1 711 ? 21.991 -29.631 91.693 1.00 35.12 711 ILE A C 1
ATOM 5706 O O . ILE A 1 711 ? 20.995 -29.495 90.990 1.00 35.12 711 ILE A O 1
ATOM 5710 N N . THR A 1 712 ? 23.191 -29.192 91.345 1.00 40.78 712 THR A N 1
ATOM 5711 C CA . THR A 1 712 ? 23.633 -28.779 90.015 1.00 40.78 712 THR A CA 1
ATOM 5712 C C . THR A 1 712 ? 23.225 -29.790 88.948 1.00 40.78 712 THR A C 1
ATOM 5714 O O . THR A 1 712 ? 23.595 -30.949 89.079 1.00 40.78 712 THR A O 1
ATOM 5717 N N . ASP A 1 713 ? 22.584 -29.347 87.867 1.00 35.84 713 ASP A N 1
ATOM 5718 C CA . ASP A 1 713 ? 22.835 -29.978 86.575 1.00 35.84 713 ASP A CA 1
ATOM 5719 C C . ASP A 1 713 ? 22.764 -28.968 85.429 1.00 35.84 713 ASP A C 1
ATOM 5721 O O . ASP A 1 713 ? 21.802 -28.226 85.216 1.00 35.84 713 ASP A O 1
ATOM 5725 N N . THR A 1 714 ? 23.888 -28.935 84.735 1.00 45.53 714 THR A N 1
ATOM 5726 C CA . THR A 1 714 ? 24.316 -28.059 83.654 1.00 45.53 714 THR A CA 1
ATOM 5727 C C . THR A 1 714 ? 23.595 -28.423 82.353 1.00 45.53 714 THR A C 1
ATOM 5729 O O . THR A 1 714 ? 24.233 -28.810 81.386 1.00 45.53 714 THR A O 1
ATOM 5732 N N . SER A 1 715 ? 22.259 -28.350 82.319 1.00 43.25 715 SER A N 1
ATOM 5733 C CA . SER A 1 715 ? 21.468 -28.718 81.125 1.00 43.25 715 SER A CA 1
ATOM 5734 C C . SER A 1 715 ? 20.496 -27.637 80.634 1.00 43.25 715 SER A C 1
ATOM 5736 O O . SER A 1 715 ? 19.846 -27.806 79.604 1.00 43.25 715 SER A O 1
ATOM 5738 N N . LYS A 1 716 ? 20.397 -26.486 81.318 1.00 45.72 716 LYS A N 1
ATOM 5739 C CA . LYS A 1 716 ? 19.459 -25.413 80.928 1.00 45.72 716 LYS A CA 1
ATOM 5740 C C . LYS A 1 716 ? 19.944 -24.515 79.780 1.00 45.72 716 LYS A C 1
ATOM 5742 O O . LYS A 1 716 ? 19.091 -23.981 79.077 1.00 45.72 716 LYS A O 1
ATOM 5747 N N . SER A 1 717 ? 21.254 -24.382 79.529 1.00 49.84 717 SER A N 1
ATOM 5748 C CA . SER A 1 717 ? 21.740 -23.715 78.300 1.00 49.84 717 SER A CA 1
ATOM 5749 C C . SER A 1 717 ? 21.585 -24.604 77.067 1.00 49.84 717 SER A C 1
ATOM 5751 O O . SER A 1 717 ? 21.334 -24.104 75.970 1.00 49.84 717 SER A O 1
ATOM 5753 N N . ASP A 1 718 ? 21.675 -25.920 77.259 1.00 49.00 718 ASP A N 1
ATOM 5754 C CA . ASP A 1 718 ? 21.541 -26.901 76.184 1.00 49.00 718 ASP A CA 1
ATOM 5755 C C . ASP A 1 718 ? 20.069 -27.086 75.810 1.00 49.00 718 ASP A C 1
ATOM 5757 O O . ASP A 1 718 ? 19.744 -27.044 74.634 1.00 49.00 718 ASP A O 1
ATOM 5761 N N . CYS A 1 719 ? 19.148 -27.109 76.783 1.00 53.16 719 CYS A N 1
ATOM 5762 C CA . CYS A 1 719 ? 17.707 -27.147 76.511 1.00 53.16 719 CYS A CA 1
ATOM 5763 C C . CYS A 1 719 ? 17.211 -25.877 75.792 1.00 53.16 719 CYS A C 1
ATOM 5765 O O . CYS A 1 719 ? 16.417 -25.959 74.860 1.00 53.16 719 CYS A O 1
ATOM 5767 N N . PHE A 1 720 ? 17.711 -24.688 76.151 1.00 55.97 720 PHE A N 1
ATOM 5768 C CA . PHE A 1 720 ? 17.303 -23.447 75.479 1.00 55.97 720 PHE A CA 1
ATOM 5769 C C . PHE A 1 720 ? 17.929 -23.300 74.083 1.00 55.97 720 PHE A C 1
ATOM 5771 O O . PHE A 1 720 ? 17.283 -22.790 73.168 1.00 55.97 720 PHE A O 1
ATOM 5778 N N . SER A 1 721 ? 19.162 -23.780 73.882 1.00 61.28 721 SER A N 1
ATOM 5779 C CA . SER A 1 721 ? 19.779 -23.835 72.551 1.00 61.28 721 SER A CA 1
ATOM 5780 C C . SER A 1 721 ? 19.190 -24.944 71.672 1.00 61.28 721 SER A C 1
ATOM 5782 O O . SER A 1 721 ? 19.037 -24.720 70.474 1.00 61.28 721 SER A O 1
ATOM 5784 N N . GLU A 1 722 ? 18.748 -26.073 72.238 1.00 63.16 722 GLU A N 1
ATOM 5785 C CA . GLU A 1 722 ? 17.952 -27.096 71.546 1.00 63.16 722 GLU A CA 1
ATOM 5786 C C . GLU A 1 722 ? 16.565 -26.590 71.168 1.00 63.16 722 GLU A C 1
ATOM 5788 O O . GLU A 1 722 ? 16.124 -26.849 70.051 1.00 63.16 722 GLU A O 1
ATOM 5793 N N . VAL A 1 723 ? 15.892 -25.836 72.043 1.00 64.06 723 VAL A N 1
ATOM 5794 C CA . VAL A 1 723 ? 14.610 -25.186 71.731 1.00 64.06 723 VAL A CA 1
ATOM 5795 C C . VAL A 1 723 ? 14.814 -24.114 70.663 1.00 64.06 723 VAL A C 1
ATOM 5797 O O . VAL A 1 723 ? 14.071 -24.092 69.690 1.00 64.06 723 VAL A O 1
ATOM 5800 N N . LYS A 1 724 ? 15.868 -23.293 70.746 1.00 63.72 724 LYS A N 1
ATOM 5801 C CA . LYS A 1 724 ? 16.209 -22.301 69.712 1.00 63.72 724 LYS A CA 1
ATOM 5802 C C . LYS A 1 724 ? 16.550 -22.957 68.371 1.00 63.72 724 LYS A C 1
ATOM 5804 O O . LYS A 1 724 ? 16.072 -22.510 67.334 1.00 63.72 724 LYS A O 1
ATOM 5809 N N . ALA A 1 725 ? 17.327 -24.040 68.375 1.00 67.81 725 ALA A N 1
ATOM 5810 C CA . ALA A 1 725 ? 17.652 -24.806 67.174 1.00 67.81 725 ALA A CA 1
ATOM 5811 C C . ALA A 1 725 ? 16.443 -25.594 66.644 1.00 67.81 725 ALA A C 1
ATOM 5813 O O . ALA A 1 725 ? 16.304 -25.777 65.440 1.00 67.81 725 ALA A O 1
ATOM 5814 N N . GLY A 1 726 ? 15.558 -26.074 67.518 1.00 68.75 726 GLY A N 1
ATOM 5815 C CA . GLY A 1 726 ? 14.303 -26.742 67.172 1.00 68.75 726 GLY A CA 1
ATOM 5816 C C . GLY A 1 726 ? 13.306 -25.786 66.523 1.00 68.75 726 GLY A C 1
ATOM 5817 O O . GLY A 1 726 ? 12.783 -26.094 65.458 1.00 68.75 726 GLY A O 1
ATOM 5818 N N . VAL A 1 727 ? 13.122 -24.601 67.104 1.00 69.75 727 VAL A N 1
ATOM 5819 C CA . VAL A 1 727 ? 12.260 -23.535 66.576 1.00 69.75 727 VAL A CA 1
ATOM 5820 C C . VAL A 1 727 ? 12.826 -22.973 65.266 1.00 69.75 727 VAL A C 1
ATOM 5822 O O . VAL A 1 727 ? 12.076 -22.814 64.312 1.00 69.75 727 VAL A O 1
ATOM 5825 N N . ALA A 1 728 ? 14.146 -22.779 65.152 1.00 69.00 728 ALA A N 1
ATOM 5826 C CA . ALA A 1 728 ? 14.773 -22.377 63.888 1.00 69.00 728 ALA A CA 1
ATOM 5827 C C . ALA A 1 728 ? 14.636 -23.450 62.788 1.00 69.00 728 ALA A C 1
ATOM 5829 O O . ALA A 1 728 ? 14.393 -23.115 61.633 1.00 69.00 728 ALA A O 1
ATOM 5830 N N . ARG A 1 729 ? 14.740 -24.743 63.137 1.00 73.75 729 ARG A N 1
ATOM 5831 C CA . ARG A 1 729 ? 14.508 -25.853 62.193 1.00 73.75 729 ARG A CA 1
ATOM 5832 C C . ARG A 1 729 ? 13.049 -25.946 61.754 1.00 73.75 729 ARG A C 1
ATOM 5834 O O . ARG A 1 729 ? 12.808 -26.175 60.577 1.00 73.75 729 ARG A O 1
ATOM 5841 N N . LEU A 1 730 ? 12.096 -25.756 62.667 1.00 71.25 730 LEU A N 1
ATOM 5842 C CA . LEU A 1 730 ? 10.668 -25.715 62.338 1.00 71.25 730 LEU A CA 1
ATOM 5843 C C . LEU A 1 730 ? 10.323 -24.505 61.464 1.00 71.25 730 LEU A C 1
ATOM 5845 O O . LEU A 1 730 ? 9.563 -24.658 60.515 1.00 71.25 730 LEU A O 1
ATOM 5849 N N . SER A 1 731 ? 10.934 -23.345 61.718 1.00 71.62 731 SER A N 1
ATOM 5850 C CA . SER A 1 731 ? 10.769 -22.151 60.882 1.00 71.62 731 SER A CA 1
ATOM 5851 C C . SER A 1 731 ? 11.323 -22.362 59.473 1.00 71.62 731 SER A C 1
ATOM 5853 O O . SER A 1 731 ? 10.627 -22.087 58.504 1.00 71.62 731 SER A O 1
ATOM 5855 N N . ALA A 1 732 ? 12.525 -22.935 59.348 1.00 73.00 732 ALA A N 1
ATOM 5856 C CA . ALA A 1 732 ? 13.116 -23.253 58.049 1.00 73.00 732 ALA A CA 1
ATOM 5857 C C . ALA A 1 732 ? 12.308 -24.317 57.282 1.00 73.00 732 ALA A C 1
ATOM 5859 O O . ALA A 1 732 ? 12.147 -24.214 56.071 1.00 73.00 732 ALA A O 1
ATOM 5860 N N . LEU A 1 733 ? 11.766 -25.323 57.981 1.00 74.12 733 LEU A N 1
ATOM 5861 C CA . LEU A 1 733 ? 10.893 -26.336 57.379 1.00 74.12 733 LEU A CA 1
ATOM 5862 C C . LEU A 1 733 ? 9.553 -25.729 56.928 1.00 74.12 733 LEU A C 1
ATOM 5864 O O . LEU A 1 733 ? 9.043 -26.090 55.873 1.00 74.12 733 LEU A O 1
ATOM 5868 N N . SER A 1 734 ? 9.000 -24.789 57.702 1.00 70.56 734 SER A N 1
ATOM 5869 C CA . SER A 1 734 ? 7.779 -24.057 57.350 1.00 70.56 734 SER A CA 1
ATOM 5870 C C . SER A 1 734 ? 7.993 -23.147 56.138 1.00 70.56 734 SER A C 1
ATOM 5872 O O . SER A 1 734 ? 7.167 -23.151 55.235 1.00 70.56 734 SER A O 1
ATOM 5874 N N . GLU A 1 735 ? 9.108 -22.414 56.068 1.00 71.38 735 GLU A N 1
ATOM 5875 C CA . GLU A 1 735 ? 9.479 -21.607 54.893 1.00 71.38 735 GLU A CA 1
ATOM 5876 C C . GLU A 1 735 ? 9.739 -22.475 53.657 1.00 71.38 735 GLU A C 1
ATOM 5878 O O . GLU A 1 735 ? 9.331 -22.116 52.553 1.00 71.38 735 GLU A O 1
ATOM 5883 N N . GLN A 1 736 ? 10.363 -23.644 53.828 1.00 74.75 736 GLN A N 1
ATOM 5884 C CA . GLN A 1 736 ? 10.579 -24.585 52.733 1.00 74.75 736 GLN A CA 1
ATOM 5885 C C . GLN A 1 736 ? 9.253 -25.141 52.193 1.00 74.75 736 GLN A C 1
ATOM 5887 O O . GLN A 1 736 ? 9.078 -25.192 50.980 1.00 74.75 736 GLN A O 1
ATOM 5892 N N . LEU A 1 737 ? 8.302 -25.497 53.063 1.00 70.88 737 LEU A N 1
ATOM 5893 C CA . LEU A 1 737 ? 6.969 -25.960 52.655 1.00 70.88 737 LEU A CA 1
ATOM 5894 C C . LEU A 1 737 ? 6.150 -24.857 51.963 1.00 70.88 737 LEU A C 1
ATOM 5896 O O . LEU A 1 737 ? 5.414 -25.145 51.024 1.00 70.88 737 LEU A O 1
ATOM 5900 N N . VAL A 1 738 ? 6.307 -23.597 52.377 1.00 71.69 738 VAL A N 1
ATOM 5901 C CA . VAL A 1 738 ? 5.691 -22.426 51.724 1.00 71.69 738 VAL A CA 1
ATOM 5902 C C . VAL A 1 738 ? 6.298 -22.181 50.334 1.00 71.69 738 VAL A C 1
ATOM 5904 O O . VAL A 1 738 ? 5.557 -21.950 49.378 1.00 71.69 738 VAL A O 1
ATOM 5907 N N . MET A 1 739 ? 7.622 -22.321 50.182 1.00 69.00 739 MET A N 1
ATOM 5908 C CA . MET A 1 739 ? 8.288 -22.231 48.875 1.00 69.00 739 MET A CA 1
ATOM 5909 C C . MET A 1 739 ? 7.949 -23.406 47.947 1.00 69.00 739 MET A C 1
ATOM 5911 O O . MET A 1 739 ? 7.737 -23.195 46.754 1.00 69.00 739 MET A O 1
ATOM 5915 N N . GLU A 1 740 ? 7.870 -24.634 48.469 1.00 68.50 740 GLU A N 1
ATOM 5916 C CA . GLU A 1 740 ? 7.445 -25.820 47.708 1.00 68.50 740 GLU A CA 1
ATOM 5917 C C . GLU A 1 740 ? 5.966 -25.732 47.287 1.00 68.50 740 GLU A C 1
ATOM 5919 O O . GLU A 1 740 ? 5.605 -26.238 46.225 1.00 68.50 740 GLU A O 1
ATOM 5924 N N . ALA A 1 741 ? 5.129 -25.025 48.057 1.00 62.50 741 ALA A N 1
ATOM 5925 C CA . ALA A 1 741 ? 3.745 -24.696 47.708 1.00 62.50 741 ALA A CA 1
ATOM 5926 C C . ALA A 1 741 ? 3.606 -23.501 46.735 1.00 62.50 741 ALA A C 1
ATOM 5928 O O . ALA A 1 741 ? 2.488 -23.140 46.372 1.00 62.50 741 ALA A O 1
ATOM 5929 N N . GLY A 1 742 ? 4.713 -22.886 46.292 1.00 62.44 742 GLY A N 1
ATOM 5930 C CA . GLY A 1 742 ? 4.711 -21.793 45.310 1.00 62.44 742 GLY A CA 1
ATOM 5931 C C . GLY A 1 742 ? 4.214 -20.442 45.839 1.00 62.44 742 GLY A C 1
ATOM 5932 O O . GLY A 1 742 ? 3.935 -19.541 45.047 1.00 62.44 742 GLY A O 1
ATOM 5933 N N . ILE A 1 743 ? 4.107 -20.283 47.159 1.00 59.16 743 ILE A N 1
ATOM 5934 C CA . ILE A 1 743 ? 3.664 -19.048 47.809 1.00 59.16 743 ILE A CA 1
ATOM 5935 C C . ILE A 1 743 ? 4.897 -18.150 47.984 1.00 59.16 743 ILE A C 1
ATOM 5937 O O . ILE A 1 743 ? 5.858 -18.517 48.662 1.00 59.16 743 ILE A O 1
ATOM 5941 N N . ALA A 1 744 ? 4.911 -16.983 47.337 1.00 49.69 744 ALA A N 1
ATOM 5942 C CA . ALA A 1 744 ? 6.010 -16.029 47.474 1.00 49.69 744 ALA A CA 1
ATOM 5943 C C . ALA A 1 744 ? 6.011 -15.429 48.896 1.00 49.69 744 ALA A C 1
ATOM 5945 O O . ALA A 1 744 ? 4.964 -14.951 49.335 1.00 49.69 744 ALA A O 1
ATOM 5946 N N . PRO A 1 745 ? 7.148 -15.420 49.617 1.00 46.16 745 PRO A N 1
ATOM 5947 C CA . PRO A 1 745 ? 7.197 -14.857 50.960 1.00 46.16 745 PRO A CA 1
ATOM 5948 C C . PRO A 1 745 ? 6.957 -13.343 50.905 1.00 46.16 745 PRO A C 1
ATOM 5950 O O . PRO A 1 745 ? 7.630 -12.621 50.163 1.00 46.16 745 PRO A O 1
ATOM 5953 N N . ALA A 1 746 ? 5.983 -12.866 51.682 1.00 47.38 746 ALA A N 1
ATOM 5954 C CA . ALA A 1 746 ? 5.783 -11.444 51.922 1.00 47.38 746 ALA A CA 1
ATOM 5955 C C . ALA A 1 746 ? 6.993 -10.893 52.699 1.00 47.38 746 ALA A C 1
ATOM 5957 O O . ALA A 1 746 ? 7.335 -11.410 53.762 1.00 47.38 746 ALA A O 1
ATOM 5958 N N . ASN A 1 747 ? 7.654 -9.885 52.123 1.00 35.50 747 ASN A N 1
ATOM 5959 C CA . ASN A 1 747 ? 8.724 -9.115 52.771 1.00 35.50 747 ASN A CA 1
ATOM 5960 C C . ASN A 1 747 ? 8.232 -8.347 53.997 1.00 35.50 747 ASN A C 1
ATOM 5962 O O . ASN A 1 747 ? 7.120 -7.773 53.908 1.00 35.50 747 ASN A O 1
#

pLDDT: mean 80.1, std 20.27, range [26.86, 98.25]

Radius of gyration: 94.82 Å; chains: 1; bounding box: 249×58×313 Å

Organism: Phaseolus angularis (NCBI:txid3914)

Sequence (747 aa):
MHRSFNGLNEWITKKFKLLLINVILKNVISEIVAKFNEMVETLFILLDCCFALCRRLRNSVGVGSRFSGEEPDLRILESDLEAALAALKKKEDHLMEAERTVLLENSKLKHTKEELERQESEIEAAKVRYEKLLEEMKDTTDKLVAQASQVEELKLKVRDRDHEIDTVQYSLRLKEEEVEKMRVELEVKSQEASVLGSELREKGKLLDEANEIMNKQRAELEELKKGVGEKEEEIEVILEQREVEREKLKVAEANLEKQAMDWLLAQEELKRLGEDAARHAEESNQTLDDFRRVKKLLNDVRSELVSSQQALASSRSKMEEQERLLEQQLFELSEQRASVMSYMENLKDAQTEVECERTKLRVAEARNKELERDLKMEKELINGLEEELKKERTSLAQAVTEMDLLQQELGKKSAEFRETSAVLQVKESELVDAKLEIQRLKSEKASLQGILEEKDVELSNARNMMVEANQEISDLKMLMNNKETQLIEATNMLREKDEHVKIIQSELNDTNQKAFEAETVVERILGLTNKLVTSIKDEDTNSSRPLLDGMGNQLLERLSEEPAIEMRWQQKRLEKELELAKENLKKKEMEVLAAQRALTIKDGELKMTLSRLDAKEEELKKVREEVTEDSNDLKRLYALAQEKIGEVSLGDLAIEKLQLEAAQLEVEAATNALEKLAEMSSELVNKAILSVEADNCISLVPIDDKASNSITDTSKSDCFSEVKAGVARLSALSEQLVMEAGIAPAN

Secondary structure (DSSP, 8-state):
-HHHHHHHHHHHHHHHHHHHHHHHHHHHHHHHHHHHHHHHHHHHHHHHHHHHHHHHHHTTSS-----------HHHHHHHHHHHHHHHHHHHHHHHHHHHHHHHHHHHHHHHHHHHHHHHHHHHHHHHHHHHHHHHHHHHHHHHHHHHHHHHHHHHHHHHHHHHHHHHHHHHHHHHHHHHHHHHHHHHHHHHHHHHHHHHHHHHHHHHHHHHHHHHHHHHHHHHHHHHHHHHHHHHHHHHHHHHHHHHHHHHHHHHHHHHHHHHHHHTTTGGGSSSS-------TTHHHHHHHHHHHHHHHHHHHHHHHHHHHHHHHHHHHHHHHHHHHHHHHHHHHHHHHHHHHHHHHHHHHHHHHHHHHHHHHHHHHHHHHHHHHHHHHHHHHHHHHHHHHHHHHHHHHHHHHHHHHHHHHHHHHHHHHHHHHHHHHHHHHHHHHHHHHHHHHHHHHHHHHHHHHHHHHHHHHHHHHHHHHHHHHHHHHHHHHHHHHHHHHHHHHHHHHHHHHHHHHHHHHHHHHHHHHHTTTS-S---------------------------------SHHHHHHHHHHHHHHHHHHHHHHHHHHHHHHHHHHHHHHHHHHHHHHHHHHHHHHHHHHHHHHHHHHHHHHHHHHHHHHHHHHHHHS-HHHHHHHHHHHHHHHHHHHHHHHHHHHHHHHHHHHHHHHHHHHHHTTS------------------HHHHHHHHHHHHHHHHHHHHHHHHHTTPPPP-

Foldseek 3Di:
DVVVVVVVVVVVVVVVVVVVVVVVVVVVVVVVVVVVVVVVVVVVVVVVVVVVVVVVVVVVPPDDDDDDDDDPCVVVVVVVVVVVVVVVVVVVVVVVVVVVVVVVVVVVVVVVVVVVVVVVVVVVVVVVVVVVVVVVVVVVVVVVVVVVVVVVVVVVVVVVVVVVVVVVVVVVVVVVVVVVVVVVVVVVVVVVVVVVVVVVVVVVVVVVVVVVVVVVVVVVVVVVVVVVVVVVVVVVVVVVVVVVVVVVVVVVVVVVVVVVVVVVVVVVVVVVPPDPDDDDDDDDPDVVVVVVVVVVVVVVVVVVVVVVVVVVVVVVVVVVVVVVVVVVVVVVVVVVVVVVVVVVVVVVVVVVVVVVVVVVVVVVVVVVVVVVVVVVVVVVVVVVVVVVVVVVVVVVVVVVVVVVVVVVVVVVVVVVVVVVVVVVVVVVVVVVVVVVVVVVVVVVVVVVVVVVVVVVVVVVVVVVVVVVVVVVVVVVVVVVVVVVVVVVVVVVVVVVVVVVVVVVVVVVVVVVVVVVVVVVVVVPDDDPDDDDDDDDDDDDDDDDDDYYDDDDDDDDDDDDDPPPVVVVVVVVVVVVVVVVVVVVVVVVVVVVVVVVVVVVVVVVVVVVVVVVVVVVVVVVVVVVVVVVVVVVVVVVVVVVVVVVVVPQPPVNVVVVVVVVVVVVVVLVVVLVVLLVVLVVLVVVLVVLVVVVVVPPDDDDDDDDDDDDDDDDDPCVVVVSVCVNVVSVVVNVVSVVVNVVSVNDDDD